Protein 1JQG (pdb70)

CATH classification: 3.30.70.340 (+1 more: 3.40.630.10)

Solvent-accessible surface area: 16393 Å² total; per-residue (Å²): 192,41,113,21,64,10,30,0,0,2,48,1,38,10,79,52,146,114,24,11,119,62,2,45,65,30,7,58,117,32,89,11,17,39,23,33,37,11,33,55,84,65,57,0,15,0,5,0,32,104,180,54,52,147,99,0,57,85,45,0,149,131,33,59,5,124,70,127,70,46,17,112,37,0,25,122,18,8,78,38,1,84,122,51,22,64,66,17,52,90,179,18,139,29,67,157,42,93,17,37,31,56,22,18,5,19,25,95,64,2,27,12,6,3,69,36,0,23,149,89,49,87,130,40,3,42,43,37,81,26,18,107,5,88,91,41,70,19,3,33,10,0,63,2,3,55,51,88,26,138,61,65,96,15,31,0,0,0,0,0,0,0,1,12,0,7,10,14,14,0,2,6,1,0,7,18,0,0,45,40,4,9,42,59,62,94,47,69,54,3,25,73,93,5,0,0,0,0,0,0,10,0,0,0,2,0,0,41,47,4,84,65,57,18,14,7,39,26,5,0,38,2,47,57,32,69,95,85,51,155,25,36,0,0,0,0,29,45,0,0,29,27,65,68,32,100,28,30,18,92,47,14,40,11,38,25,11,19,3,151,54,37,28,35,3,38,0,0,21,11,0,75,74,6,1,38,116,14,139,133,40,5,15,0,0,0,1,1,4,4,28,10,3,8,0,1,14,2,33,2,70,17,98,88,17,129,21,15,158,82,0,68,109,15,0,47,70,0,4,116,23,0,36,214,43,58,99,118,82,14,111,81,19,57,28,7,4,20,86,118,22,53,46,34,25,6,0,14,0,6,8,33,0,26,96,31,23,0,45,2,2,0,12,0,24,1,7,16,49,107,44,116,74,8,75,33,14,9,16,6,15,25,113,3,2,103,13,2,0,77,3,2,7,30,0,0,29,44,0,0,89,26,1,21,53,29,84,176,126

Nearest PDB structures (foldseek):
  1jqg-assembly1_A  TM=1.002E+00  e=1.078E-95  Helicoverpa armigera
  1aye-assembly1_A  TM=9.032E-01  e=1.213E-40  Homo sapiens
  7neu-assembly1_A  TM=8.431E-01  e=1.942E-34  Homo sapiens
  1dtd-assembly1_A  TM=9.193E-01  e=1.489E-31  Homo sapiens
  4uia-assembly1_A  TM=9.312E-01  e=1.611E-30  Sus scrofa

Foldseek 3Di:
DAPQFQKFKKWWEDADPVVQVVLVVVCVVVQWAWQAGYDHPDITMTIGHNVCVCVNVVSCVVVVIDMDTDGRGCVVVVVVLCVQQVVQVVPDPADLCGGDLLHFDAPVSVVSNLVSLCVVCVQFWDKDFLAAFPVGHTFIKIKGANCSCPPLLAFEAEEEECLFQLQRLQLLQLVLVCCCRRVNPPDPCPHHRYIYIYGRHLANQQNNCCVPGVSNGGFHAAAPPDDVCPAAGENQQQQADFVHPPPFDCDSNHSGHRDPHRPPTPSNVSLVVVLQVRQSRHLEYEYEGADDQEKEDAALAPHGDPCNVVQQVLRVQLQVQLVVLDDPPWDGYYYYYNCVPGHRGHSGPQNNSCVRHHVHGIYHYFYQDDDDPDDGDSRDRSVCRNVSNVSNVSSVVSSSVSSSVPPVD

InterPro domains:
  IPR000834 Peptidase M14, carboxypeptidase A [PF00246] (128-411)
  IPR000834 Peptidase M14, carboxypeptidase A [PR00765] (147-159)
  IPR000834 Peptidase M14, carboxypeptidase A [PR00765] (172-186)
  IPR000834 Peptidase M14, carboxypeptidase A [PR00765] (250-258)
  IPR000834 Peptidase M14, carboxypeptidase A [PR00765] (303-316)
  IPR000834 Peptidase M14, carboxypeptidase A [PS52035] (120-420)
  IPR000834 Peptidase M14, carboxypeptidase A [SM00631] (122-408)
  IPR003146 Carboxypeptidase, activation peptide [PF02244] (27-97)
  IPR036990 Metallocarboxypeptidase-like, propeptide [G3DSA:3.30.70.340] (18-108)

Sequence (409 aa):
HEIYDGHAVYQVDVASMDQVKLVHDFENDLMLDVWSDAVPGRPGKVLVPKFKREIFENFLKQSGVQYKLEVENVKEQLELEDQLLAAAAAKSNSTRSRLSFDKIHSYEEVDAYLQELAKEFPNVVTVVEGGKSFEGRSIKYLRISTTNFQDASKPVVMMQSLLHCREWVTLPATLYAIHKLVIDVTESDLINNIDWIILPVANPDGYVHTFGGDRYWRKNRATGYMAGNLCMGVDLNRNFGMNWGTASSSSVCSDTFHGRSAFSEPESSVIRDIIAEHRNRMALYLDIHSFGSMILYGYGNGVLPSNALQLHLIGVQMAQAIDRVKWSSNKDYIVGNIFHVLYAASGGASDYAMQAAAPFSYTYELPAYRNSVWFDGFLVDPDFIEQAGFETWEGIKVGARAAAAAAKE

B-factor: mean 30.0, std 11.67, range [9.58, 84.67]

Secondary structure (P-SEA, 3-state):
ccccccbbbbbbbbccaaaaaaaaaaaaaacccccccccccbbbbbbbccccaaaaaaaaaaacbbbbbccccaaaaaaaaaaaaaaaaaacccccccccccccccaaaaaaaaaaaaaaccccbbbbcccccccbbbbbbbbbcccccccccbbbbbbcccccccccaaaaaaaaaaaaaccccccccccccbbbbbbccccaaaaaaaaccccccccccccccccccccccccccccccccccccccccccccccccccccccaaaaaaaaaaaaccccccbbbbcccccccccccccccccccaaaaaaaaaaaaaaaaaacccccbbbbbbcccccccccccccaaaaaaaccccbbbbbbccccccccccccccccccaaaaaaaaaaaaaaaaaaaaaacccc

Radius of gyration: 20.45 Å; Cα contacts (8 Å, |Δi|>4): 881; chains: 1; bounding box: 49×54×55 Å

Organism: Helicoverpa armigera (NCBI:txid29058)

Structure (mmCIF, N/CA/C/O backbone):
data_1JQG
#
_entry.id   1JQG
#
_cell.length_a   48.03
_cell.length_b   86.39
_cell.length_c   50.55
_cell.angle_alpha   90
_cell.angle_beta   100.70
_cell.angle_gamma   90
#
_symmetry.space_group_name_H-M   'P 1 21 1'
#
loop_
_entity.id
_entity.type
_entity.pdbx_description
1 polymer 'carboxypeptidase A'
2 non-polymer 'ZINC ION'
3 water water
#
loop_
_atom_site.group_PDB
_atom_site.id
_atom_site.type_symbol
_atom_site.label_atom_id
_atom_site.label_alt_id
_atom_site.label_comp_id
_atom_site.label_asym_id
_atom_site.label_entity_id
_atom_site.label_seq_id
_atom_site.pdbx_PDB_ins_code
_atom_site.Cartn_x
_atom_site.Cartn_y
_atom_site.Cartn_z
_atom_site.occupancy
_atom_site.B_iso_or_equiv
_atom_site.auth_seq_id
_atom_site.auth_comp_id
_atom_site.auth_asym_id
_atom_site.auth_atom_id
_atom_site.pdbx_PDB_model_num
ATOM 1 N N . HIS A 1 18 P 17.209 -6.869 30.993 1.00 62.42 4 HIS A N 1
ATOM 2 C CA . HIS A 1 18 P 16.503 -7.770 30.029 1.00 60.54 4 HIS A CA 1
ATOM 3 C C . HIS A 1 18 P 16.606 -7.126 28.650 1.00 58.78 4 HIS A C 1
ATOM 4 O O . HIS A 1 18 P 16.944 -7.812 27.670 1.00 59.59 4 HIS A O 1
ATOM 11 N N . GLU A 1 19 P 16.212 -5.839 28.595 1.00 54.05 5 GLU A N 1
ATOM 12 C CA . GLU A 1 19 P 16.180 -5.169 27.287 1.00 47.73 5 GLU A CA 1
ATOM 13 C C . GLU A 1 19 P 17.157 -4.001 27.252 1.00 42.79 5 GLU A C 1
ATOM 14 O O . GLU A 1 19 P 17.450 -3.264 28.187 1.00 34.87 5 GLU A O 1
ATOM 20 N N . ILE A 1 20 P 17.609 -3.706 26.028 1.00 39.30 6 ILE A N 1
ATOM 21 C CA . ILE A 1 20 P 18.449 -2.569 25.726 1.00 35.52 6 ILE A CA 1
ATOM 22 C C . ILE A 1 20 P 17.642 -1.273 25.629 1.00 32.70 6 ILE A C 1
ATOM 23 O O . ILE A 1 20 P 18.149 -0.190 25.358 1.00 32.93 6 ILE A O 1
ATOM 28 N N . TYR A 1 21 P 16.329 -1.356 25.816 1.00 27.83 7 TYR A N 1
ATOM 29 C CA . TYR A 1 21 P 15.440 -0.217 25.778 1.00 27.58 7 TYR A CA 1
ATOM 30 C C . TYR A 1 21 P 14.852 0.164 27.132 1.00 24.88 7 TYR A C 1
ATOM 31 O O . TYR A 1 21 P 13.918 0.939 27.246 1.00 20.46 7 TYR A O 1
ATOM 40 N N . ASP A 1 22 P 15.350 -0.460 28.198 1.00 25.91 8 ASP A N 1
ATOM 41 C CA . ASP A 1 22 P 14.908 -0.141 29.544 1.00 29.21 8 ASP A CA 1
ATOM 42 C C . ASP A 1 22 P 15.401 1.260 29.925 1.00 29.04 8 ASP A C 1
ATOM 43 O O . ASP A 1 22 P 16.596 1.462 30.104 1.00 29.67 8 ASP A O 1
ATOM 48 N N . GLY A 1 23 P 14.483 2.221 29.915 1.00 30.27 9 GLY A N 1
ATOM 49 C CA . GLY A 1 23 P 14.875 3.597 30.228 1.00 34.35 9 GLY A CA 1
ATOM 50 C C . GLY A 1 23 P 14.802 4.529 29.027 1.00 35.98 9 GLY A C 1
ATOM 51 O O . GLY A 1 23 P 14.854 5.754 29.206 1.00 40.54 9 GLY A O 1
ATOM 52 N N . HIS A 1 24 P 14.634 3.964 27.821 1.00 32.48 10 HIS A N 1
ATOM 53 C CA . HIS A 1 24 P 14.560 4.784 26.617 1.00 29.23 10 HIS A CA 1
ATOM 54 C C . HIS A 1 24 P 13.221 5.533 26.562 1.00 28.35 10 HIS A C 1
ATOM 55 O O . HIS A 1 24 P 12.167 4.940 26.782 1.00 24.39 10 HIS A O 1
ATOM 62 N N . ALA A 1 25 P 13.276 6.831 26.255 1.00 27.18 11 ALA A N 1
ATOM 63 C CA . ALA A 1 25 P 12.072 7.645 26.160 1.00 24.25 11 ALA A CA 1
ATOM 64 C C . ALA A 1 25 P 11.850 8.226 24.754 1.00 25.78 11 ALA A C 1
ATOM 65 O O . ALA A 1 25 P 12.733 8.604 23.984 1.00 22.71 11 ALA A O 1
ATOM 67 N N . VAL A 1 26 P 10.571 8.343 24.398 1.00 24.77 12 VAL A N 1
ATOM 68 C CA . VAL A 1 26 P 10.149 8.907 23.132 1.00 23.64 12 VAL A CA 1
ATOM 69 C C . VAL A 1 26 P 9.755 10.358 23.346 1.00 23.25 12 VAL A C 1
ATOM 70 O O . VAL A 1 26 P 8.918 10.643 24.214 1.00 21.17 12 VAL A O 1
ATOM 74 N N . TYR A 1 27 P 10.373 11.234 22.569 1.00 21.95 13 TYR A N 1
ATOM 75 C CA . TYR A 1 27 P 10.095 12.659 22.672 1.00 27.37 13 TYR A CA 1
ATOM 76 C C . TYR A 1 27 P 9.388 13.152 21.412 1.00 31.10 13 TYR A C 1
ATOM 77 O O . TYR A 1 27 P 9.497 12.572 20.317 1.00 31.59 13 TYR A O 1
ATOM 86 N N . GLN A 1 28 P 8.645 14.233 21.551 1.00 33.08 14 GLN A N 1
ATOM 87 C CA . GLN A 1 28 P 7.996 14.903 20.430 1.00 32.94 14 GLN A CA 1
ATOM 88 C C . GLN A 1 28 P 8.582 16.309 20.299 1.00 32.74 14 GLN A C 1
ATOM 89 O O . GLN A 1 28 P 8.391 17.112 21.213 1.00 36.26 14 GLN A O 1
ATOM 95 N N . VAL A 1 29 P 9.356 16.545 19.240 1.00 30.44 15 VAL A N 1
ATOM 96 C CA . VAL A 1 29 P 9.970 17.850 19.034 1.00 30.08 15 VAL A CA 1
ATOM 97 C C . VAL A 1 29 P 9.118 18.709 18.108 1.00 28.45 15 VAL A C 1
ATOM 98 O O . VAL A 1 29 P 8.748 18.237 17.053 1.00 26.84 15 VAL A O 1
ATOM 102 N N . ASP A 1 30 P 8.775 19.911 18.536 1.00 31.72 16 ASP A N 1
ATOM 103 C CA . ASP A 1 30 P 7.954 20.855 17.816 1.00 28.55 16 ASP A CA 1
ATOM 104 C C . ASP A 1 30 P 8.805 22.034 17.396 1.00 28.76 16 ASP A C 1
ATOM 105 O O . ASP A 1 30 P 9.190 22.793 18.277 1.00 30.87 16 ASP A O 1
ATOM 110 N N . VAL A 1 31 P 9.079 22.142 16.104 1.00 30.60 17 VAL A N 1
ATOM 111 C CA . VAL A 1 31 P 9.876 23.229 15.556 1.00 31.71 17 VAL A CA 1
ATOM 112 C C . VAL A 1 31 P 8.971 24.304 14.969 1.00 32.97 17 VAL A C 1
ATOM 113 O O . VAL A 1 31 P 7.962 24.007 14.352 1.00 33.89 17 VAL A O 1
ATOM 117 N N . ALA A 1 32 P 9.348 25.562 15.151 1.00 35.82 18 ALA A N 1
ATOM 118 C CA . ALA A 1 32 P 8.561 26.695 14.668 1.00 34.91 18 ALA A CA 1
ATOM 119 C C . ALA A 1 32 P 9.014 27.172 13.294 1.00 35.62 18 ALA A C 1
ATOM 120 O O . ALA A 1 32 P 8.178 27.540 12.485 1.00 39.67 18 ALA A O 1
ATOM 122 N N . SER A 1 33 P 10.311 27.248 13.038 1.00 37.34 19 SER A N 1
ATOM 123 C CA . SER A 1 33 P 10.820 27.736 11.762 1.00 38.85 19 SER A CA 1
ATOM 124 C C . SER A 1 33 P 11.782 26.768 11.081 1.00 38.27 19 SER A C 1
ATOM 125 O O . SER A 1 33 P 12.108 25.689 11.574 1.00 35.25 19 SER A O 1
ATOM 128 N N . MET A 1 34 P 12.246 27.154 9.892 1.00 40.37 20 MET A N 1
ATOM 129 C CA . MET A 1 34 P 13.207 26.383 9.118 1.00 43.28 20 MET A CA 1
ATOM 130 C C . MET A 1 34 P 14.571 26.336 9.810 1.00 42.80 20 MET A C 1
ATOM 131 O O . MET A 1 34 P 15.225 25.309 9.794 1.00 43.22 20 MET A O 1
ATOM 136 N N . ASP A 1 35 P 14.964 27.405 10.465 1.00 43.07 21 ASP A N 1
ATOM 137 C CA . ASP A 1 35 P 16.191 27.556 11.201 1.00 44.31 21 ASP A CA 1
ATOM 138 C C . ASP A 1 35 P 16.340 26.457 12.260 1.00 42.03 21 ASP A C 1
ATOM 139 O O . ASP A 1 35 P 17.416 25.890 12.450 1.00 38.80 21 ASP A O 1
ATOM 144 N N . GLN A 1 36 P 15.246 26.101 12.904 1.00 40.01 22 GLN A N 1
ATOM 145 C CA . GLN A 1 36 P 15.198 25.049 13.888 1.00 39.21 22 GLN A CA 1
ATOM 146 C C . GLN A 1 36 P 15.175 23.640 13.289 1.00 42.36 22 GLN A C 1
ATOM 147 O O . GLN A 1 36 P 15.626 22.640 13.889 1.00 37.06 22 GLN A O 1
ATOM 153 N N . VAL A 1 37 P 14.579 23.502 12.085 1.00 42.12 23 VAL A N 1
ATOM 154 C CA . VAL A 1 37 P 14.565 22.231 11.379 1.00 40.21 23 VAL A CA 1
ATOM 155 C C . VAL A 1 37 P 15.984 21.702 11.169 1.00 41.97 23 VAL A C 1
ATOM 156 O O . VAL A 1 37 P 16.233 20.514 11.325 1.00 42.10 23 VAL A O 1
ATOM 160 N N . LYS A 1 38 P 16.897 22.579 10.786 1.00 43.32 24 LYS A N 1
ATOM 161 C CA . LYS A 1 38 P 18.298 22.294 10.576 1.00 42.69 24 LYS A CA 1
ATOM 162 C C . LYS A 1 38 P 18.989 22.064 11.928 1.00 40.09 24 LYS A C 1
ATOM 163 O O . LYS A 1 38 P 19.713 21.107 12.182 1.00 37.93 24 LYS A O 1
ATOM 169 N N . LEU A 1 39 P 18.704 22.938 12.877 1.00 38.92 25 LEU A N 1
ATOM 170 C CA . LEU A 1 39 P 19.240 22.901 14.217 1.00 38.33 25 LEU A CA 1
ATOM 171 C C . LEU A 1 39 P 19.047 21.522 14.835 1.00 38.58 25 LEU A C 1
ATOM 172 O O . LEU A 1 39 P 19.984 20.864 15.282 1.00 38.97 25 LEU A O 1
ATOM 177 N N . VAL A 1 40 P 17.789 21.091 14.907 1.00 38.41 26 VAL A N 1
ATOM 178 C CA . VAL A 1 40 P 17.395 19.859 15.579 1.00 35.06 26 VAL A CA 1
ATOM 179 C C . VAL A 1 40 P 17.913 18.643 14.833 1.00 33.49 26 VAL A C 1
ATOM 180 O O . VAL A 1 40 P 18.411 17.695 15.447 1.00 32.47 26 VAL A O 1
ATOM 184 N N . HIS A 1 41 P 17.912 18.715 13.516 1.00 34.59 27 HIS A N 1
ATOM 185 C CA . HIS A 1 41 P 18.317 17.631 12.638 1.00 35.09 27 HIS A CA 1
ATOM 186 C C . HIS A 1 41 P 19.774 17.252 12.824 1.00 36.34 27 HIS A C 1
ATOM 187 O O . HIS A 1 41 P 20.045 16.080 13.057 1.00 39.38 27 HIS A O 1
ATOM 194 N N . ASP A 1 42 P 20.678 18.208 12.786 1.00 37.98 28 ASP A N 1
ATOM 195 C CA . ASP A 1 42 P 22.104 18.001 12.968 1.00 34.48 28 ASP A CA 1
ATOM 196 C C . ASP A 1 42 P 22.400 17.484 14.376 1.00 34.53 28 ASP A C 1
ATOM 197 O O . ASP A 1 42 P 23.243 16.606 14.564 1.00 33.11 28 ASP A O 1
ATOM 202 N N . PHE A 1 43 P 21.690 18.033 15.371 1.00 33.40 29 PHE A N 1
ATOM 203 C CA . PHE A 1 43 P 21.912 17.644 16.758 1.00 35.99 29 PHE A CA 1
ATOM 204 C C . PHE A 1 43 P 21.594 16.160 16.972 1.00 36.17 29 PHE A C 1
ATOM 205 O O . PHE A 1 43 P 22.372 15.406 17.528 1.00 37.22 29 PHE A O 1
ATOM 213 N N . GLU A 1 44 P 20.450 15.735 16.462 1.00 35.24 30 GLU A N 1
ATOM 214 C CA . GLU A 1 44 P 20.020 14.352 16.517 1.00 37.50 30 GLU A CA 1
ATOM 215 C C . GLU A 1 44 P 21.073 13.446 15.876 1.00 35.01 30 GLU A C 1
ATOM 216 O O . GLU A 1 44 P 21.283 12.336 16.362 1.00 30.82 30 GLU A O 1
ATOM 222 N N . ASN A 1 45 P 21.683 13.909 14.782 1.00 36.34 31 ASN A N 1
ATOM 223 C CA . ASN A 1 45 P 22.657 13.134 14.046 1.00 39.66 31 ASN A CA 1
ATOM 224 C C . ASN A 1 45 P 23.980 12.970 14.777 1.00 39.89 31 ASN A C 1
ATOM 225 O O . ASN A 1 45 P 24.485 11.849 14.908 1.00 40.22 31 ASN A O 1
ATOM 230 N N . ASP A 1 46 P 24.472 14.052 15.359 1.00 38.53 32 ASP A N 1
ATOM 231 C CA . ASP A 1 46 P 25.739 14.040 16.093 1.00 38.90 32 ASP A CA 1
ATOM 232 C C . ASP A 1 46 P 25.613 13.264 17.399 1.00 39.04 32 ASP A C 1
ATOM 233 O O . ASP A 1 46 P 26.565 12.715 17.957 1.00 41.90 32 ASP A O 1
ATOM 238 N N . LEU A 1 47 P 24.391 13.184 17.937 1.00 34.79 33 LEU A N 1
ATOM 239 C CA . LEU A 1 47 P 24.120 12.426 19.145 1.00 32.05 33 LEU A CA 1
ATOM 240 C C . LEU A 1 47 P 23.732 11.002 18.780 1.00 28.75 33 LEU A C 1
ATOM 241 O O . LEU A 1 47 P 23.568 10.154 19.624 1.00 27.54 33 LEU A O 1
ATOM 246 N N . MET A 1 48 P 23.630 10.727 17.504 1.00 31.54 34 MET A N 1
ATOM 247 C CA . MET A 1 48 P 23.216 9.445 16.938 1.00 34.96 34 MET A CA 1
ATOM 248 C C . MET A 1 48 P 21.925 8.883 17.520 1.00 32.10 34 MET A C 1
ATOM 249 O O . MET A 1 48 P 21.871 7.765 18.039 1.00 33.51 34 MET A O 1
ATOM 254 N N . LEU A 1 49 P 20.877 9.690 17.511 1.00 29.48 35 LEU A N 1
ATOM 255 C CA . LEU A 1 49 P 19.572 9.298 18.027 1.00 31.15 35 LEU A CA 1
ATOM 256 C C . LEU A 1 49 P 18.727 8.592 16.965 1.00 28.29 35 LEU A C 1
ATOM 257 O O . LEU A 1 49 P 18.940 8.761 15.775 1.00 27.42 35 LEU A O 1
ATOM 262 N N . ASP A 1 50 P 17.750 7.832 17.420 1.00 28.36 36 ASP A N 1
ATOM 263 C CA . ASP A 1 50 P 16.810 7.152 16.536 1.00 28.23 36 ASP A CA 1
ATOM 264 C C . ASP A 1 50 P 15.644 8.095 16.207 1.00 27.80 36 ASP A C 1
ATOM 265 O O . ASP A 1 50 P 14.700 8.241 16.996 1.00 29.89 36 ASP A O 1
ATOM 270 N N . VAL A 1 51 P 15.718 8.730 15.054 1.00 25.09 37 VAL A N 1
ATOM 271 C CA . VAL A 1 51 P 14.676 9.611 14.553 1.00 23.67 37 VAL A CA 1
ATOM 272 C C . VAL A 1 51 P 13.569 8.862 13.834 1.00 21.47 37 VAL A C 1
ATOM 273 O O . VAL A 1 51 P 13.750 8.369 12.702 1.00 26.92 37 VAL A O 1
ATOM 277 N N . TRP A 1 52 P 12.458 8.668 14.502 1.00 21.64 38 TRP A N 1
ATOM 278 C CA . TRP A 1 52 P 11.288 7.994 13.911 1.00 25.41 38 TRP A CA 1
ATOM 279 C C . TRP A 1 52 P 10.624 8.860 12.842 1.00 28.37 38 TRP A C 1
ATOM 280 O O . TRP A 1 52 P 10.258 8.346 11.805 1.00 31.85 38 TRP A O 1
ATOM 291 N N . SER A 1 53 P 10.531 10.175 13.097 1.00 29.19 39 SER A N 1
ATOM 292 C CA . SER A 1 53 P 9.934 11.095 12.132 1.00 34.34 39 SER A CA 1
ATOM 293 C C . SER A 1 53 P 10.554 12.479 12.260 1.00 31.75 39 SER A C 1
ATOM 294 O O . SER A 1 53 P 10.765 12.969 13.362 1.00 32.90 39 SER A O 1
ATOM 297 N N . ASP A 1 54 P 10.884 13.100 11.137 1.00 31.20 40 ASP A N 1
ATOM 298 C CA . ASP A 1 54 P 11.494 14.419 11.148 1.00 32.72 40 ASP A CA 1
ATOM 299 C C . ASP A 1 54 P 10.547 15.525 11.583 1.00 33.54 40 ASP A C 1
ATOM 300 O O . ASP A 1 54 P 9.365 15.626 11.260 1.00 35.08 40 ASP A O 1
ATOM 305 N N . ALA A 1 55 P 11.066 16.478 12.339 1.00 36.03 41 ALA A N 1
ATOM 306 C CA . ALA A 1 55 P 10.353 17.671 12.751 1.00 34.89 41 ALA A CA 1
ATOM 307 C C . ALA A 1 55 P 10.261 18.698 11.613 1.00 34.54 41 ALA A C 1
ATOM 308 O O . ALA A 1 55 P 11.242 18.965 10.954 1.00 37.38 41 ALA A O 1
ATOM 310 N N . VAL A 1 56 P 9.068 19.258 11.421 1.00 33.88 42 VAL A N 1
ATOM 311 C CA . VAL A 1 56 P 8.838 20.325 10.460 1.00 32.06 42 VAL A CA 1
ATOM 312 C C . VAL A 1 56 P 7.709 21.186 10.969 1.00 31.69 42 VAL A C 1
ATOM 313 O O . VAL A 1 56 P 6.787 20.638 11.579 1.00 33.43 42 VAL A O 1
ATOM 317 N N . PRO A 1 57 P 7.743 22.494 10.740 1.00 29.68 48 PRO A N 1
ATOM 318 C CA . PRO A 1 57 P 6.653 23.381 11.154 1.00 28.98 48 PRO A CA 1
ATOM 319 C C . PRO A 1 57 P 5.278 22.897 10.707 1.00 26.91 48 PRO A C 1
ATOM 320 O O . PRO A 1 57 P 5.045 22.654 9.532 1.00 25.11 48 PRO A O 1
ATOM 324 N N . GLY A 1 58 P 4.402 22.630 11.676 1.00 28.49 49 GLY A N 1
ATOM 325 C CA . GLY A 1 58 P 3.064 22.140 11.419 1.00 31.40 49 GLY A CA 1
ATOM 326 C C . GLY A 1 58 P 2.869 20.642 11.635 1.00 31.78 49 GLY A C 1
ATOM 327 O O . GLY A 1 58 P 1.759 20.108 11.662 1.00 33.78 49 GLY A O 1
ATOM 328 N N . ARG A 1 59 P 3.965 19.900 11.770 1.00 29.87 50 ARG A N 1
ATOM 329 C CA . ARG A 1 59 P 3.862 18.461 12.011 1.00 32.13 50 ARG A CA 1
ATOM 330 C C . ARG A 1 59 P 5.090 17.973 12.774 1.00 29.01 50 ARG A C 1
ATOM 331 O O . ARG A 1 59 P 6.107 17.611 12.197 1.00 26.58 50 ARG A O 1
ATOM 339 N N . PRO A 1 60 P 5.040 18.024 14.096 1.00 31.42 51 PRO A N 1
ATOM 340 C CA . PRO A 1 60 P 6.120 17.639 14.992 1.00 32.67 51 PRO A CA 1
ATOM 341 C C . PRO A 1 60 P 6.637 16.219 14.803 1.00 30.49 51 PRO A C 1
ATOM 342 O O . PRO A 1 60 P 5.903 15.319 14.392 1.00 34.80 51 PRO A O 1
ATOM 346 N N . GLY A 1 61 P 7.921 16.009 15.017 1.00 25.48 52 GLY A N 1
ATOM 347 C CA . GLY A 1 61 P 8.503 14.697 14.800 1.00 25.14 52 GLY A CA 1
ATOM 348 C C . GLY A 1 61 P 8.716 13.944 16.091 1.00 24.65 52 GLY A C 1
ATOM 349 O O . GLY A 1 61 P 8.459 14.461 17.173 1.00 22.94 52 GLY A O 1
ATOM 350 N N . LYS A 1 62 P 9.048 12.663 15.961 1.00 26.01 53 LYS A N 1
ATOM 351 C CA . LYS A 1 62 P 9.291 11.800 17.102 1.00 27.52 53 LYS A CA 1
ATOM 352 C C . LYS A 1 62 P 10.704 11.210 17.079 1.00 28.15 53 LYS A C 1
ATOM 353 O O . LYS A 1 62 P 11.213 10.830 16.028 1.00 27.67 53 LYS A O 1
ATOM 359 N N . VAL A 1 63 P 11.331 11.181 18.270 1.00 26.48 54 VAL A N 1
ATOM 360 C CA . VAL A 1 63 P 12.691 10.631 18.358 1.00 27.11 54 VAL A CA 1
ATOM 361 C C . VAL A 1 63 P 12.865 9.772 19.603 1.00 26.59 54 VAL A C 1
ATOM 362 O O . VAL A 1 63 P 12.347 10.121 20.671 1.00 22.65 54 VAL A O 1
ATOM 366 N N . LEU A 1 64 P 13.534 8.613 19.427 1.00 24.02 55 LEU A N 1
ATOM 367 C CA . LEU A 1 64 P 13.812 7.738 20.560 1.00 23.15 55 LEU A CA 1
ATOM 368 C C . LEU A 1 64 P 15.144 8.073 21.224 1.00 21.08 55 LEU A C 1
ATOM 369 O O . LEU A 1 64 P 16.170 8.052 20.574 1.00 28.92 55 LEU A O 1
ATOM 374 N N . VAL A 1 65 P 15.131 8.513 22.460 1.00 23.87 56 VAL A N 1
ATOM 375 C CA . VAL A 1 65 P 16.315 8.972 23.175 1.00 26.31 56 VAL A CA 1
ATOM 376 C C . VAL A 1 65 P 16.692 8.059 24.342 1.00 28.61 56 VAL A C 1
ATOM 377 O O . VAL A 1 65 P 15.900 7.736 25.235 1.00 27.97 56 VAL A O 1
ATOM 381 N N . PRO A 1 66 P 17.909 7.546 24.331 1.00 29.83 57 PRO A N 1
ATOM 382 C CA . PRO A 1 66 P 18.448 6.692 25.388 1.00 33.53 57 PRO A CA 1
ATOM 383 C C . PRO A 1 66 P 18.417 7.330 26.762 1.00 36.51 57 PRO A C 1
ATOM 384 O O . PRO A 1 66 P 18.523 8.544 26.931 1.00 37.59 57 PRO A O 1
ATOM 388 N N . LYS A 1 67 P 18.392 6.514 27.815 1.00 42.14 58 LYS A N 1
ATOM 389 C CA . LYS A 1 67 P 18.344 6.997 29.190 1.00 46.09 58 LYS A CA 1
ATOM 390 C C . LYS A 1 67 P 19.541 7.858 29.574 1.00 47.77 58 LYS A C 1
ATOM 391 O O . LYS A 1 67 P 19.419 8.886 30.254 1.00 47.91 58 LYS A O 1
ATOM 397 N N . PHE A 1 68 P 20.727 7.497 29.094 1.00 46.78 59 PHE A N 1
ATOM 398 C CA . PHE A 1 68 P 21.951 8.206 29.391 1.00 44.75 59 PHE A CA 1
ATOM 399 C C . PHE A 1 68 P 22.164 9.427 28.522 1.00 42.65 59 PHE A C 1
ATOM 400 O O . PHE A 1 68 P 23.242 10.026 28.549 1.00 44.09 59 PHE A O 1
ATOM 408 N N . LYS A 1 69 P 21.164 9.830 27.756 1.00 40.83 60 LYS A N 1
ATOM 409 C CA . LYS A 1 69 P 21.252 10.997 26.892 1.00 38.18 60 LYS A CA 1
ATOM 410 C C . LYS A 1 69 P 20.044 11.907 27.030 1.00 36.42 60 LYS A C 1
ATOM 411 O O . LYS A 1 69 P 19.999 12.968 26.429 1.00 37.02 60 LYS A O 1
ATOM 417 N N . ARG A 1 70 P 19.098 11.536 27.874 1.00 37.65 61 ARG A N 1
ATOM 418 C CA . ARG A 1 70 P 17.873 12.282 28.097 1.00 38.91 61 ARG A CA 1
ATOM 419 C C . ARG A 1 70 P 18.112 13.682 28.631 1.00 42.85 61 ARG A C 1
ATOM 420 O O . ARG A 1 70 P 17.457 14.633 28.198 1.00 40.02 61 ARG A O 1
ATOM 428 N N . GLU A 1 71 P 19.049 13.806 29.571 1.00 48.34 62 GLU A N 1
ATOM 429 C CA . GLU A 1 71 P 19.376 15.091 30.181 1.00 49.24 62 GLU A CA 1
ATOM 430 C C . GLU A 1 71 P 20.094 16.023 29.211 1.00 48.14 62 GLU A C 1
ATOM 431 O O . GLU A 1 71 P 19.800 17.223 29.151 1.00 46.59 62 GLU A O 1
ATOM 437 N N . ILE A 1 72 P 21.049 15.493 28.452 1.00 45.86 63 ILE A N 1
ATOM 438 C CA . ILE A 1 72 P 21.790 16.274 27.469 1.00 43.81 63 ILE A CA 1
ATOM 439 C C . ILE A 1 72 P 20.884 16.729 26.323 1.00 42.93 63 ILE A C 1
ATOM 440 O O . ILE A 1 72 P 21.022 17.832 25.796 1.00 41.46 63 ILE A O 1
ATOM 445 N N . PHE A 1 73 P 19.970 15.843 25.919 1.00 41.47 64 PHE A N 1
ATOM 446 C CA . PHE A 1 73 P 19.084 16.061 24.796 1.00 41.05 64 PHE A CA 1
ATOM 447 C C . PHE A 1 73 P 18.147 17.241 25.053 1.00 40.38 64 PHE A C 1
ATOM 448 O O . PHE A 1 73 P 18.074 18.159 24.220 1.00 38.65 64 PHE A O 1
ATOM 456 N N . GLU A 1 74 P 17.458 17.228 26.198 1.00 38.47 65 GLU A N 1
ATOM 457 C CA . GLU A 1 74 P 16.466 18.232 26.506 1.00 41.19 65 GLU A CA 1
ATOM 458 C C . GLU A 1 74 P 17.120 19.513 27.011 1.00 45.36 65 GLU A C 1
ATOM 459 O O . GLU A 1 74 P 16.480 20.568 27.021 1.00 49.97 65 GLU A O 1
ATOM 465 N N . ASN A 1 75 P 18.390 19.425 27.358 1.00 43.88 66 ASN A N 1
ATOM 466 C CA . ASN A 1 75 P 19.192 20.557 27.749 1.00 44.60 66 ASN A CA 1
ATOM 467 C C . ASN A 1 75 P 19.424 21.473 26.559 1.00 44.56 66 ASN A C 1
ATOM 468 O O . ASN A 1 75 P 19.303 22.674 26.733 1.00 45.04 66 ASN A O 1
ATOM 473 N N . PHE A 1 76 P 19.772 20.869 25.428 1.00 45.90 67 PHE A N 1
ATOM 474 C CA . PHE A 1 76 P 20.020 21.573 24.181 1.00 43.88 67 PHE A CA 1
ATOM 475 C C . PHE A 1 76 P 18.761 22.218 23.622 1.00 44.23 67 PHE A C 1
ATOM 476 O O . PHE A 1 76 P 18.790 23.366 23.196 1.00 45.10 67 PHE A O 1
ATOM 484 N N . LEU A 1 77 P 17.639 21.497 23.692 1.00 45.95 68 LEU A N 1
ATOM 485 C CA . LEU A 1 77 P 16.367 22.008 23.184 1.00 45.70 68 LEU A CA 1
ATOM 486 C C . LEU A 1 77 P 15.943 23.223 24.002 1.00 45.93 68 LEU A C 1
ATOM 487 O O . LEU A 1 77 P 15.366 24.153 23.432 1.00 48.12 68 LEU A O 1
ATOM 492 N N . LYS A 1 78 P 16.132 23.154 25.304 1.00 46.75 69 LYS A N 1
ATOM 493 C CA . LYS A 1 78 P 15.815 24.252 26.217 1.00 50.86 69 LYS A CA 1
ATOM 494 C C . LYS A 1 78 P 16.592 25.539 25.936 1.00 50.87 69 LYS A C 1
ATOM 495 O O . LYS A 1 78 P 15.999 26.607 25.782 1.00 51.62 69 LYS A O 1
ATOM 501 N N . GLN A 1 79 P 17.895 25.436 25.697 1.00 50.47 70 GLN A N 1
ATOM 502 C CA . GLN A 1 79 P 18.721 26.583 25.399 1.00 52.88 70 GLN A CA 1
ATOM 503 C C . GLN A 1 79 P 18.586 27.040 23.957 1.00 53.68 70 GLN A C 1
ATOM 504 O O . GLN A 1 79 P 19.028 28.134 23.591 1.00 55.74 70 GLN A O 1
ATOM 510 N N . SER A 1 80 P 17.993 26.202 23.112 1.00 52.97 71 SER A N 1
ATOM 511 C CA . SER A 1 80 P 17.743 26.555 21.720 1.00 49.97 71 SER A CA 1
ATOM 512 C C . SER A 1 80 P 16.351 27.137 21.478 1.00 49.61 71 SER A C 1
ATOM 513 O O . SER A 1 80 P 16.020 27.561 20.365 1.00 48.69 71 SER A O 1
ATOM 516 N N . GLY A 1 81 P 15.473 27.079 22.480 1.00 48.90 72 GLY A N 1
ATOM 517 C CA . GLY A 1 81 P 14.106 27.553 22.338 1.00 46.76 72 GLY A CA 1
ATOM 518 C C . GLY A 1 81 P 13.184 26.612 21.577 1.00 48.15 72 GLY A C 1
ATOM 519 O O . GLY A 1 81 P 12.097 27.034 21.169 1.00 53.29 72 GLY A O 1
ATOM 520 N N . VAL A 1 82 P 13.542 25.340 21.430 1.00 45.53 73 VAL A N 1
ATOM 521 C CA . VAL A 1 82 P 12.749 24.371 20.691 1.00 42.20 73 VAL A CA 1
ATOM 522 C C . VAL A 1 82 P 11.842 23.610 21.650 1.00 41.08 73 VAL A C 1
ATOM 523 O O . VAL A 1 82 P 12.313 23.058 22.635 1.00 43.50 73 VAL A O 1
ATOM 527 N N . GLN A 1 83 P 10.544 23.645 21.423 1.00 39.22 74 GLN A N 1
ATOM 528 C CA . GLN A 1 83 P 9.568 22.915 22.192 1.00 39.94 74 GLN A CA 1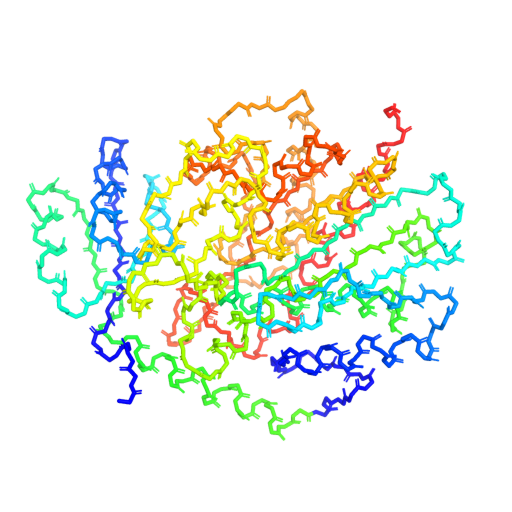
ATOM 529 C C . GLN A 1 83 P 9.719 21.394 22.068 1.00 42.07 74 GLN A C 1
ATOM 530 O O . GLN A 1 83 P 9.970 20.861 20.983 1.00 41.02 74 GLN A O 1
ATOM 536 N N . TYR A 1 84 P 9.475 20.752 23.203 1.00 40.71 75 TYR A N 1
ATOM 537 C CA . TYR A 1 84 P 9.497 19.314 23.196 1.00 41.12 75 TYR A CA 1
ATOM 538 C C . TYR A 1 84 P 8.626 18.828 24.347 1.00 40.86 75 TYR A C 1
ATOM 539 O O . TYR A 1 84 P 8.324 19.544 25.280 1.00 43.01 75 TYR A O 1
ATOM 548 N N . LYS A 1 85 P 8.403 17.525 24.210 1.00 40.96 76 LYS A N 1
ATOM 549 C CA . LYS A 1 85 P 7.747 16.982 25.399 1.00 38.04 76 LYS A CA 1
ATOM 550 C C . LYS A 1 85 P 7.612 15.477 25.345 1.00 36.93 76 LYS A C 1
ATOM 551 O O . LYS A 1 85 P 7.506 14.847 24.305 1.00 34.91 76 LYS A O 1
ATOM 557 N N . LEU A 1 86 P 7.697 14.877 26.537 1.00 34.40 77 LEU A N 1
ATOM 558 C CA . LEU A 1 86 P 7.772 13.492 26.906 1.00 31.50 77 LEU A CA 1
ATOM 559 C C . LEU A 1 86 P 6.468 12.729 26.619 1.00 34.12 77 LEU A C 1
ATOM 560 O O . LEU A 1 86 P 5.469 12.870 27.312 1.00 32.95 77 LEU A O 1
ATOM 565 N N . GLU A 1 87 P 6.551 11.835 25.622 1.00 33.85 78 GLU A N 1
ATOM 566 C CA . GLU A 1 87 P 5.433 11.017 25.235 1.00 32.69 78 GLU A CA 1
ATOM 567 C C . GLU A 1 87 P 5.434 9.682 25.961 1.00 27.63 78 GLU A C 1
ATOM 568 O O . GLU A 1 87 P 4.410 9.151 26.373 1.00 25.11 78 GLU A O 1
ATOM 574 N N . VAL A 1 88 P 6.588 9.043 25.973 1.00 29.56 79 VAL A N 1
ATOM 575 C CA . VAL A 1 88 P 6.788 7.729 26.564 1.00 30.95 79 VAL A CA 1
ATOM 576 C C . VAL A 1 88 P 8.056 7.760 27.411 1.00 32.61 79 VAL A C 1
ATOM 577 O O . VAL A 1 88 P 9.125 7.981 26.871 1.00 33.99 79 VAL A O 1
ATOM 581 N N . GLU A 1 89 P 7.939 7.529 28.705 1.00 36.76 80 GLU A N 1
ATOM 582 C CA . GLU A 1 89 P 9.089 7.588 29.602 1.00 42.36 80 GLU A CA 1
ATOM 583 C C . GLU A 1 89 P 9.938 6.328 29.520 1.00 42.27 80 GLU A C 1
ATOM 584 O O . GLU A 1 89 P 11.154 6.402 29.694 1.00 43.85 80 GLU A O 1
ATOM 590 N N . ASN A 1 90 P 9.281 5.180 29.311 1.00 39.42 81 ASN A N 1
ATOM 591 C CA . ASN A 1 90 P 10.019 3.923 29.145 1.00 35.18 81 ASN A CA 1
ATOM 592 C C . ASN A 1 90 P 9.356 3.082 28.064 1.00 32.26 81 ASN A C 1
ATOM 593 O O . ASN A 1 90 P 8.320 2.484 28.335 1.00 33.95 81 ASN A O 1
ATOM 598 N N . VAL A 1 91 P 9.935 3.051 26.871 1.00 28.76 82 VAL A N 1
ATOM 599 C CA . VAL A 1 91 P 9.424 2.278 25.755 1.00 30.62 82 VAL A CA 1
ATOM 600 C C . VAL A 1 91 P 9.398 0.761 25.958 1.00 28.26 82 VAL A C 1
ATOM 601 O O . VAL A 1 91 P 8.759 0.030 25.203 1.00 32.75 82 VAL A O 1
ATOM 605 N N . LYS A 1 92 P 10.042 0.262 26.985 1.00 28.70 83 LYS A N 1
ATOM 606 C CA . LYS A 1 92 P 10.099 -1.150 27.291 1.00 29.43 83 LYS A CA 1
ATOM 607 C C . LYS A 1 92 P 8.708 -1.710 27.536 1.00 30.75 83 LYS A C 1
ATOM 608 O O . LYS A 1 92 P 8.366 -2.763 26.994 1.00 30.29 83 LYS A O 1
ATOM 614 N N . GLU A 1 93 P 7.883 -0.947 28.245 1.00 31.74 84 GLU A N 1
ATOM 615 C CA . GLU A 1 93 P 6.516 -1.327 28.539 1.00 30.69 84 GLU A CA 1
ATOM 616 C C . GLU A 1 93 P 5.661 -1.476 27.297 1.00 30.13 84 GLU A C 1
ATOM 617 O O . GLU A 1 93 P 4.800 -2.348 27.219 1.00 32.35 84 GLU A O 1
ATOM 623 N N . GLN A 1 94 P 5.912 -0.665 26.287 1.00 28.33 85 GLN A N 1
ATOM 624 C CA . GLN A 1 94 P 5.188 -0.724 25.032 1.00 29.77 85 GLN A CA 1
ATOM 625 C C . GLN A 1 94 P 5.626 -1.938 24.219 1.00 31.35 85 GLN A C 1
ATOM 626 O O . GLN A 1 94 P 4.826 -2.583 23.544 1.00 33.63 85 GLN A O 1
ATOM 632 N N . LEU A 1 95 P 6.898 -2.293 24.336 1.00 28.37 86 LEU A N 1
ATOM 633 C CA . LEU A 1 95 P 7.437 -3.428 23.608 1.00 27.40 86 LEU A CA 1
ATOM 634 C C . LEU A 1 95 P 6.873 -4.726 24.173 1.00 27.18 86 LEU A C 1
ATOM 635 O O . LEU A 1 95 P 6.509 -5.664 23.456 1.00 28.81 86 LEU A O 1
ATOM 640 N N . GLU A 1 96 P 6.804 -4.810 25.481 1.00 27.07 87 GLU A N 1
ATOM 641 C CA . GLU A 1 96 P 6.316 -5.956 26.212 1.00 25.66 87 GLU A CA 1
ATOM 642 C C . GLU A 1 96 P 4.830 -6.201 25.966 1.00 27.65 87 GLU A C 1
ATOM 643 O O . GLU A 1 96 P 4.392 -7.339 25.779 1.00 28.91 87 GLU A O 1
ATOM 649 N N . LEU A 1 97 P 4.079 -5.123 25.769 1.00 27.77 88 LEU A N 1
ATOM 650 C CA . LEU A 1 97 P 2.661 -5.239 25.431 1.00 27.78 88 LEU A CA 1
ATOM 651 C C . LEU A 1 97 P 2.473 -5.797 24.021 1.00 27.24 88 LEU A C 1
ATOM 652 O O . LEU A 1 97 P 1.558 -6.604 23.799 1.00 28.18 88 LEU A O 1
ATOM 657 N N . GLU A 1 98 P 3.273 -5.356 23.054 1.00 25.80 89 GLU A N 1
ATOM 658 C CA . GLU A 1 98 P 3.181 -5.820 21.682 1.00 25.65 89 GLU A CA 1
ATOM 659 C C . GLU A 1 98 P 3.425 -7.322 21.641 1.00 26.43 89 GLU A C 1
ATOM 660 O O . GLU A 1 98 P 2.608 -8.019 21.042 1.00 27.60 89 GLU A O 1
ATOM 666 N N . ASP A 1 99 P 4.453 -7.775 22.349 1.00 27.04 90 ASP A N 1
ATOM 667 C CA . ASP A 1 99 P 4.751 -9.199 22.493 1.00 28.50 90 ASP A CA 1
ATOM 668 C C . ASP A 1 99 P 3.544 -9.967 23.039 1.00 27.11 90 ASP A C 1
ATOM 669 O O . ASP A 1 99 P 3.139 -11.018 22.556 1.00 28.26 90 ASP A O 1
ATOM 674 N N . GLN A 1 100 P 2.928 -9.402 24.065 1.00 25.39 91 GLN A N 1
ATOM 675 C CA . GLN A 1 100 P 1.743 -9.980 24.692 1.00 24.42 91 GLN A CA 1
ATOM 676 C C . GLN A 1 100 P 0.587 -10.051 23.726 1.00 20.59 91 GLN A C 1
ATOM 677 O O . GLN A 1 100 P -0.032 -11.086 23.572 1.00 25.12 91 GLN A O 1
ATOM 683 N N . LEU A 1 101 P 0.344 -8.992 22.976 1.00 25.12 92 LEU A N 1
ATOM 684 C CA . LEU A 1 101 P -0.708 -8.886 21.979 1.00 23.60 92 LEU A CA 1
ATOM 685 C C . LEU A 1 101 P -0.508 -9.725 20.729 1.00 26.24 92 LEU A C 1
ATOM 686 O O . LEU A 1 101 P -1.460 -10.309 20.211 1.00 25.97 92 LEU A O 1
ATOM 691 N N . LEU A 1 102 P 0.752 -9.859 20.290 1.00 26.41 93 LEU A N 1
ATOM 692 C CA . LEU A 1 102 P 1.082 -10.690 19.149 1.00 27.30 93 LEU A CA 1
ATOM 693 C C . LEU A 1 102 P 1.129 -12.176 19.501 1.00 27.80 93 LEU A C 1
ATOM 694 O O . LEU A 1 102 P 0.703 -13.023 18.728 1.00 30.83 93 LEU A O 1
ATOM 699 N N . ALA A 1 103 P 1.531 -12.499 20.720 1.00 26.49 94 ALA A N 1
ATOM 700 C CA . ALA A 1 103 P 1.623 -13.851 21.216 1.00 24.73 94 ALA A CA 1
ATOM 701 C C . ALA A 1 103 P 0.245 -14.473 21.340 1.00 26.25 94 ALA A C 1
ATOM 702 O O . ALA A 1 103 P 0.031 -15.628 20.971 1.00 33.30 94 ALA A O 1
ATOM 704 N N . ALA A 1 104 P -0.726 -13.698 21.786 1.00 25.47 95 ALA A N 1
ATOM 705 C CA . ALA A 1 104 P -2.088 -14.182 21.934 1.00 25.89 95 ALA A CA 1
ATOM 706 C C . ALA A 1 104 P -2.754 -14.356 20.573 1.00 30.69 95 ALA A C 1
ATOM 707 O O . ALA A 1 104 P -3.577 -15.238 20.335 1.00 31.80 95 ALA A O 1
ATOM 709 N N . ALA A 1 105 P -2.376 -13.499 19.610 1.00 33.62 96 ALA A N 1
ATOM 710 C CA . ALA A 1 105 P -2.944 -13.580 18.262 1.00 33.49 96 ALA A CA 1
ATOM 711 C C . ALA A 1 105 P -2.406 -14.815 17.547 1.00 30.97 96 ALA A C 1
ATOM 712 O O . ALA A 1 105 P -3.036 -15.430 16.696 1.00 32.38 96 ALA A O 1
ATOM 714 N N . ALA A 1 106 P -1.167 -15.168 17.838 1.00 31.46 97 ALA A N 1
ATOM 715 C CA . ALA A 1 106 P -0.510 -16.312 17.210 1.00 31.45 97 ALA A CA 1
ATOM 716 C C . ALA A 1 106 P -1.049 -17.624 17.772 1.00 34.39 97 ALA A C 1
ATOM 717 O O . ALA A 1 106 P -1.010 -18.642 17.109 1.00 34.17 97 ALA A O 1
ATOM 719 N N . ALA A 1 107 P -1.572 -17.596 18.993 1.00 35.32 98 ALA A N 1
ATOM 720 C CA . ALA A 1 107 P -2.100 -18.753 19.670 1.00 33.90 98 ALA A CA 1
ATOM 721 C C . ALA A 1 107 P -3.489 -19.110 19.158 1.00 34.40 98 ALA A C 1
ATOM 722 O O . ALA A 1 107 P -3.871 -20.289 19.116 1.00 38.27 98 ALA A O 1
ATOM 724 N N . LYS A 1 108 P -4.248 -18.085 18.781 1.00 31.55 99 LYS A N 1
ATOM 725 C CA . LYS A 1 108 P -5.623 -18.280 18.315 1.00 32.46 99 LYS A CA 1
ATOM 726 C C . LYS A 1 108 P -5.684 -18.473 16.801 1.00 35.15 99 LYS A C 1
ATOM 727 O O . LYS A 1 108 P -6.675 -18.932 16.212 1.00 35.33 99 LYS A O 1
ATOM 733 N N . SER A 1 109 P -4.616 -18.091 16.105 1.00 35.80 100 SER A N 1
ATOM 734 C CA . SER A 1 109 P -4.545 -18.090 14.670 1.00 38.73 100 SER A CA 1
ATOM 735 C C . SER A 1 109 P -4.639 -19.487 14.055 1.00 40.52 100 SER A C 1
ATOM 736 O O . SER A 1 109 P -3.936 -20.429 14.401 1.00 41.54 100 SER A O 1
ATOM 739 N N . ASN A 1 110 ? -5.408 -19.579 12.970 1.00 36.56 1 ASN A N 1
ATOM 740 C CA . ASN A 1 110 ? -5.529 -20.802 12.192 1.00 34.17 1 ASN A CA 1
ATOM 741 C C . ASN A 1 110 ? -4.597 -20.784 11.000 1.00 31.70 1 ASN A C 1
ATOM 742 O O . ASN A 1 110 ? -4.792 -21.411 9.980 1.00 32.50 1 ASN A O 1
ATOM 747 N N . SER A 1 111 ? -3.572 -19.950 11.052 1.00 33.16 2 SER A N 1
ATOM 748 C CA . SER A 1 111 ? -2.589 -19.741 10.017 1.00 25.61 2 SER A CA 1
ATOM 749 C C . SER A 1 111 ? -1.859 -21.034 9.743 1.00 24.06 2 SER A C 1
ATOM 750 O O . SER A 1 111 ? -1.600 -21.799 10.644 1.00 31.30 2 SER A O 1
ATOM 753 N N . THR A 1 112 ? -1.546 -21.295 8.488 1.00 28.40 3 THR A N 1
ATOM 754 C CA . THR A 1 112 ? -0.882 -22.541 8.102 1.00 28.77 3 THR A CA 1
ATOM 755 C C . THR A 1 112 ? 0.260 -22.232 7.149 1.00 30.21 3 THR A C 1
ATOM 756 O O . THR A 1 112 ? 0.468 -21.147 6.605 1.00 33.13 3 THR A O 1
ATOM 760 N N . ARG A 1 113 ? 1.083 -23.236 6.861 1.00 30.78 4 ARG A N 1
ATOM 761 C CA . ARG A 1 113 ? 2.220 -23.095 5.957 1.00 27.02 4 ARG A CA 1
ATOM 762 C C . ARG A 1 113 ? 1.812 -22.689 4.545 1.00 27.93 4 ARG A C 1
ATOM 763 O O . ARG A 1 113 ? 2.470 -21.871 3.894 1.00 26.98 4 ARG A O 1
ATOM 771 N N . SER A 1 114 ? 0.740 -23.253 3.989 1.00 28.02 5 SER A N 1
ATOM 772 C CA . SER A 1 114 ? 0.286 -22.960 2.635 1.00 24.88 5 SER A CA 1
ATOM 773 C C . SER A 1 114 ? -0.627 -21.734 2.566 1.00 22.79 5 SER A C 1
ATOM 774 O O . SER A 1 114 ? -0.922 -21.226 1.468 1.00 16.16 5 SER A O 1
ATOM 777 N N . ARG A 1 115 ? -1.192 -21.306 3.691 1.00 20.54 6 ARG A N 1
ATOM 778 C CA . ARG A 1 115 ? -2.100 -20.187 3.781 1.00 21.81 6 ARG A CA 1
ATOM 779 C C . ARG A 1 115 ? -1.835 -19.310 4.997 1.00 24.27 6 ARG A C 1
ATOM 780 O O . ARG A 1 115 ? -2.281 -19.582 6.110 1.00 27.58 6 ARG A O 1
ATOM 788 N N . LEU A 1 116 ? -1.093 -18.227 4.820 1.00 28.60 7 LEU A N 1
ATOM 789 C CA . LEU A 1 116 ? -0.835 -17.247 5.865 1.00 26.69 7 LEU A CA 1
ATOM 790 C C . LEU A 1 116 ? -2.043 -16.349 6.079 1.00 30.38 7 LEU A C 1
ATOM 791 O O . LEU A 1 116 ? -2.463 -15.701 5.138 1.00 32.22 7 LEU A O 1
ATOM 796 N N . SER A 1 117 ? -2.593 -16.334 7.289 1.00 33.92 8 SER A N 1
ATOM 797 C CA . SER A 1 117 ? -3.747 -15.527 7.641 1.00 32.03 8 SER A CA 1
ATOM 798 C C . SER A 1 117 ? -3.364 -14.070 7.872 1.00 30.41 8 SER A C 1
ATOM 799 O O . SER A 1 117 ? -2.175 -13.741 7.912 1.00 29.06 8 SER A O 1
ATOM 802 N N . PHE A 1 118 ? -4.389 -13.211 8.062 1.00 23.86 9 PHE A N 1
ATOM 803 C CA . PHE A 1 118 ? -4.124 -11.812 8.365 1.00 23.61 9 PHE A CA 1
ATOM 804 C C . PHE A 1 118 ? -4.509 -11.466 9.807 1.00 26.48 9 PHE A C 1
ATOM 805 O O . PHE A 1 118 ? -4.924 -10.353 10.121 1.00 28.68 9 PHE A O 1
ATOM 813 N N . ASP A 1 119 ? -4.245 -12.408 10.730 1.00 23.36 10 ASP A N 1
ATOM 814 C CA . ASP A 1 119 ? -4.519 -12.157 12.145 1.00 23.29 10 ASP A CA 1
ATOM 815 C C . ASP A 1 119 ? -3.268 -12.281 13.023 1.00 23.34 10 ASP A C 1
ATOM 816 O O . ASP A 1 119 ? -3.318 -12.325 14.269 1.00 20.63 10 ASP A O 1
ATOM 821 N N . LYS A 1 120 ? -2.091 -12.335 12.379 1.00 17.97 11 LYS A N 1
ATOM 822 C CA . LYS A 1 120 ? -0.846 -12.335 13.127 1.00 19.54 11 LYS A CA 1
ATOM 823 C C . LYS A 1 120 ? 0.345 -11.949 12.268 1.00 19.94 11 LYS A C 1
ATOM 824 O O . LYS A 1 120 ? 0.204 -11.891 11.057 1.00 24.81 11 LYS A O 1
ATOM 830 N N . ILE A 1 121 ? 1.497 -11.709 12.872 1.00 20.08 12 ILE A N 1
ATOM 831 C CA . ILE A 1 121 ? 2.707 -11.318 12.170 1.00 19.50 12 ILE A CA 1
ATOM 832 C C . ILE A 1 121 ? 3.460 -12.628 11.890 1.00 23.94 12 ILE A C 1
ATOM 833 O O . ILE A 1 121 ? 3.633 -13.477 12.769 1.00 22.39 12 ILE A O 1
ATOM 838 N N . HIS A 1 122 ? 3.940 -12.765 10.660 1.00 22.21 13 HIS A N 1
ATOM 839 C CA . HIS A 1 122 ? 4.660 -13.962 10.250 1.00 22.03 13 HIS A CA 1
ATOM 840 C C . HIS A 1 122 ? 6.164 -13.717 10.165 1.00 20.83 13 HIS A C 1
ATOM 841 O O . HIS A 1 122 ? 6.637 -12.697 9.660 1.00 23.99 13 HIS A O 1
ATOM 848 N N . SER A 1 123 ? 6.949 -14.684 10.593 1.00 14.99 14 SER A N 1
ATOM 849 C CA . SER A 1 123 ? 8.398 -14.585 10.593 1.00 19.59 14 SER A CA 1
ATOM 850 C C . SER A 1 123 ? 8.972 -14.817 9.208 1.00 24.50 14 SER A C 1
ATOM 851 O O . SER A 1 123 ? 8.268 -15.182 8.248 1.00 21.97 14 SER A O 1
ATOM 854 N N . TYR A 1 124 ? 10.299 -14.617 9.089 1.00 24.02 15 TYR A N 1
ATOM 855 C CA . TYR A 1 124 ? 10.971 -14.760 7.808 1.00 18.69 15 TYR A CA 1
ATOM 856 C C . TYR A 1 124 ? 10.804 -16.197 7.321 1.00 19.53 15 TYR A C 1
ATOM 857 O O . TYR A 1 124 ? 10.539 -16.444 6.136 1.00 19.83 15 TYR A O 1
ATOM 866 N N . GLU A 1 125 ? 10.994 -17.151 8.219 1.00 19.03 16 GLU A N 1
ATOM 867 C CA . GLU A 1 125 ? 10.915 -18.577 7.896 1.00 21.73 16 GLU A CA 1
ATOM 868 C C . GLU A 1 125 ? 9.536 -18.952 7.363 1.00 20.67 16 GLU A C 1
ATOM 869 O O . GLU A 1 125 ? 9.479 -19.728 6.428 1.00 19.59 16 GLU A O 1
ATOM 875 N N . GLU A 1 126 ? 8.467 -18.422 7.982 1.00 18.48 17 GLU A N 1
ATOM 876 C CA . GLU A 1 126 ? 7.112 -18.722 7.587 1.00 19.13 17 GLU A CA 1
ATOM 877 C C . GLU A 1 126 ? 6.788 -18.146 6.215 1.00 19.03 17 GLU A C 1
ATOM 878 O O . GLU A 1 126 ? 6.170 -18.792 5.390 1.00 22.37 17 GLU A O 1
ATOM 884 N N . VAL A 1 127 ? 7.315 -16.969 5.908 1.00 21.43 18 VAL A N 1
ATOM 885 C CA . VAL A 1 127 ? 7.121 -16.311 4.608 1.00 18.95 18 VAL A CA 1
ATOM 886 C C . VAL A 1 127 ? 7.899 -17.053 3.533 1.00 15.83 18 VAL A C 1
ATOM 887 O O . VAL A 1 127 ? 7.444 -17.314 2.447 1.00 14.95 18 VAL A O 1
ATOM 891 N N . ASP A 1 128 ? 9.115 -17.462 3.877 1.00 18.19 19 ASP A N 1
ATOM 892 C CA . ASP A 1 128 ? 9.982 -18.204 2.971 1.00 17.23 19 ASP A CA 1
ATOM 893 C C . ASP A 1 128 ? 9.345 -19.530 2.581 1.00 21.42 19 ASP A C 1
ATOM 894 O O . ASP A 1 128 ? 9.411 -19.998 1.437 1.00 25.41 19 ASP A O 1
ATOM 899 N N . ALA A 1 129 ? 8.777 -20.234 3.561 1.00 21.01 20 ALA A N 1
ATOM 900 C CA . ALA A 1 129 ? 8.130 -21.526 3.298 1.00 20.68 20 ALA A CA 1
ATOM 901 C C . ALA A 1 129 ? 6.858 -21.339 2.482 1.00 20.53 20 ALA A C 1
ATOM 902 O O . ALA A 1 129 ? 6.543 -22.109 1.585 1.00 20.54 20 ALA A O 1
ATOM 904 N N . TYR A 1 130 ? 6.083 -20.309 2.818 1.00 24.13 21 TYR A N 1
ATOM 905 C CA . TYR A 1 130 ? 4.832 -19.980 2.171 1.00 20.84 21 TYR A CA 1
ATOM 906 C C . TYR A 1 130 ? 5.022 -19.748 0.670 1.00 19.60 21 TYR A C 1
ATOM 907 O O . TYR A 1 130 ? 4.252 -20.290 -0.116 1.00 18.78 21 TYR A O 1
ATOM 916 N N . LEU A 1 131 ? 6.004 -18.920 0.319 1.00 16.05 22 LEU A N 1
ATOM 917 C CA . LEU A 1 131 ? 6.312 -18.664 -1.083 1.00 19.94 22 LEU A CA 1
ATOM 918 C C . LEU A 1 131 ? 6.519 -19.921 -1.898 1.00 18.83 22 LEU A C 1
ATOM 919 O O . LEU A 1 131 ? 6.086 -19.970 -3.053 1.00 24.01 22 LEU A O 1
ATOM 924 N N . GLN A 1 132 ? 7.244 -20.882 -1.319 1.00 19.97 23 GLN A N 1
ATOM 925 C CA . GLN A 1 132 ? 7.520 -22.162 -1.978 1.00 18.75 23 GLN A CA 1
ATOM 926 C C . GLN A 1 132 ? 6.312 -23.052 -2.123 1.00 17.68 23 GLN A C 1
ATOM 927 O O . GLN A 1 132 ? 6.187 -23.830 -3.072 1.00 27.20 23 GLN A O 1
ATOM 933 N N . GLU A 1 133 ? 5.351 -22.944 -1.236 1.00 18.12 24 GLU A N 1
ATOM 934 C CA . GLU A 1 133 ? 4.144 -23.738 -1.220 1.00 17.23 24 GLU A CA 1
ATOM 935 C C . GLU A 1 133 ? 3.180 -23.238 -2.276 1.00 20.97 24 GLU A C 1
ATOM 936 O O . GLU A 1 133 ? 2.457 -23.974 -2.990 1.00 21.61 24 GLU A O 1
ATOM 942 N N . LEU A 1 134 ? 3.229 -21.943 -2.496 1.00 19.70 25 LEU A N 1
ATOM 943 C CA . LEU A 1 134 ? 2.406 -21.282 -3.501 1.00 20.16 25 LEU A CA 1
ATOM 944 C C . LEU A 1 134 ? 2.809 -21.727 -4.891 1.00 22.46 25 LEU A C 1
ATOM 945 O O . LEU A 1 134 ? 1.953 -22.032 -5.746 1.00 25.39 25 LEU A O 1
ATOM 950 N N . ALA A 1 135 ? 4.136 -21.866 -5.111 1.00 17.64 26 ALA A N 1
ATOM 951 C CA . ALA A 1 135 ? 4.604 -22.322 -6.421 1.00 21.49 26 ALA A CA 1
ATOM 952 C C . ALA A 1 135 ? 4.280 -23.778 -6.746 1.00 20.09 26 ALA A C 1
ATOM 953 O O . ALA A 1 135 ? 4.293 -24.143 -7.929 1.00 22.61 26 ALA A O 1
ATOM 955 N N . LYS A 1 136 ? 4.012 -24.583 -5.727 1.00 21.52 27 LYS A N 1
ATOM 956 C CA . LYS A 1 136 ? 3.518 -25.949 -5.905 1.00 21.24 27 LYS A CA 1
ATOM 957 C C . LYS A 1 136 ? 2.035 -26.067 -6.253 1.00 19.54 27 LYS A C 1
ATOM 958 O O . LYS A 1 136 ? 1.647 -26.905 -7.036 1.00 25.00 27 LYS A O 1
ATOM 964 N N . GLU A 1 137 ? 1.200 -25.215 -5.659 1.00 20.08 28 GLU A N 1
ATOM 965 C CA . GLU A 1 137 ? -0.246 -25.267 -5.870 1.00 22.29 28 GLU A CA 1
ATOM 966 C C . GLU A 1 137 ? -0.704 -24.473 -7.078 1.00 23.30 28 GLU A C 1
ATOM 967 O O . GLU A 1 137 ? -1.722 -24.787 -7.707 1.00 24.86 28 GLU A O 1
ATOM 973 N N . PHE A 1 138 ? 0.026 -23.400 -7.427 1.00 21.76 29 PHE A N 1
ATOM 974 C CA . PHE A 1 138 ? -0.312 -22.550 -8.561 1.00 22.31 29 PHE A CA 1
ATOM 975 C C . PHE A 1 138 ? 0.849 -22.344 -9.532 1.00 26.28 29 PHE A C 1
ATOM 976 O O . PHE A 1 138 ? 1.362 -21.210 -9.733 1.00 28.74 29 PHE A O 1
ATOM 984 N N . PRO A 1 139 ? 1.329 -23.408 -10.170 1.00 24.94 30 PRO A N 1
ATOM 985 C CA . PRO A 1 139 ? 2.498 -23.374 -11.031 1.00 24.22 30 PRO A CA 1
ATOM 986 C C . PRO A 1 139 ? 2.320 -22.623 -12.331 1.00 21.31 30 PRO A C 1
ATOM 987 O O . PRO A 1 139 ? 3.294 -22.177 -12.917 1.00 22.79 30 PRO A O 1
ATOM 991 N N . ASN A 1 140 ? 1.082 -22.495 -12.807 1.00 18.35 31 ASN A N 1
ATOM 992 C CA . ASN A 1 140 ? 0.837 -21.745 -14.041 1.00 20.35 31 ASN A CA 1
ATOM 993 C C . ASN A 1 140 ? 0.901 -20.235 -13.915 1.00 20.35 31 ASN A C 1
ATOM 994 O O . ASN A 1 140 ? 0.967 -19.534 -14.938 1.00 27.01 31 ASN A O 1
ATOM 999 N N . VAL A 1 141 ? 0.677 -19.686 -12.725 1.00 19.16 32 VAL A N 1
ATOM 1000 C CA . VAL A 1 141 ? 0.803 -18.248 -12.515 1.00 20.88 32 VAL A CA 1
ATOM 1001 C C . VAL A 1 141 ? 1.903 -17.808 -11.566 1.00 18.06 32 VAL A C 1
ATOM 1002 O O . VAL A 1 141 ? 2.409 -16.708 -11.725 1.00 17.67 32 VAL A O 1
ATOM 1006 N N . VAL A 1 142 ? 2.293 -18.667 -10.628 1.00 19.12 33 VAL A N 1
ATOM 1007 C CA . VAL A 1 142 ? 3.262 -18.346 -9.602 1.00 19.07 33 VAL A CA 1
ATOM 1008 C C . VAL A 1 142 ? 4.593 -19.039 -9.918 1.00 18.81 33 VAL A C 1
ATOM 1009 O O . VAL A 1 142 ? 4.655 -20.242 -10.177 1.00 23.93 33 VAL A O 1
ATOM 1013 N N . THR A 1 143 ? 5.683 -18.369 -9.731 1.00 14.61 34 THR A N 1
ATOM 1014 C CA . THR A 1 143 ? 7.030 -18.791 -9.932 1.00 16.00 34 THR A CA 1
ATOM 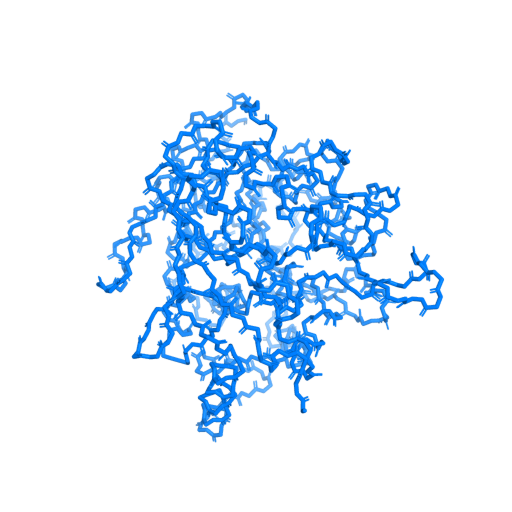1015 C C . THR A 1 143 ? 7.898 -18.168 -8.820 1.00 20.60 34 THR A C 1
ATOM 1016 O O . THR A 1 143 ? 8.047 -16.944 -8.697 1.00 17.24 34 THR A O 1
ATOM 1020 N N . VAL A 1 144 ? 8.363 -19.012 -7.909 1.00 23.48 35 VAL A N 1
ATOM 1021 C CA . VAL A 1 144 ? 9.199 -18.565 -6.803 1.00 22.32 35 VAL A CA 1
ATOM 1022 C C . VAL A 1 144 ? 10.643 -18.545 -7.302 1.00 25.49 35 VAL A C 1
ATOM 1023 O O . VAL A 1 144 ? 11.111 -19.428 -8.017 1.00 23.89 35 VAL A O 1
ATOM 1027 N N . VAL A 1 145 ? 11.343 -17.437 -7.023 1.00 25.78 36 VAL A N 1
ATOM 1028 C CA . VAL A 1 145 ? 12.749 -17.314 -7.405 1.00 25.43 36 VAL A CA 1
ATOM 1029 C C . VAL A 1 145 ? 13.582 -16.705 -6.289 1.00 25.22 36 VAL A C 1
ATOM 1030 O O . VAL A 1 145 ? 13.177 -15.751 -5.655 1.00 27.58 36 VAL A O 1
ATOM 1034 N N . GLU A 1 146 ? 14.752 -17.230 -6.022 1.00 25.50 37 GLU A N 1
ATOM 1035 C CA . GLU A 1 146 ? 15.752 -16.694 -5.153 1.00 25.29 37 GLU A CA 1
ATOM 1036 C C . GLU A 1 146 ? 16.590 -15.625 -5.841 1.00 26.73 37 GLU A C 1
ATOM 1037 O O . GLU A 1 146 ? 17.410 -15.936 -6.699 1.00 28.11 37 GLU A O 1
ATOM 1043 N N . GLY A 1 147 ? 16.462 -14.371 -5.408 1.00 27.94 38 GLY A N 1
ATOM 1044 C CA . GLY A 1 147 ? 17.224 -13.285 -6.016 1.00 21.84 38 GLY A CA 1
ATOM 1045 C C . GLY A 1 147 ? 18.667 -13.304 -5.504 1.00 23.08 38 GLY A C 1
ATOM 1046 O O . GLY A 1 147 ? 19.508 -12.635 -6.087 1.00 21.69 38 GLY A O 1
ATOM 1047 N N . GLY A 1 148 ? 18.935 -13.885 -4.338 1.00 25.76 39 GLY A N 1
ATOM 1048 C CA . GLY A 1 148 ? 20.285 -14.002 -3.829 1.00 24.88 39 GLY A CA 1
ATOM 1049 C C . GLY A 1 148 ? 20.319 -14.386 -2.358 1.00 29.81 39 GLY A C 1
ATOM 1050 O O . GLY A 1 148 ? 19.372 -14.935 -1.780 1.00 32.52 39 GLY A O 1
ATOM 1051 N N . LYS A 1 149 ? 21.437 -14.109 -1.691 1.00 28.62 40 LYS A N 1
ATOM 1052 C CA . LYS A 1 149 ? 21.637 -14.425 -0.293 1.00 26.34 40 LYS A CA 1
ATOM 1053 C C . LYS A 1 149 ? 21.940 -13.137 0.475 1.00 25.60 40 LYS A C 1
ATOM 1054 O O . LYS A 1 149 ? 22.663 -12.239 0.012 1.00 18.11 40 LYS A O 1
ATOM 1060 N N . SER A 1 150 ? 21.390 -13.065 1.698 1.00 24.02 41 SER A N 1
ATOM 1061 C CA . SER A 1 150 ? 21.652 -11.893 2.552 1.00 25.83 41 SER A CA 1
ATOM 1062 C C . SER A 1 150 ? 23.077 -11.949 3.102 1.00 28.21 41 SER A C 1
ATOM 1063 O O . SER A 1 150 ? 23.778 -12.952 2.880 1.00 29.36 41 SER A O 1
ATOM 1066 N N . PHE A 1 151 ? 23.493 -10.882 3.783 1.00 28.26 42 PHE A N 1
ATOM 1067 C CA . PHE A 1 151 ? 24.857 -10.867 4.354 1.00 27.42 42 PHE A CA 1
ATOM 1068 C C . PHE A 1 151 ? 25.130 -12.101 5.203 1.00 28.34 42 PHE A C 1
ATOM 1069 O O . PHE A 1 151 ? 26.188 -12.706 5.026 1.00 34.39 42 PHE A O 1
ATOM 1077 N N . GLU A 1 152 ? 24.199 -12.471 6.088 1.00 26.05 43 GLU A N 1
ATOM 1078 C CA . GLU A 1 152 ? 24.355 -13.626 6.949 1.00 25.70 43 GLU A CA 1
ATOM 1079 C C . GLU A 1 152 ? 23.985 -14.923 6.250 1.00 26.84 43 GLU A C 1
ATOM 1080 O O . GLU A 1 152 ? 24.022 -15.985 6.879 1.00 30.25 43 GLU A O 1
ATOM 1086 N N . GLY A 1 153 ? 23.777 -14.883 4.945 1.00 27.54 44 GLY A N 1
ATOM 1087 C CA . GLY A 1 153 ? 23.645 -16.080 4.127 1.00 23.26 44 GLY A CA 1
ATOM 1088 C C . GLY A 1 153 ? 22.217 -16.514 3.908 1.00 24.72 44 GLY A C 1
ATOM 1089 O O . GLY A 1 153 ? 21.985 -17.493 3.212 1.00 28.79 44 GLY A O 1
ATOM 1090 N N . ARG A 1 154 ? 21.239 -15.823 4.469 1.00 24.19 45 ARG A N 1
ATOM 1091 C CA . ARG A 1 154 ? 19.847 -16.205 4.341 1.00 19.09 45 ARG A CA 1
ATOM 1092 C C . ARG A 1 154 ? 19.328 -15.995 2.922 1.00 20.42 45 ARG A C 1
ATOM 1093 O O . ARG A 1 154 ? 19.520 -14.983 2.290 1.00 23.25 45 ARG A O 1
ATOM 1101 N N . SER A 1 155 ? 18.577 -16.934 2.400 1.00 22.71 46 SER A N 1
ATOM 1102 C CA . SER A 1 155 ? 17.963 -16.958 1.117 1.00 22.53 46 SER A CA 1
ATOM 1103 C C . SER A 1 155 ? 16.843 -15.920 0.992 1.00 23.56 46 SER A C 1
ATOM 1104 O O . SER A 1 155 ? 15.903 -15.811 1.760 1.00 23.18 46 SER A O 1
ATOM 1107 N N . ILE A 1 156 ? 16.964 -15.069 -0.021 1.00 22.27 47 ILE A N 1
ATOM 1108 C CA . ILE A 1 156 ? 16.004 -14.009 -0.225 1.00 23.72 47 ILE A CA 1
ATOM 1109 C C . ILE A 1 156 ? 15.290 -14.269 -1.533 1.00 21.24 47 ILE A C 1
ATOM 1110 O O . ILE A 1 156 ? 15.886 -14.100 -2.586 1.00 25.61 47 ILE A O 1
ATOM 1115 N N . LYS A 1 157 ? 14.041 -14.729 -1.461 1.00 18.24 48 LYS A N 1
ATOM 1116 C CA . LYS A 1 157 ? 13.273 -15.086 -2.611 1.00 18.32 48 LYS A CA 1
ATOM 1117 C C . LYS A 1 157 ? 12.064 -14.190 -2.781 1.00 24.50 48 LYS A C 1
ATOM 1118 O O . LYS A 1 157 ? 11.650 -13.404 -1.930 1.00 23.92 48 LYS A O 1
ATOM 1124 N N . TYR A 1 158 ? 11.576 -14.123 -4.031 1.00 23.88 49 TYR A N 1
ATOM 1125 C CA . TYR A 1 158 ? 10.497 -13.224 -4.387 1.00 19.33 49 TYR A CA 1
ATOM 1126 C C . TYR A 1 158 ? 9.610 -14.005 -5.354 1.00 19.42 49 TYR A C 1
ATOM 1127 O O . TYR A 1 158 ? 10.040 -15.004 -5.938 1.00 17.79 49 TYR A O 1
ATOM 1136 N N . LEU A 1 159 ? 8.424 -13.455 -5.628 1.00 18.11 50 LEU A N 1
ATOM 1137 C CA . LEU A 1 159 ? 7.498 -14.088 -6.543 1.00 17.37 50 LEU A CA 1
ATOM 1138 C C . LEU A 1 159 ? 7.453 -13.377 -7.892 1.00 17.22 50 LEU A C 1
ATOM 1139 O O . LEU A 1 159 ? 7.458 -12.170 -7.983 1.00 18.67 50 LEU A O 1
ATOM 1144 N N . ARG A 1 160 ? 7.155 -14.125 -8.943 1.00 22.21 51 ARG A N 1
ATOM 1145 C CA . ARG A 1 160 ? 6.868 -13.590 -10.270 1.00 22.74 51 ARG A CA 1
ATOM 1146 C C . ARG A 1 160 ? 5.486 -14.081 -10.675 1.00 24.61 51 ARG A C 1
ATOM 1147 O O . ARG A 1 160 ? 5.358 -15.251 -11.034 1.00 34.41 51 ARG A O 1
ATOM 1155 N N . ILE A 1 161 ? 4.471 -13.277 -10.474 1.00 22.22 52 ILE A N 1
ATOM 1156 C CA . ILE A 1 161 ? 3.091 -13.636 -10.786 1.00 21.85 52 ILE A CA 1
ATOM 1157 C C . ILE A 1 161 ? 2.738 -13.221 -12.222 1.00 24.31 52 ILE A C 1
ATOM 1158 O O . ILE A 1 161 ? 2.880 -12.066 -12.635 1.00 23.55 52 ILE A O 1
ATOM 1163 N N . SER A 1 162 ? 2.339 -14.185 -13.025 1.00 22.95 53 SER A N 1
ATOM 1164 C CA . SER A 1 162 ? 2.013 -13.991 -14.425 1.00 23.78 53 SER A CA 1
ATOM 1165 C C . SER A 1 162 ? 1.241 -15.154 -15.040 1.00 20.84 53 SER A C 1
ATOM 1166 O O . SER A 1 162 ? 1.558 -16.343 -14.929 1.00 24.80 53 SER A O 1
ATOM 1169 N N . THR A 1 163 ? 0.298 -14.857 -15.890 1.00 23.51 54 THR A N 1
ATOM 1170 C CA . THR A 1 163 ? -0.485 -15.845 -16.628 1.00 26.12 54 THR A CA 1
ATOM 1171 C C . THR A 1 163 ? 0.227 -16.208 -17.931 1.00 27.87 54 THR A C 1
ATOM 1172 O O . THR A 1 163 ? -0.010 -17.221 -18.609 1.00 33.65 54 THR A O 1
ATOM 1176 N N . THR A 1 164 ? 1.164 -15.372 -18.342 1.00 27.79 55 THR A N 1
ATOM 1177 C CA . THR A 1 164 ? 1.959 -15.626 -19.545 1.00 25.26 55 THR A CA 1
ATOM 1178 C C . THR A 1 164 ? 3.412 -15.943 -19.228 1.00 23.33 55 THR A C 1
ATOM 1179 O O . THR A 1 164 ? 4.323 -15.881 -20.056 1.00 20.35 55 THR A O 1
ATOM 1183 N N . ASN A 1 165 A 3.695 -16.278 -17.981 1.00 25.59 55 ASN A N 1
ATOM 1184 C CA . ASN A 1 165 A 5.030 -16.592 -17.516 1.00 29.01 55 ASN A CA 1
ATOM 1185 C C . ASN A 1 165 A 6.102 -15.600 -17.933 1.00 31.24 55 ASN A C 1
ATOM 1186 O O . ASN A 1 165 A 7.213 -15.948 -18.382 1.00 32.24 55 ASN A O 1
ATOM 1191 N N . PHE A 1 166 B 5.818 -14.297 -17.821 1.00 27.99 55 PHE A N 1
ATOM 1192 C CA . PHE A 1 166 B 6.734 -13.245 -18.223 1.00 28.54 55 PHE A CA 1
ATOM 1193 C C . PHE A 1 166 B 7.247 -13.341 -19.654 1.00 30.87 55 PHE A C 1
ATOM 1194 O O . PHE A 1 166 B 8.323 -12.789 -19.948 1.00 29.52 55 PHE A O 1
ATOM 1202 N N . GLN A 1 167 C 6.494 -13.992 -20.539 1.00 34.32 55 GLN A N 1
ATOM 1203 C CA . GLN A 1 167 C 6.862 -14.256 -21.906 1.00 36.51 55 GLN A CA 1
ATOM 1204 C C . GLN A 1 167 C 6.373 -13.177 -22.857 1.00 35.87 55 GLN A C 1
ATOM 1205 O O . GLN A 1 167 C 7.054 -12.858 -23.815 1.00 39.32 55 GLN A O 1
ATOM 1211 N N . ASP A 1 168 ? 5.194 -12.639 -22.614 1.00 36.49 56 ASP A N 1
ATOM 1212 C CA . ASP A 1 168 ? 4.602 -11.612 -23.454 1.00 33.52 56 ASP A CA 1
ATOM 1213 C C . ASP A 1 168 ? 5.144 -10.263 -22.981 1.00 33.93 56 ASP A C 1
ATOM 1214 O O . ASP A 1 168 ? 4.633 -9.697 -22.005 1.00 33.19 56 ASP A O 1
ATOM 1219 N N . ALA A 1 169 ? 6.110 -9.717 -23.721 1.00 29.62 57 ALA A N 1
ATOM 1220 C CA . ALA A 1 169 ? 6.752 -8.473 -23.388 1.00 29.31 57 ALA A CA 1
ATOM 1221 C C . ALA A 1 169 ? 5.891 -7.241 -23.588 1.00 31.33 57 ALA A C 1
ATOM 1222 O O . ALA A 1 169 ? 6.190 -6.156 -23.101 1.00 32.52 57 ALA A O 1
ATOM 1224 N N . SER A 1 170 ? 4.713 -7.371 -24.169 1.00 35.70 58 SER A N 1
ATOM 1225 C CA . SER A 1 170 ? 3.778 -6.247 -24.312 1.00 34.44 58 SER A CA 1
ATOM 1226 C C . SER A 1 170 ? 3.152 -5.872 -22.967 1.00 34.40 58 SER A C 1
ATOM 1227 O O . SER A 1 170 ? 2.653 -4.763 -22.811 1.00 36.40 58 SER A O 1
ATOM 1230 N N . LYS A 1 171 ? 3.080 -6.794 -22.022 1.00 32.03 59 LYS A N 1
ATOM 1231 C CA . LYS A 1 171 ? 2.495 -6.558 -20.711 1.00 31.04 59 LYS A CA 1
ATOM 1232 C C . LYS A 1 171 ? 3.460 -5.788 -19.818 1.00 29.58 59 LYS A C 1
ATOM 1233 O O . LYS A 1 171 ? 4.644 -6.118 -19.682 1.00 31.84 59 LYS A O 1
ATOM 1239 N N . PRO A 1 172 ? 2.968 -4.770 -19.125 1.00 25.27 60 PRO A N 1
ATOM 1240 C CA . PRO A 1 172 ? 3.763 -4.001 -18.190 1.00 25.13 60 PRO A CA 1
ATOM 1241 C C . PRO A 1 172 ? 4.093 -4.766 -16.918 1.00 22.91 60 PRO A C 1
ATOM 1242 O O . PRO A 1 172 ? 3.312 -5.612 -16.500 1.00 23.20 60 PRO A O 1
ATOM 1246 N N . VAL A 1 173 ? 5.185 -4.447 -16.250 1.00 21.83 61 VAL A N 1
ATOM 1247 C CA . VAL A 1 173 ? 5.574 -5.012 -14.967 1.00 20.95 61 VAL A CA 1
ATOM 1248 C C . VAL A 1 173 ? 5.425 -4.034 -13.789 1.00 21.66 61 VAL A C 1
ATOM 1249 O O . VAL A 1 173 ? 5.764 -2.837 -13.854 1.00 24.64 61 VAL A O 1
ATOM 1253 N N . VAL A 1 174 ? 4.863 -4.507 -12.711 1.00 18.66 62 VAL A N 1
ATOM 1254 C CA . VAL A 1 174 ? 4.685 -3.770 -11.475 1.00 24.16 62 VAL A CA 1
ATOM 1255 C C . VAL A 1 174 ? 5.490 -4.430 -10.342 1.00 25.35 62 VAL A C 1
ATOM 1256 O O . VAL A 1 174 ? 5.242 -5.592 -10.003 1.00 27.60 62 VAL A O 1
ATOM 1260 N N . MET A 1 175 ? 6.523 -3.741 -9.866 1.00 23.17 63 MET A N 1
ATOM 1261 C CA . MET A 1 175 ? 7.347 -4.320 -8.805 1.00 23.90 63 MET A CA 1
ATOM 1262 C C . MET A 1 175 ? 6.854 -3.789 -7.467 1.00 21.65 63 MET A C 1
ATOM 1263 O O . MET A 1 175 ? 6.548 -2.613 -7.319 1.00 22.46 63 MET A O 1
ATOM 1268 N N . MET A 1 176 ? 6.885 -4.646 -6.463 1.00 21.41 64 MET A N 1
ATOM 1269 C CA . MET A 1 176 ? 6.497 -4.247 -5.093 1.00 21.35 64 MET A CA 1
ATOM 1270 C C . MET A 1 176 ? 7.392 -4.903 -4.058 1.00 17.78 64 MET A C 1
ATOM 1271 O O . MET A 1 176 ? 7.845 -6.041 -4.227 1.00 20.07 64 MET A O 1
ATOM 1276 N N . GLN A 1 177 ? 7.768 -4.156 -3.034 1.00 19.02 65 GLN A N 1
ATOM 1277 C CA . GLN A 1 177 ? 8.640 -4.704 -1.986 1.00 18.83 65 GLN A CA 1
ATOM 1278 C C . GLN A 1 177 ? 8.344 -4.138 -0.610 1.00 14.72 65 GLN A C 1
ATOM 1279 O O . GLN A 1 177 ? 7.855 -3.053 -0.472 1.00 15.61 65 GLN A O 1
ATOM 1285 N N . SER A 1 178 ? 8.733 -4.850 0.428 1.00 16.65 66 SER A N 1
ATOM 1286 C CA . SER A 1 178 ? 8.525 -4.448 1.792 1.00 19.67 66 SER A CA 1
ATOM 1287 C C . SER A 1 178 ? 9.632 -4.967 2.708 1.00 17.86 66 SER A C 1
ATOM 1288 O O . SER A 1 178 ? 10.455 -5.745 2.279 1.00 14.65 66 SER A O 1
ATOM 1291 N N . LEU A 1 179 ? 9.656 -4.435 3.934 1.00 17.33 67 LEU A N 1
ATOM 1292 C CA . LEU A 1 179 ? 10.614 -4.842 4.943 1.00 17.00 67 LEU A CA 1
ATOM 1293 C C . LEU A 1 179 ? 12.062 -4.503 4.632 1.00 16.09 67 LEU A C 1
ATOM 1294 O O . LEU A 1 179 ? 12.972 -5.083 5.170 1.00 14.77 67 LEU A O 1
ATOM 1299 N N . LEU A 1 180 ? 12.311 -3.460 3.868 1.00 19.42 68 LEU A N 1
ATOM 1300 C CA . LEU A 1 180 ? 13.636 -2.939 3.601 1.00 19.97 68 LEU A CA 1
ATOM 1301 C C . LEU A 1 180 ? 14.231 -2.440 4.934 1.00 19.64 68 LEU A C 1
ATOM 1302 O O . LEU A 1 180 ? 15.404 -2.684 5.233 1.00 16.17 68 LEU A O 1
ATOM 1307 N N . HIS A 1 181 ? 13.418 -1.737 5.707 1.00 17.02 69 HIS A N 1
ATOM 1308 C CA . HIS A 1 181 ? 13.693 -1.353 7.071 1.00 18.65 69 HIS A CA 1
ATOM 1309 C C . HIS A 1 181 ? 12.959 -2.357 7.963 1.00 23.16 69 HIS A C 1
ATOM 1310 O O . HIS A 1 181 ? 11.737 -2.315 8.231 1.00 25.21 69 HIS A O 1
ATOM 1317 N N . CYS A 1 182 ? 13.691 -3.340 8.470 1.00 22.26 70 CYS A N 1
ATOM 1318 C CA . CYS A 1 182 ? 13.161 -4.456 9.207 1.00 15.36 70 CYS A CA 1
ATOM 1319 C C . CYS A 1 182 ? 12.241 -4.203 10.359 1.00 14.60 70 CYS A C 1
ATOM 1320 O O . CYS A 1 182 ? 11.428 -5.080 10.679 1.00 18.22 70 CYS A O 1
ATOM 1323 N N . ARG A 1 183 ? 12.239 -3.045 10.974 1.00 16.92 71 ARG A N 1
ATOM 1324 C CA . ARG A 1 183 ? 11.377 -2.742 12.116 1.00 15.95 71 ARG A CA 1
ATOM 1325 C C . ARG A 1 183 ? 9.976 -2.309 11.698 1.00 19.58 71 ARG A C 1
ATOM 1326 O O . ARG A 1 183 ? 9.057 -2.220 12.525 1.00 21.14 71 ARG A O 1
ATOM 1334 N N . GLU A 1 184 ? 9.807 -2.030 10.397 1.00 16.95 72 GLU A N 1
ATOM 1335 C CA . GLU A 1 184 ? 8.488 -1.655 9.900 1.00 17.74 72 GLU A CA 1
ATOM 1336 C C . GLU A 1 184 ? 7.614 -2.864 9.569 1.00 18.53 72 GLU A C 1
ATOM 1337 O O . GLU A 1 184 ? 7.390 -3.168 8.394 1.00 18.25 72 GLU A O 1
ATOM 1343 N N . TRP A 1 185 ? 7.157 -3.570 10.609 1.00 18.63 73 TRP A N 1
ATOM 1344 C CA . TRP A 1 185 ? 6.457 -4.825 10.501 1.00 16.93 73 TRP A CA 1
ATOM 1345 C C . TRP A 1 185 ? 5.143 -4.775 9.782 1.00 16.41 73 TRP A C 1
ATOM 1346 O O . TRP A 1 185 ? 4.776 -5.659 9.026 1.00 17.10 73 TRP A O 1
ATOM 1357 N N . VAL A 1 186 ? 4.429 -3.670 9.876 1.00 20.18 74 VAL A N 1
ATOM 1358 C CA . VAL A 1 186 ? 3.159 -3.478 9.203 1.00 22.83 74 VAL A CA 1
ATOM 1359 C C . VAL A 1 186 ? 3.267 -3.458 7.674 1.00 22.39 74 VAL A C 1
ATOM 1360 O O . VAL A 1 186 ? 2.240 -3.520 6.995 1.00 21.20 74 VAL A O 1
ATOM 1364 N N . THR A 1 187 ? 4.481 -3.426 7.099 1.00 18.74 75 THR A N 1
ATOM 1365 C CA . THR A 1 187 ? 4.659 -3.420 5.663 1.00 15.72 75 THR A CA 1
ATOM 1366 C C . THR A 1 187 ? 4.465 -4.795 5.034 1.00 18.32 75 THR A C 1
ATOM 1367 O O . THR A 1 187 ? 4.072 -4.868 3.825 1.00 17.32 75 THR A O 1
ATOM 1371 N N . LEU A 1 188 ? 4.751 -5.859 5.775 1.00 15.48 76 LEU A N 1
ATOM 1372 C CA . LEU A 1 188 ? 4.653 -7.227 5.296 1.00 14.17 76 LEU A CA 1
ATOM 1373 C C . LEU A 1 188 ? 3.238 -7.661 4.994 1.00 17.65 76 LEU A C 1
ATOM 1374 O O . LEU A 1 188 ? 2.873 -8.076 3.875 1.00 15.79 76 LEU A O 1
ATOM 1379 N N . PRO A 1 189 ? 2.276 -7.416 5.892 1.00 20.08 77 PRO A N 1
ATOM 1380 C CA . PRO A 1 189 ? 0.870 -7.684 5.614 1.00 16.91 77 PRO A CA 1
ATOM 1381 C C . PRO A 1 189 ? 0.397 -7.086 4.308 1.00 20.26 77 PRO A C 1
ATOM 1382 O O . PRO A 1 189 ? -0.522 -7.544 3.603 1.00 24.84 77 PRO A O 1
ATOM 1386 N N . ALA A 1 190 ? 0.833 -5.836 4.015 1.00 19.31 78 ALA A N 1
ATOM 1387 C CA . ALA A 1 190 ? 0.414 -5.145 2.802 1.00 17.71 78 ALA A CA 1
ATOM 1388 C C . ALA A 1 190 ? 0.836 -5.877 1.538 1.00 21.86 78 ALA A C 1
ATOM 1389 O O . ALA A 1 190 ? 0.074 -6.126 0.608 1.00 25.57 78 ALA A O 1
ATOM 1391 N N . THR A 1 191 ? 2.089 -6.318 1.483 1.00 20.60 79 THR A N 1
ATOM 1392 C CA . THR A 1 191 ? 2.636 -7.043 0.348 1.00 19.97 79 THR A CA 1
ATOM 1393 C C . THR A 1 191 ? 2.116 -8.462 0.292 1.00 22.03 79 THR A C 1
ATOM 1394 O O . THR A 1 191 ? 2.046 -9.155 -0.724 1.00 23.02 79 THR A O 1
ATOM 1398 N N . LEU A 1 192 ? 1.712 -9.014 1.429 1.00 22.41 80 LEU A N 1
ATOM 1399 C CA . LEU A 1 192 ? 1.176 -10.357 1.533 1.00 18.49 80 LEU A CA 1
ATOM 1400 C C . LEU A 1 192 ? -0.260 -10.391 1.049 1.00 19.00 80 LEU A C 1
ATOM 1401 O O . LEU A 1 192 ? -0.867 -11.378 0.595 1.00 21.87 80 LEU A O 1
ATOM 1406 N N . TYR A 1 193 ? -0.955 -9.261 1.209 1.00 19.32 81 TYR A N 1
ATOM 1407 C CA . TYR A 1 193 ? -2.355 -9.181 0.798 1.00 19.01 81 TYR A CA 1
ATOM 1408 C C . TYR A 1 193 ? -2.402 -9.153 -0.711 1.00 19.42 81 TYR A C 1
ATOM 1409 O O . TYR A 1 193 ? -3.283 -9.774 -1.312 1.00 25.59 81 TYR A O 1
ATOM 1418 N N . ALA A 1 194 ? -1.433 -8.445 -1.305 1.00 19.06 82 ALA A N 1
ATOM 1419 C CA . ALA A 1 194 ? -1.317 -8.373 -2.764 1.00 17.67 82 ALA A CA 1
ATOM 1420 C C . ALA A 1 194 ? -1.143 -9.741 -3.421 1.00 19.23 82 ALA A C 1
ATOM 1421 O O . ALA A 1 194 ? -1.615 -10.050 -4.527 1.00 18.83 82 ALA A O 1
ATOM 1423 N N . ILE A 1 195 ? -0.374 -10.628 -2.792 1.00 19.65 83 ILE A N 1
ATOM 1424 C CA . ILE A 1 195 ? -0.216 -12.013 -3.219 1.00 16.82 83 ILE A CA 1
ATOM 1425 C C . ILE A 1 195 ? -1.544 -12.754 -3.082 1.00 21.81 83 ILE A C 1
ATOM 1426 O O . ILE A 1 195 ? -1.888 -13.624 -3.900 1.00 15.18 83 ILE A O 1
ATOM 1431 N N . HIS A 1 196 ? -2.284 -12.437 -1.990 1.00 22.92 84 HIS A N 1
ATOM 1432 C CA . HIS A 1 196 ? -3.526 -13.125 -1.688 1.00 22.75 84 HIS A CA 1
ATOM 1433 C C . HIS A 1 196 ? -4.583 -12.813 -2.728 1.00 22.82 84 HIS A C 1
ATOM 1434 O O . HIS A 1 196 ? -5.340 -13.665 -3.174 1.00 24.45 84 HIS A O 1
ATOM 1441 N N . LYS A 1 197 ? -4.686 -11.564 -3.136 1.00 21.63 85 LYS A N 1
ATOM 1442 C CA . LYS A 1 197 ? -5.685 -11.176 -4.154 1.00 23.20 85 LYS A CA 1
ATOM 1443 C C . LYS A 1 197 ? -5.278 -11.503 -5.586 1.00 23.46 85 LYS A C 1
ATOM 1444 O O . LYS A 1 197 ? -6.130 -11.654 -6.436 1.00 24.69 85 LYS A O 1
ATOM 1450 N N . LEU A 1 198 ? -3.973 -11.642 -5.858 1.00 21.46 86 LEU A N 1
ATOM 1451 C CA . LEU A 1 198 ? -3.514 -12.011 -7.188 1.00 20.93 86 LEU A CA 1
ATOM 1452 C C . LEU A 1 198 ? -3.416 -13.517 -7.397 1.00 16.58 86 LEU A C 1
ATOM 1453 O O . LEU A 1 198 ? -3.318 -13.987 -8.526 1.00 16.00 86 LEU A O 1
ATOM 1458 N N . VAL A 1 199 ? -3.373 -14.288 -6.330 1.00 16.09 87 VAL A N 1
ATOM 1459 C CA . VAL A 1 199 ? -3.206 -15.739 -6.418 1.00 15.70 87 VAL A CA 1
ATOM 1460 C C . VAL A 1 199 ? -4.342 -16.500 -5.756 1.00 16.67 87 VAL A C 1
ATOM 1461 O O . VAL A 1 199 ? -4.863 -17.353 -6.450 1.00 20.06 87 VAL A O 1
ATOM 1465 N N . ILE A 1 200 ? -4.586 -16.322 -4.466 1.00 18.70 88 ILE A N 1
ATOM 1466 C CA . ILE A 1 200 ? -5.519 -17.077 -3.681 1.00 20.40 88 ILE A CA 1
ATOM 1467 C C . ILE A 1 200 ? -6.968 -16.735 -3.960 1.00 25.33 88 ILE A C 1
ATOM 1468 O O . ILE A 1 200 ? -7.781 -17.617 -4.253 1.00 30.33 88 ILE A O 1
ATOM 1473 N N . ASP A 1 201 ? -7.333 -15.475 -3.828 1.00 26.46 89 ASP A N 1
ATOM 1474 C CA . ASP A 1 201 ? -8.675 -14.988 -4.014 1.00 23.82 89 ASP A CA 1
ATOM 1475 C C . ASP A 1 201 ? -8.748 -13.966 -5.131 1.00 23.93 89 ASP A C 1
ATOM 1476 O O . ASP A 1 201 ? -8.680 -12.775 -4.836 1.00 25.96 89 ASP A O 1
ATOM 1481 N N . VAL A 1 202 ? -8.685 -14.415 -6.377 1.00 26.11 90 VAL A N 1
ATOM 1482 C CA . VAL A 1 202 ? -8.676 -13.533 -7.539 1.00 23.67 90 VAL A CA 1
ATOM 1483 C C . VAL A 1 202 ? -10.089 -13.044 -7.876 1.00 28.70 90 VAL A C 1
ATOM 1484 O O . VAL A 1 202 ? -10.866 -13.717 -8.577 1.00 31.47 90 VAL A O 1
ATOM 1488 N N . THR A 1 203 ? -10.429 -11.850 -7.391 1.00 25.07 91 THR A N 1
ATOM 1489 C CA . THR A 1 203 ? -11.734 -11.285 -7.687 1.00 31.01 91 THR A CA 1
ATOM 1490 C C . THR A 1 203 ? -11.713 -10.283 -8.837 1.00 34.62 91 THR A C 1
ATOM 1491 O O . THR A 1 203 ? -12.756 -9.843 -9.350 1.00 32.29 91 THR A O 1
ATOM 1495 N N . GLU A 1 204 ? -10.523 -9.914 -9.297 1.00 36.68 92 GLU A N 1
ATOM 1496 C CA . GLU A 1 204 ? -10.306 -8.977 -10.384 1.00 33.52 92 GLU A CA 1
ATOM 1497 C C . GLU A 1 204 ? -9.341 -9.538 -11.413 1.00 32.89 92 GLU A C 1
ATOM 1498 O O . GLU A 1 204 ? -8.147 -9.292 -11.281 1.00 36.02 92 GLU A O 1
ATOM 1504 N N . SER A 1 205 ? -9.873 -10.093 -12.485 1.00 31.79 93 SER A N 1
ATOM 1505 C CA . SER A 1 205 ? -9.109 -10.774 -13.512 1.00 35.37 93 SER A CA 1
ATOM 1506 C C . SER A 1 205 ? -8.232 -9.862 -14.355 1.00 34.42 93 SER A C 1
ATOM 1507 O O . SER A 1 205 ? -7.203 -10.269 -14.883 1.00 33.80 93 SER A O 1
ATOM 1510 N N . ASP A 1 206 ? -8.616 -8.575 -14.468 1.00 31.67 98 ASP A N 1
ATOM 1511 C CA . ASP A 1 206 ? -7.828 -7.644 -15.269 1.00 28.81 98 ASP A CA 1
ATOM 1512 C C . ASP A 1 206 ? -6.417 -7.433 -14.720 1.00 29.54 98 ASP A C 1
ATOM 1513 O O . ASP A 1 206 ? -5.454 -7.301 -15.499 1.00 27.41 98 ASP A O 1
ATOM 1518 N N . LEU A 1 207 ? -6.280 -7.479 -13.381 1.00 27.02 99 LEU A N 1
ATOM 1519 C CA . LEU A 1 207 ? -5.009 -7.218 -12.727 1.00 24.60 99 LEU A CA 1
ATOM 1520 C C . LEU A 1 207 ? -3.974 -8.318 -12.928 1.00 21.04 99 LEU A C 1
ATOM 1521 O O . LEU A 1 207 ? -2.786 -8.038 -12.888 1.00 21.28 99 LEU A O 1
ATOM 1526 N N . ILE A 1 208 ? -4.405 -9.549 -13.135 1.00 21.90 100 ILE A N 1
ATOM 1527 C CA . ILE A 1 208 ? -3.502 -10.653 -13.387 1.00 24.39 100 ILE A CA 1
ATOM 1528 C C . ILE A 1 208 ? -3.270 -10.953 -14.855 1.00 23.04 100 ILE A C 1
ATOM 1529 O O . ILE A 1 208 ? -2.154 -11.343 -15.202 1.00 27.47 100 ILE A O 1
ATOM 1534 N N . ASN A 1 209 ? -4.305 -10.772 -15.679 1.00 22.90 101 ASN A N 1
ATOM 1535 C CA . ASN A 1 209 ? -4.192 -11.010 -17.101 1.00 27.94 101 ASN A CA 1
ATOM 1536 C C . ASN A 1 209 ? -3.349 -9.985 -17.870 1.00 25.71 101 ASN A C 1
ATOM 1537 O O . ASN A 1 209 ? -2.604 -10.370 -18.779 1.00 24.89 101 ASN A O 1
ATOM 1542 N N . ASN A 1 210 ? -3.557 -8.703 -17.564 1.00 25.93 102 ASN A N 1
ATOM 1543 C CA . ASN A 1 210 ? -2.866 -7.645 -18.309 1.00 28.62 102 ASN A CA 1
ATOM 1544 C C . ASN A 1 210 ? -1.573 -7.136 -17.687 1.00 28.44 102 ASN A C 1
ATOM 1545 O O . ASN A 1 210 ? -0.962 -6.198 -18.167 1.00 28.69 102 ASN A O 1
ATOM 1550 N N . ILE A 1 211 ? -1.220 -7.559 -16.483 1.00 29.22 103 ILE A N 1
ATOM 1551 C CA . ILE A 1 211 ? -0.073 -7.099 -15.748 1.00 27.91 103 ILE A CA 1
ATOM 1552 C C . ILE A 1 211 ? 0.791 -8.236 -15.192 1.00 23.66 103 ILE A C 1
ATOM 1553 O O . ILE A 1 211 ? 0.265 -9.199 -14.624 1.00 25.01 103 ILE A O 1
ATOM 1558 N N . ASP A 1 212 ? 2.094 -8.102 -15.349 1.00 19.33 104 ASP A N 1
ATOM 1559 C CA . ASP A 1 212 ? 3.070 -8.997 -14.713 1.00 20.87 104 ASP A CA 1
ATOM 1560 C C . ASP A 1 212 ? 3.617 -8.439 -13.394 1.00 18.72 104 ASP A C 1
ATOM 1561 O O . ASP A 1 212 ? 3.848 -7.228 -13.314 1.00 20.48 104 ASP A O 1
ATOM 1566 N N . TRP A 1 213 ? 3.620 -9.231 -12.336 1.00 17.86 105 TRP A N 1
ATOM 1567 C CA . TRP A 1 213 ? 3.967 -8.718 -11.008 1.00 17.97 105 TRP A CA 1
ATOM 1568 C C . TRP A 1 213 ? 5.212 -9.388 -10.419 1.00 22.52 105 TRP A C 1
ATOM 1569 O O . TRP A 1 213 ? 5.551 -10.556 -10.623 1.00 23.95 105 TRP A O 1
ATOM 1580 N N . ILE A 1 214 ? 5.972 -8.570 -9.671 1.00 20.60 106 ILE A N 1
ATOM 1581 C CA . ILE A 1 214 ? 7.145 -8.993 -8.953 1.00 15.94 106 ILE A CA 1
ATOM 1582 C C . ILE A 1 214 ? 6.887 -8.544 -7.526 1.00 16.77 106 ILE A C 1
ATOM 1583 O O . ILE A 1 214 ? 6.736 -7.349 -7.249 1.00 17.92 106 ILE A O 1
ATOM 1588 N N . ILE A 1 215 ? 6.883 -9.487 -6.576 1.00 15.99 107 ILE A N 1
ATOM 1589 C CA . ILE A 1 215 ? 6.661 -9.158 -5.178 1.00 14.62 107 ILE A CA 1
ATOM 1590 C C . ILE A 1 215 ? 7.751 -9.728 -4.305 1.00 15.19 107 ILE A C 1
ATOM 1591 O O . ILE A 1 215 ? 7.934 -10.946 -4.275 1.00 13.68 107 ILE A O 1
ATOM 1596 N N . LEU A 1 216 ? 8.401 -8.851 -3.539 1.00 16.58 108 LEU A N 1
ATOM 1597 C CA . LEU A 1 216 ? 9.462 -9.236 -2.600 1.00 18.93 108 LEU A CA 1
ATOM 1598 C C . LEU A 1 216 ? 9.024 -8.906 -1.165 1.00 21.53 108 LEU A C 1
ATOM 1599 O O . LEU A 1 216 ? 9.085 -7.758 -0.704 1.00 21.27 108 LEU A O 1
ATOM 1604 N N . PRO A 1 217 ? 8.490 -9.892 -0.444 1.00 18.87 109 PRO A N 1
ATOM 1605 C CA . PRO A 1 217 ? 7.980 -9.720 0.913 1.00 16.06 109 PRO A CA 1
ATOM 1606 C C . PRO A 1 217 ? 9.019 -9.228 1.899 1.00 21.01 109 PRO A C 1
ATOM 1607 O O . PRO A 1 217 ? 8.794 -8.285 2.663 1.00 20.12 109 PRO A O 1
ATOM 1611 N N . VAL A 1 218 ? 10.131 -9.924 2.103 1.00 24.03 110 VAL A N 1
ATOM 1612 C CA . VAL A 1 218 ? 11.167 -9.649 3.053 1.00 19.51 110 VAL A CA 1
ATOM 1613 C C . VAL A 1 218 ? 12.482 -9.242 2.395 1.00 23.25 110 VAL A C 1
ATOM 1614 O O . VAL A 1 218 ? 13.353 -10.022 2.060 1.00 23.72 110 VAL A O 1
ATOM 1618 N N . ALA A 1 219 ? 12.660 -7.922 2.230 1.00 24.47 111 ALA A N 1
ATOM 1619 C CA . ALA A 1 219 ? 13.835 -7.374 1.583 1.00 23.90 111 ALA A CA 1
ATOM 1620 C C . ALA A 1 219 ? 15.065 -7.342 2.474 1.00 22.45 111 ALA A C 1
ATOM 1621 O O . ALA A 1 219 ? 16.183 -7.340 1.922 1.00 24.41 111 ALA A O 1
ATOM 1623 N N . ASN A 1 220 ? 14.846 -7.468 3.768 1.00 17.89 112 ASN A N 1
ATOM 1624 C CA . ASN A 1 220 ? 15.912 -7.444 4.764 1.00 17.14 112 ASN A CA 1
ATOM 1625 C C . ASN A 1 220 ? 15.752 -8.560 5.803 1.00 18.39 112 ASN A C 1
ATOM 1626 O O . ASN A 1 220 ? 15.397 -8.348 6.955 1.00 18.66 112 ASN A O 1
ATOM 1631 N N . PRO A 1 221 ? 15.977 -9.810 5.426 1.00 21.98 113 PRO A N 1
ATOM 1632 C CA . PRO A 1 221 ? 15.781 -10.991 6.252 1.00 20.32 113 PRO A CA 1
ATOM 1633 C C . PRO A 1 221 ? 16.609 -11.052 7.525 1.00 20.95 113 PRO A C 1
ATOM 1634 O O . PRO A 1 221 ? 16.094 -11.351 8.622 1.00 24.54 113 PRO A O 1
ATOM 1638 N N . ASP A 1 222 ? 17.891 -10.712 7.467 1.00 19.99 114 ASP A N 1
ATOM 1639 C CA . ASP A 1 222 ? 18.740 -10.654 8.658 1.00 19.30 114 ASP A CA 1
ATOM 1640 C C . ASP A 1 222 ? 18.229 -9.695 9.744 1.00 20.71 114 ASP A C 1
ATOM 1641 O O . ASP A 1 222 ? 18.259 -9.970 10.965 1.00 18.63 114 ASP A O 1
ATOM 1646 N N . GLY A 1 223 ? 17.835 -8.479 9.335 1.00 17.85 115 GLY A N 1
ATOM 1647 C CA . GLY A 1 223 ? 17.348 -7.486 10.286 1.00 19.20 115 GLY A CA 1
ATOM 1648 C C . GLY A 1 223 ? 15.998 -7.909 10.849 1.00 19.91 115 GLY A C 1
ATOM 1649 O O . GLY A 1 223 ? 15.666 -7.708 12.014 1.00 20.31 115 GLY A O 1
ATOM 1650 N N . TYR A 1 224 ? 15.117 -8.382 9.966 1.00 17.60 116 TYR A N 1
ATOM 1651 C CA . TYR A 1 224 ? 13.797 -8.825 10.352 1.00 18.56 116 TYR A CA 1
ATOM 1652 C C . TYR A 1 224 ? 13.885 -9.918 11.425 1.00 17.50 116 TYR A C 1
ATOM 1653 O O . TYR A 1 224 ? 13.052 -9.928 12.350 1.00 16.38 116 TYR A O 1
ATOM 1662 N N . VAL A 1 225 ? 14.837 -10.830 11.270 1.00 14.96 117 VAL A N 1
ATOM 1663 C CA . VAL A 1 225 ? 14.951 -11.962 12.207 1.00 19.98 117 VAL A CA 1
ATOM 1664 C C . VAL A 1 225 ? 15.469 -11.407 13.530 1.00 22.00 117 VAL A C 1
ATOM 1665 O O . VAL A 1 225 ? 15.071 -11.815 14.611 1.00 20.70 117 VAL A O 1
ATOM 1669 N N . HIS A 1 226 ? 16.341 -10.404 13.441 1.00 22.19 118 HIS A N 1
ATOM 1670 C CA . HIS A 1 226 ? 16.957 -9.781 14.581 1.00 19.37 118 HIS A CA 1
ATOM 1671 C C . HIS A 1 226 ? 15.921 -9.003 15.384 1.00 21.97 118 HIS A C 1
ATOM 1672 O O . HIS A 1 226 ? 15.979 -8.952 16.624 1.00 24.40 118 HIS A O 1
ATOM 1679 N N . THR A 1 227 ? 14.968 -8.377 14.705 1.00 22.27 119 THR A N 1
ATOM 1680 C CA . THR A 1 227 ? 13.906 -7.636 15.369 1.00 24.57 119 THR A CA 1
ATOM 1681 C C . THR A 1 227 ? 12.908 -8.555 16.080 1.00 28.53 119 THR A C 1
ATOM 1682 O O . THR A 1 227 ? 12.208 -8.090 16.981 1.00 31.32 119 THR A O 1
ATOM 1686 N N . PHE A 1 228 ? 12.798 -9.813 15.638 1.00 27.41 120 PHE A N 1
ATOM 1687 C CA . PHE A 1 228 ? 11.922 -10.798 16.226 1.00 29.23 120 PHE A CA 1
ATOM 1688 C C . PHE A 1 228 ? 12.397 -11.328 17.582 1.00 33.13 120 PHE A C 1
ATOM 1689 O O . PHE A 1 228 ? 11.585 -11.675 18.444 1.00 35.60 120 PHE A O 1
ATOM 1697 N N . GLY A 1 229 ? 13.693 -11.390 17.796 1.00 33.83 121 GLY A N 1
ATOM 1698 C CA . GLY A 1 229 ? 14.241 -11.810 19.055 1.00 39.40 121 GLY A CA 1
ATOM 1699 C C . GLY A 1 229 ? 15.468 -11.007 19.433 1.00 43.72 121 GLY A C 1
ATOM 1700 O O . GLY A 1 229 ? 16.607 -11.421 19.249 1.00 50.61 121 GLY A O 1
ATOM 1701 N N . GLY A 1 230 ? 15.238 -9.795 19.916 1.00 44.84 122 GLY A N 1
ATOM 1702 C CA . GLY A 1 230 ? 16.341 -8.890 20.227 1.00 43.43 122 GLY A CA 1
ATOM 1703 C C . GLY A 1 230 ? 15.949 -7.418 20.045 1.00 43.56 122 GLY A C 1
ATOM 1704 O O . GLY A 1 230 ? 14.970 -6.890 20.620 1.00 46.46 122 GLY A O 1
ATOM 1705 N N . ASP A 1 231 ? 16.740 -6.732 19.197 1.00 33.56 123 ASP A N 1
ATOM 1706 C CA . ASP A 1 231 ? 16.466 -5.331 18.930 1.00 28.03 123 ASP A CA 1
ATOM 1707 C C . ASP A 1 231 ? 15.246 -5.130 18.057 1.00 28.11 123 ASP A C 1
ATOM 1708 O O . ASP A 1 231 ? 15.290 -5.004 16.824 1.00 25.94 123 ASP A O 1
ATOM 1713 N N . ARG A 1 232 ? 14.069 -4.931 18.662 1.00 29.28 124 ARG A N 1
ATOM 1714 C CA . ARG A 1 232 ? 12.822 -4.615 18.006 1.00 21.80 124 ARG A CA 1
ATOM 1715 C C . ARG A 1 232 ? 12.926 -3.387 17.097 1.00 24.22 124 ARG A C 1
ATOM 1716 O O . ARG A 1 232 ? 12.235 -3.296 16.061 1.00 20.20 124 ARG A O 1
ATOM 1724 N N . TYR A 1 233 ? 13.674 -2.362 17.540 1.00 22.05 125 TYR A N 1
ATOM 1725 C CA . TYR A 1 233 ? 13.706 -1.117 16.790 1.00 23.56 125 TYR A CA 1
ATOM 1726 C C . TYR A 1 233 ? 14.872 -1.044 15.814 1.00 25.46 125 TYR A C 1
ATOM 1727 O O . TYR A 1 233 ? 15.216 0.057 15.355 1.00 28.48 125 TYR A O 1
ATOM 1736 N N . TRP A 1 234 ? 15.469 -2.194 15.494 1.00 23.51 126 TRP A N 1
ATOM 1737 C CA . TRP A 1 234 ? 16.520 -2.253 14.485 1.00 22.06 126 TRP A CA 1
ATOM 1738 C C . TRP A 1 234 ? 15.907 -2.007 13.095 1.00 20.71 126 TRP A C 1
ATOM 1739 O O . TRP A 1 234 ? 14.859 -2.575 12.762 1.00 14.83 126 TRP A O 1
ATOM 1750 N N . ARG A 1 235 ? 16.595 -1.274 12.246 1.00 23.70 127 ARG A N 1
ATOM 1751 C CA . ARG A 1 235 ? 16.136 -0.989 10.883 1.00 25.90 127 ARG A CA 1
ATOM 1752 C C . ARG A 1 235 ? 17.154 -1.343 9.799 1.00 24.00 127 ARG A C 1
ATOM 1753 O O . ARG A 1 235 ? 16.804 -1.495 8.633 1.00 28.63 127 ARG A O 1
ATOM 1761 N N . LYS A 1 236 ? 18.435 -1.346 10.112 1.00 23.22 128 LYS A N 1
ATOM 1762 C CA . LYS A 1 236 ? 19.481 -1.577 9.129 1.00 25.34 128 LYS A CA 1
ATOM 1763 C C . LYS A 1 236 ? 19.662 -3.077 8.888 1.00 28.41 128 LYS A C 1
ATOM 1764 O O . LYS A 1 236 ? 19.070 -3.984 9.492 1.00 29.05 128 LYS A O 1
ATOM 1770 N N . ASN A 1 237 ? 20.581 -3.442 7.983 1.00 24.78 129 ASN A N 1
ATOM 1771 C CA . ASN A 1 237 ? 20.895 -4.869 7.822 1.00 20.92 129 ASN A CA 1
ATOM 1772 C C . ASN A 1 237 ? 21.891 -5.288 8.919 1.00 21.36 129 ASN A C 1
ATOM 1773 O O . ASN A 1 237 ? 21.990 -4.597 9.953 1.00 19.29 129 ASN A O 1
ATOM 1778 N N . ARG A 1 238 ? 22.511 -6.463 8.762 1.00 19.19 130 ARG A N 1
ATOM 1779 C CA . ARG A 1 238 ? 23.413 -6.938 9.819 1.00 20.07 130 ARG A CA 1
ATOM 1780 C C . ARG A 1 238 ? 24.865 -7.073 9.365 1.00 19.12 130 ARG A C 1
ATOM 1781 O O . ARG A 1 238 ? 25.540 -8.080 9.627 1.00 25.03 130 ARG A O 1
ATOM 1789 N N . ALA A 1 239 ? 25.343 -6.107 8.600 1.00 16.67 131 ALA A N 1
ATOM 1790 C CA . ALA A 1 239 ? 26.689 -6.186 8.015 1.00 22.83 131 ALA A CA 1
ATOM 1791 C C . ALA A 1 239 ? 27.779 -5.834 9.017 1.00 22.17 131 ALA A C 1
ATOM 1792 O O . ALA A 1 239 ? 27.699 -4.810 9.716 1.00 20.79 131 ALA A O 1
ATOM 1794 N N . THR A 1 240 ? 28.797 -6.698 9.044 1.00 24.61 132 THR A N 1
ATOM 1795 C CA . THR A 1 240 ? 29.940 -6.488 9.969 1.00 21.66 132 THR A CA 1
ATOM 1796 C C . THR A 1 240 ? 31.137 -6.001 9.174 1.00 26.26 132 THR A C 1
ATOM 1797 O O . THR A 1 240 ? 31.051 -5.694 7.979 1.00 29.06 132 THR A O 1
ATOM 1801 N N . GLY A 1 241 ? 32.303 -5.879 9.834 1.00 29.17 133 GLY A N 1
ATOM 1802 C CA . GLY A 1 241 ? 33.521 -5.464 9.141 1.00 22.27 133 GLY A CA 1
ATOM 1803 C C . GLY A 1 241 ? 33.545 -3.979 8.873 1.00 27.15 133 GLY A C 1
ATOM 1804 O O . GLY A 1 241 ? 34.302 -3.513 8.012 1.00 29.70 133 GLY A O 1
ATOM 1805 N N . TYR A 1 242 A 32.741 -3.183 9.582 1.00 26.81 133 TYR A N 1
ATOM 1806 C CA . TYR A 1 242 A 32.708 -1.743 9.384 1.00 23.87 133 TYR A CA 1
ATOM 1807 C C . TYR A 1 242 A 33.266 -0.990 10.595 1.00 27.55 133 TYR A C 1
ATOM 1808 O O . TYR A 1 242 A 33.548 0.186 10.420 1.00 25.91 133 TYR A O 1
ATOM 1817 N N . MET A 1 243 B 33.690 -1.696 11.638 1.00 29.98 133 MET A N 1
ATOM 1818 C CA . MET A 1 243 B 34.282 -1.087 12.819 1.00 27.85 133 MET A CA 1
ATOM 1819 C C . MET A 1 243 B 35.023 -2.141 13.619 1.00 32.25 133 MET A C 1
ATOM 1820 O O . MET A 1 243 B 34.663 -3.322 13.711 1.00 36.37 133 MET A O 1
ATOM 1825 N N . ALA A 1 244 ? 36.058 -1.715 14.324 1.00 35.03 134 ALA A N 1
ATOM 1826 C CA . ALA A 1 244 ? 36.879 -2.565 15.179 1.00 34.49 134 ALA A CA 1
ATOM 1827 C C . ALA A 1 244 ? 36.105 -3.271 16.264 1.00 34.42 134 ALA A C 1
ATOM 1828 O O . ALA A 1 244 ? 35.392 -2.643 17.060 1.00 32.14 134 ALA A O 1
ATOM 1830 N N . GLY A 1 245 ? 36.115 -4.598 16.232 1.00 38.63 135 GLY A N 1
ATOM 1831 C CA . GLY A 1 245 ? 35.360 -5.380 17.216 1.00 39.80 135 GLY A CA 1
ATOM 1832 C C . GLY A 1 245 ? 33.863 -5.344 16.949 1.00 39.46 135 GLY A C 1
ATOM 1833 O O . GLY A 1 245 ? 33.045 -5.853 17.703 1.00 35.42 135 GLY A O 1
ATOM 1834 N N . ASN A 1 246 ? 33.448 -4.716 15.855 1.00 42.85 136 ASN A N 1
ATOM 1835 C CA . ASN A 1 246 ? 32.081 -4.551 15.437 1.00 41.78 136 ASN A CA 1
ATOM 1836 C C . ASN A 1 246 ? 31.227 -3.955 16.542 1.00 43.75 136 ASN A C 1
ATOM 1837 O O . ASN A 1 246 ? 30.093 -4.396 16.761 1.00 42.45 136 ASN A O 1
ATOM 1842 N N . LEU A 1 247 ? 31.748 -2.909 17.190 1.00 44.32 137 LEU A N 1
ATOM 1843 C CA . LEU A 1 247 ? 30.998 -2.170 18.204 1.00 42.60 137 LEU A CA 1
ATOM 1844 C C . LEU A 1 247 ? 29.679 -1.680 17.587 1.00 41.81 137 LEU A C 1
ATOM 1845 O O . LEU A 1 247 ? 28.612 -1.809 18.159 1.00 40.34 137 LEU A O 1
ATOM 1850 N N . CYS A 1 248 ? 29.771 -1.098 16.392 1.00 38.86 138 CYS A N 1
ATOM 1851 C CA . CYS A 1 248 ? 28.630 -0.649 15.623 1.00 34.48 138 CYS A CA 1
ATOM 1852 C C . CYS A 1 248 ? 28.601 -1.450 14.317 1.00 34.11 138 CYS A C 1
ATOM 1853 O O . CYS A 1 248 ? 29.671 -1.743 13.764 1.00 33.03 138 CYS A O 1
ATOM 1856 N N . MET A 1 249 ? 27.406 -1.789 13.846 1.00 29.93 139 MET A N 1
ATOM 1857 C CA . MET A 1 249 ? 27.266 -2.531 12.608 1.00 25.87 139 MET A CA 1
ATOM 1858 C C . MET A 1 249 ? 25.966 -2.175 11.886 1.00 27.58 139 MET A C 1
ATOM 1859 O O . MET A 1 249 ? 25.120 -1.452 12.381 1.00 26.81 139 MET A O 1
ATOM 1864 N N . GLY A 1 250 ? 25.833 -2.679 10.643 1.00 26.50 140 GLY A N 1
ATOM 1865 C CA . GLY A 1 250 ? 24.685 -2.494 9.802 1.00 18.78 140 GLY A CA 1
ATOM 1866 C C . GLY A 1 250 ? 24.696 -1.202 9.006 1.00 20.08 140 GLY A C 1
ATOM 1867 O O . GLY A 1 250 ? 25.042 -0.104 9.480 1.00 21.35 140 GLY A O 1
ATOM 1868 N N . VAL A 1 251 ? 24.114 -1.297 7.835 1.00 18.84 141 VAL A N 1
ATOM 1869 C CA . VAL A 1 251 ? 23.973 -0.250 6.854 1.00 19.00 141 VAL A CA 1
ATOM 1870 C C . VAL A 1 251 ? 22.479 -0.004 6.588 1.00 20.86 141 VAL A C 1
ATOM 1871 O O . VAL A 1 251 ? 21.680 -0.935 6.579 1.00 17.44 141 VAL A O 1
ATOM 1875 N N . ASP A 1 252 ? 22.110 1.277 6.478 1.00 22.77 142 ASP A N 1
ATOM 1876 C CA . ASP A 1 252 ? 20.742 1.635 6.109 1.00 21.26 142 ASP A CA 1
ATOM 1877 C C . ASP A 1 252 ? 20.574 1.359 4.606 1.00 21.08 142 ASP A C 1
ATOM 1878 O O . ASP A 1 252 ? 21.098 2.083 3.756 1.00 15.39 142 ASP A O 1
ATOM 1883 N N . LEU A 1 253 ? 19.812 0.295 4.319 1.00 19.32 143 LEU A N 1
ATOM 1884 C CA . LEU A 1 253 ? 19.644 -0.105 2.899 1.00 18.54 143 LEU A CA 1
ATOM 1885 C C . LEU A 1 253 ? 18.934 0.905 2.033 1.00 16.13 143 LEU A C 1
ATOM 1886 O O . LEU A 1 253 ? 19.085 0.963 0.820 1.00 16.67 143 LEU A O 1
ATOM 1891 N N . ASN A 1 254 ? 18.179 1.823 2.634 1.00 19.08 144 ASN A N 1
ATOM 1892 C CA . ASN A 1 254 ? 17.472 2.859 1.887 1.00 19.57 144 ASN A CA 1
ATOM 1893 C C . ASN A 1 254 ? 18.372 4.050 1.651 1.00 16.94 144 ASN A C 1
ATOM 1894 O O . ASN A 1 254 ? 17.933 5.148 1.297 1.00 19.49 144 ASN A O 1
ATOM 1899 N N . ARG A 1 255 ? 19.672 3.880 1.861 1.00 14.93 145 ARG A N 1
ATOM 1900 C CA . ARG A 1 255 ? 20.667 4.914 1.634 1.00 19.06 145 ARG A CA 1
ATOM 1901 C C . ARG A 1 255 ? 21.837 4.287 0.846 1.00 19.77 145 ARG A C 1
ATOM 1902 O O . ARG A 1 255 ? 22.845 4.902 0.561 1.00 19.91 145 ARG A O 1
ATOM 1910 N N . ASN A 1 256 ? 21.694 3.020 0.481 1.00 18.86 146 ASN A N 1
ATOM 1911 C CA . ASN A 1 256 ? 22.698 2.265 -0.238 1.00 17.79 146 ASN A CA 1
ATOM 1912 C C . ASN A 1 256 ? 22.439 2.119 -1.740 1.00 21.07 146 ASN A C 1
ATOM 1913 O O . ASN A 1 256 ? 23.130 1.372 -2.451 1.00 19.64 146 ASN A O 1
ATOM 1918 N N . PHE A 1 257 ? 21.478 2.878 -2.285 1.00 23.07 147 PHE A N 1
ATOM 1919 C CA . PHE A 1 257 ? 21.192 2.808 -3.736 1.00 23.91 147 PHE A CA 1
ATOM 1920 C C . PHE A 1 257 ? 21.920 3.868 -4.526 1.00 24.96 147 PHE A C 1
ATOM 1921 O O . PHE A 1 257 ? 22.317 4.871 -3.972 1.00 27.52 147 PHE A O 1
ATOM 1929 N N . GLY A 1 258 ? 22.144 3.636 -5.806 1.00 31.04 148 GLY A N 1
ATOM 1930 C CA . GLY A 1 258 ? 22.987 4.406 -6.683 1.00 30.26 148 GLY A CA 1
ATOM 1931 C C . GLY A 1 258 ? 22.516 5.763 -7.107 1.00 35.05 148 GLY A C 1
ATOM 1932 O O . GLY A 1 258 ? 23.325 6.521 -7.657 1.00 41.39 148 GLY A O 1
ATOM 1933 N N . MET A 1 259 ? 21.290 6.159 -6.816 1.00 37.86 149 MET A N 1
ATOM 1934 C CA . MET A 1 259 ? 20.801 7.497 -7.165 1.00 35.98 149 MET A CA 1
ATOM 1935 C C . MET A 1 259 ? 21.287 8.530 -6.168 1.00 35.93 149 MET A C 1
ATOM 1936 O O . MET A 1 259 ? 20.788 8.677 -5.051 1.00 35.66 149 MET A O 1
ATOM 1941 N N . ASN A 1 260 ? 22.350 9.228 -6.522 1.00 36.10 150 ASN A N 1
ATOM 1942 C CA . ASN A 1 260 ? 22.960 10.282 -5.707 1.00 36.32 150 ASN A CA 1
ATOM 1943 C C . ASN A 1 260 ? 23.478 9.791 -4.355 1.00 39.20 150 ASN A C 1
ATOM 1944 O O . ASN A 1 260 ? 23.379 10.417 -3.282 1.00 38.61 150 ASN A O 1
ATOM 1949 N N . TRP A 1 261 ? 24.103 8.607 -4.365 1.00 36.18 151 TRP A N 1
ATOM 1950 C CA . TRP A 1 261 ? 24.558 7.980 -3.133 1.00 38.61 151 TRP A CA 1
ATOM 1951 C C . TRP A 1 261 ? 25.512 8.864 -2.343 1.00 38.63 151 TRP A C 1
ATOM 1952 O O . TRP A 1 261 ? 26.374 9.494 -2.941 1.00 42.13 151 TRP A O 1
ATOM 1963 N N . GLY A 1 262 ? 25.420 8.827 -1.020 1.00 39.41 153 GLY A N 1
ATOM 1964 C CA . GLY A 1 262 ? 26.336 9.529 -0.149 1.00 38.94 153 GLY A CA 1
ATOM 1965 C C . GLY A 1 262 ? 26.162 11.025 0.006 1.00 38.35 153 GLY A C 1
ATOM 1966 O O . GLY A 1 262 ? 26.944 11.642 0.758 1.00 39.24 153 GLY A O 1
ATOM 1967 N N . THR A 1 263 ? 25.179 11.626 -0.662 1.00 41.09 154 THR A N 1
ATOM 1968 C CA . THR A 1 263 ? 25.032 13.081 -0.656 1.00 41.02 154 THR A CA 1
ATOM 1969 C C . THR A 1 263 ? 24.174 13.534 0.516 1.00 40.59 154 THR A C 1
ATOM 1970 O O . THR A 1 263 ? 24.326 14.643 1.011 1.00 40.15 154 THR A O 1
ATOM 1974 N N . ALA A 1 264 ? 23.271 12.653 0.963 1.00 41.30 155 ALA A N 1
ATOM 1975 C CA . ALA A 1 264 ? 22.389 13.031 2.078 1.00 41.57 155 ALA A CA 1
ATOM 1976 C C . ALA A 1 264 ? 22.197 11.880 3.057 1.00 40.07 155 ALA A C 1
ATOM 1977 O O . ALA A 1 264 ? 21.074 11.495 3.384 1.00 40.97 155 ALA A O 1
ATOM 1979 N N . SER A 1 265 ? 23.288 11.380 3.611 1.00 40.57 156 SER A N 1
ATOM 1980 C CA . SER A 1 265 ? 23.296 10.277 4.548 1.00 41.48 156 SER A CA 1
ATOM 1981 C C . SER A 1 265 ? 24.518 10.315 5.459 1.00 42.07 156 SER A C 1
ATOM 1982 O O . SER A 1 265 ? 25.379 11.168 5.285 1.00 45.81 156 SER A O 1
ATOM 1985 N N . SER A 1 266 ? 24.538 9.500 6.501 1.00 40.50 157 SER A N 1
ATOM 1986 C CA . SER A 1 266 ? 25.575 9.473 7.494 1.00 39.54 157 SER A CA 1
ATOM 1987 C C . SER A 1 266 ? 26.813 8.682 7.085 1.00 39.72 157 SER A C 1
ATOM 1988 O O . SER A 1 266 ? 26.782 7.653 6.404 1.00 37.52 157 SER A O 1
ATOM 1991 N N . SER A 1 267 ? 27.947 9.063 7.659 1.00 39.34 158 SER A N 1
ATOM 1992 C CA . SER A 1 267 ? 29.234 8.486 7.331 1.00 40.66 158 SER A CA 1
ATOM 1993 C C . SER A 1 267 ? 29.742 7.639 8.480 1.00 40.19 158 SER A C 1
ATOM 1994 O O . SER A 1 267 ? 30.782 7.004 8.372 1.00 42.01 158 SER A O 1
ATOM 1997 N N . SER A 1 268 ? 28.969 7.601 9.548 1.00 39.71 159 SER A N 1
ATOM 1998 C CA . SER A 1 268 ? 29.296 6.806 10.735 1.00 36.52 159 SER A CA 1
ATOM 1999 C C . SER A 1 268 ? 28.488 5.521 10.729 1.00 33.20 159 SER A C 1
ATOM 2000 O O . SER A 1 268 ? 27.288 5.515 10.468 1.00 33.47 159 SER A O 1
ATOM 2003 N N . VAL A 1 269 ? 29.052 4.416 11.106 1.00 34.58 160 VAL A N 1
ATOM 2004 C CA . VAL A 1 269 ? 28.450 3.099 11.100 1.00 31.81 160 VAL A CA 1
ATOM 2005 C C . VAL A 1 269 ? 27.550 2.970 12.313 1.00 31.98 160 VAL A C 1
ATOM 2006 O O . VAL A 1 269 ? 26.645 2.128 12.410 1.00 32.33 160 VAL A O 1
ATOM 2010 N N . CYS A 1 270 ? 27.758 3.854 13.280 1.00 30.88 161 CYS A N 1
ATOM 2011 C CA . CYS A 1 270 ? 26.949 3.857 14.499 1.00 28.17 161 CYS A CA 1
ATOM 2012 C C . CYS A 1 270 ? 25.626 4.549 14.281 1.00 26.83 161 CYS A C 1
ATOM 2013 O O . CYS A 1 270 ? 24.682 4.384 15.055 1.00 33.27 161 CYS A O 1
ATOM 2016 N N . SER A 1 271 ? 25.523 5.314 13.206 1.00 25.59 162 SER A N 1
ATOM 2017 C CA . SER A 1 271 ? 24.251 5.951 12.839 1.00 27.48 162 SER A CA 1
ATOM 2018 C C . SER A 1 271 ? 23.279 4.995 12.169 1.00 29.44 162 SER A C 1
ATOM 2019 O O . SER A 1 271 ? 23.723 4.092 11.437 1.00 29.44 162 SER A O 1
ATOM 2022 N N . ASP A 1 272 ? 21.982 5.242 12.321 1.00 30.24 163 ASP A N 1
ATOM 2023 C CA . ASP A 1 272 ? 20.940 4.443 11.695 1.00 30.97 163 ASP A CA 1
ATOM 2024 C C . ASP A 1 272 ? 20.787 4.751 10.207 1.00 31.45 163 ASP A C 1
ATOM 2025 O O . ASP A 1 272 ? 19.978 4.113 9.569 1.00 33.31 163 ASP A O 1
ATOM 2030 N N . THR A 1 273 ? 21.421 5.810 9.712 1.00 31.25 164 THR A N 1
ATOM 2031 C CA . THR A 1 273 ? 21.362 6.218 8.323 1.00 24.60 164 THR A CA 1
ATOM 2032 C C . THR A 1 273 ? 22.683 6.083 7.608 1.00 20.63 164 THR A C 1
ATOM 2033 O O . THR A 1 273 ? 22.922 6.779 6.637 1.00 23.86 164 THR A O 1
ATOM 2037 N N . PHE A 1 274 ? 23.541 5.186 8.071 1.00 23.13 165 PHE A N 1
ATOM 2038 C CA . PHE A 1 274 ? 24.817 4.898 7.436 1.00 19.83 165 PHE A CA 1
ATOM 2039 C C . PHE A 1 274 ? 24.638 4.359 6.024 1.00 22.28 165 PHE A C 1
ATOM 2040 O O . PHE A 1 274 ? 23.987 3.319 5.947 1.00 22.81 165 PHE A O 1
ATOM 2048 N N . HIS A 1 275 ? 25.314 4.980 5.052 1.00 25.11 166 HIS A N 1
ATOM 2049 C CA . HIS A 1 275 ? 25.168 4.655 3.650 1.00 25.32 166 HIS A CA 1
ATOM 2050 C C . HIS A 1 275 ? 25.996 3.451 3.225 1.00 27.52 166 HIS A C 1
ATOM 2051 O O . HIS A 1 275 ? 25.842 3.014 2.069 1.00 24.99 166 HIS A O 1
ATOM 2058 N N . GLY A 1 276 ? 26.955 3.005 4.045 1.00 27.88 167 GLY A N 1
ATOM 2059 C CA . GLY A 1 276 ? 27.902 1.979 3.579 1.00 28.02 167 GLY A CA 1
ATOM 2060 C C . GLY A 1 276 ? 29.189 2.441 2.890 1.00 28.33 167 GLY A C 1
ATOM 2061 O O . GLY A 1 276 ? 29.456 3.634 2.822 1.00 26.99 167 GLY A O 1
ATOM 2062 N N . ARG A 1 277 ? 29.985 1.476 2.440 1.00 32.34 168 ARG A N 1
ATOM 2063 C CA . ARG A 1 277 ? 31.242 1.692 1.757 1.00 35.82 168 ARG A CA 1
ATOM 2064 C C . ARG A 1 277 ? 31.022 2.449 0.441 1.00 34.89 168 ARG A C 1
ATOM 2065 O O . ARG A 1 277 ? 31.801 3.357 0.138 1.00 37.70 168 ARG A O 1
ATOM 2073 N N . SER A 1 278 ? 30.049 2.015 -0.327 1.00 31.98 169 SER A N 1
ATOM 2074 C CA . SER A 1 278 ? 29.715 2.550 -1.620 1.00 31.18 169 SER A CA 1
ATOM 2075 C C . SER A 1 278 ? 28.273 2.155 -1.991 1.00 30.92 169 SER A C 1
ATOM 2076 O O . SER A 1 278 ? 27.550 1.577 -1.187 1.00 26.54 169 SER A O 1
ATOM 2079 N N . ALA A 1 279 ? 27.834 2.603 -3.170 1.00 31.05 170 ALA A N 1
ATOM 2080 C CA . ALA A 1 279 ? 26.501 2.282 -3.657 1.00 27.14 170 ALA A CA 1
ATOM 2081 C C . ALA A 1 279 ? 26.408 0.781 -3.940 1.00 22.64 170 ALA A C 1
ATOM 2082 O O . ALA A 1 279 ? 27.302 0.239 -4.583 1.00 21.78 170 ALA A O 1
ATOM 2084 N N . PHE A 1 280 ? 25.369 0.142 -3.451 1.00 19.48 171 PHE A N 1
ATOM 2085 C CA . PHE A 1 280 ? 25.169 -1.282 -3.603 1.00 18.89 171 PHE A CA 1
ATOM 2086 C C . PHE A 1 280 ? 26.324 -2.100 -3.030 1.00 22.26 171 PHE A C 1
ATOM 2087 O O . PHE A 1 280 ? 26.700 -3.184 -3.494 1.00 22.99 171 PHE A O 1
ATOM 2095 N N . SER A 1 281 ? 26.852 -1.686 -1.878 1.00 20.45 172 SER A N 1
ATOM 2096 C CA . SER A 1 281 ? 27.849 -2.438 -1.148 1.00 19.62 172 SER A CA 1
ATOM 2097 C C . SER A 1 281 ? 27.266 -3.621 -0.388 1.00 18.54 172 SER A C 1
ATOM 2098 O O . SER A 1 281 ? 27.914 -4.610 -0.091 1.00 17.30 172 SER A O 1
ATOM 2101 N N . GLU A 1 282 ? 25.966 -3.531 -0.074 1.00 20.41 173 GLU A N 1
ATOM 2102 C CA . GLU A 1 282 ? 25.281 -4.612 0.630 1.00 20.49 173 GLU A CA 1
ATOM 2103 C C . GLU A 1 282 ? 24.619 -5.553 -0.358 1.00 19.31 173 GLU A C 1
ATOM 2104 O O . GLU A 1 282 ? 24.170 -5.088 -1.413 1.00 18.04 173 GLU A O 1
ATOM 2110 N N . PRO A 1 283 ? 24.588 -6.840 -0.044 1.00 19.69 174 PRO A N 1
ATOM 2111 C CA . PRO A 1 283 ? 23.957 -7.848 -0.859 1.00 20.48 174 PRO A CA 1
ATOM 2112 C C . PRO A 1 283 ? 22.452 -7.691 -1.008 1.00 21.02 174 PRO A C 1
ATOM 2113 O O . PRO A 1 283 ? 21.929 -7.944 -2.098 1.00 24.01 174 PRO A O 1
ATOM 2117 N N . GLU A 1 284 ? 21.784 -7.150 0.012 1.00 20.46 175 GLU A N 1
ATOM 2118 C CA . GLU A 1 284 ? 20.348 -6.956 -0.010 1.00 22.13 175 GLU A CA 1
ATOM 2119 C C . GLU A 1 284 ? 19.927 -5.931 -1.074 1.00 23.33 175 GLU A C 1
ATOM 2120 O O . GLU A 1 284 ? 18.930 -6.080 -1.783 1.00 23.72 175 GLU A O 1
ATOM 2126 N N . SER A 1 285 ? 20.657 -4.836 -1.163 1.00 23.76 176 SER A N 1
ATOM 2127 C CA . SER A 1 285 ? 20.402 -3.802 -2.149 1.00 23.62 176 SER A CA 1
ATOM 2128 C C . SER A 1 285 ? 20.855 -4.234 -3.546 1.00 24.59 176 SER A C 1
ATOM 2129 O O . SER A 1 285 ? 20.322 -3.842 -4.588 1.00 26.56 176 SER A O 1
ATOM 2132 N N . SER A 1 286 ? 21.866 -5.085 -3.626 1.00 19.11 177 SER A N 1
ATOM 2133 C CA . SER A 1 286 ? 22.403 -5.549 -4.876 1.00 19.96 177 SER A CA 1
ATOM 2134 C C . SER A 1 286 ? 21.383 -6.438 -5.567 1.00 19.94 177 SER A C 1
ATOM 2135 O O . SER A 1 286 ? 21.220 -6.349 -6.765 1.00 21.68 177 SER A O 1
ATOM 2138 N N . VAL A 1 287 ? 20.754 -7.347 -4.796 1.00 20.42 178 VAL A N 1
ATOM 2139 C CA . VAL A 1 287 ? 19.787 -8.261 -5.370 1.00 25.87 178 VAL A CA 1
ATOM 2140 C C . VAL A 1 287 ? 18.587 -7.507 -5.958 1.00 24.25 178 VAL A C 1
ATOM 2141 O O . VAL A 1 287 ? 18.041 -7.874 -7.012 1.00 26.72 178 VAL A O 1
ATOM 2145 N N . ILE A 1 288 ? 18.169 -6.440 -5.280 1.00 18.94 179 ILE A N 1
ATOM 2146 C CA . ILE A 1 288 ? 17.098 -5.592 -5.768 1.00 20.49 179 ILE A CA 1
ATOM 2147 C C . ILE A 1 288 ? 17.446 -4.882 -7.074 1.00 20.03 179 ILE A C 1
ATOM 2148 O O . ILE A 1 288 ? 16.652 -4.824 -8.029 1.00 18.64 179 ILE A O 1
ATOM 2153 N N . ARG A 1 289 ? 18.702 -4.469 -7.160 1.00 21.94 180 ARG A N 1
ATOM 2154 C CA . ARG A 1 289 ? 19.253 -3.838 -8.351 1.00 19.68 180 ARG A CA 1
ATOM 2155 C C . ARG A 1 289 ? 19.195 -4.785 -9.536 1.00 20.32 180 ARG A C 1
ATOM 2156 O O . ARG A 1 289 ? 18.713 -4.410 -10.601 1.00 23.21 180 ARG A O 1
ATOM 2164 N N . ASP A 1 290 ? 19.633 -6.019 -9.340 1.00 19.18 181 ASP A N 1
ATOM 2165 C CA . ASP A 1 290 ? 19.615 -7.036 -10.371 1.00 22.04 181 ASP A CA 1
ATOM 2166 C C . ASP A 1 290 ? 18.221 -7.386 -10.869 1.00 22.51 181 ASP A C 1
ATOM 2167 O O . ASP A 1 290 ? 17.970 -7.583 -12.071 1.00 25.71 181 ASP A O 1
ATOM 2172 N N . ILE A 1 291 ? 17.237 -7.416 -9.988 1.00 22.30 182 ILE A N 1
ATOM 2173 C CA . ILE A 1 291 ? 15.842 -7.607 -10.372 1.00 24.42 182 ILE A CA 1
ATOM 2174 C C . ILE A 1 291 ? 15.314 -6.444 -11.223 1.00 25.09 182 ILE A C 1
ATOM 2175 O O . ILE A 1 291 ? 14.691 -6.697 -12.249 1.00 28.88 182 ILE A O 1
ATOM 2180 N N . ILE A 1 292 ? 15.654 -5.211 -10.847 1.00 22.82 183 ILE A N 1
ATOM 2181 C CA . ILE A 1 292 ? 15.202 -4.033 -11.559 1.00 21.91 183 ILE A CA 1
ATOM 2182 C C . ILE A 1 292 ? 15.788 -4.040 -12.964 1.00 24.27 183 ILE A C 1
ATOM 2183 O O . ILE A 1 292 ? 15.084 -3.673 -13.900 1.00 25.74 183 ILE A O 1
ATOM 2188 N N . ALA A 1 293 ? 17.069 -4.403 -13.074 1.00 24.94 184 ALA A N 1
ATOM 2189 C CA . ALA A 1 293 ? 17.813 -4.360 -14.308 1.00 23.50 184 ALA A CA 1
ATOM 2190 C C . ALA A 1 293 ? 17.281 -5.339 -15.325 1.00 25.34 184 ALA A C 1
ATOM 2191 O O . ALA A 1 293 ? 16.983 -4.980 -16.468 1.00 26.96 184 ALA A O 1
ATOM 2193 N N . GLU A 1 294 ? 17.019 -6.551 -14.838 1.00 27.88 185 GLU A N 1
ATOM 2194 C CA . GLU A 1 294 ? 16.422 -7.596 -15.698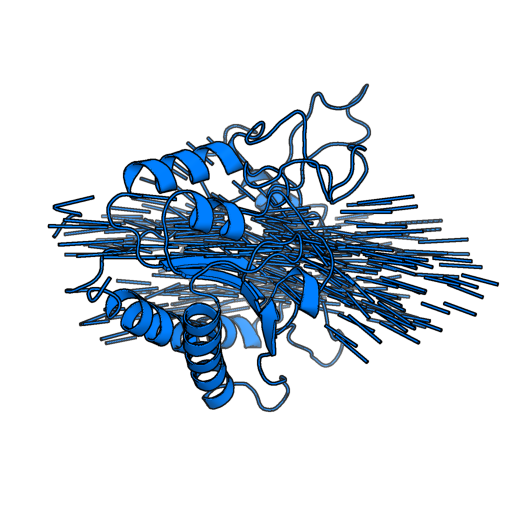 1.00 28.27 185 GLU A CA 1
ATOM 2195 C C . GLU A 1 294 ? 15.097 -7.169 -16.323 1.00 29.33 185 GLU A C 1
ATOM 2196 O O . GLU A 1 294 ? 14.704 -7.675 -17.381 1.00 31.32 185 GLU A O 1
ATOM 2202 N N . HIS A 1 295 ? 14.267 -6.411 -15.607 1.00 25.64 186 HIS A N 1
ATOM 2203 C CA . HIS A 1 295 ? 12.951 -6.043 -16.097 1.00 29.10 186 HIS A CA 1
ATOM 2204 C C . HIS A 1 295 ? 12.774 -4.564 -16.407 1.00 26.27 186 HIS A C 1
ATOM 2205 O O . HIS A 1 295 ? 11.645 -4.080 -16.488 1.00 29.96 186 HIS A O 1
ATOM 2212 N N . ARG A 1 296 A 13.857 -3.829 -16.602 1.00 25.83 186 ARG A N 1
ATOM 2213 C CA . ARG A 1 296 A 13.771 -2.375 -16.772 1.00 33.97 186 ARG A CA 1
ATOM 2214 C C . ARG A 1 296 A 13.153 -2.005 -18.116 1.00 34.33 186 ARG A C 1
ATOM 2215 O O . ARG A 1 296 A 12.618 -0.911 -18.243 1.00 33.43 186 ARG A O 1
ATOM 2223 N N . ASN A 1 297 ? 13.206 -2.933 -19.073 1.00 34.68 187 ASN A N 1
ATOM 2224 C CA . ASN A 1 297 ? 12.644 -2.765 -20.396 1.00 34.34 187 ASN A CA 1
ATOM 2225 C C . ASN A 1 297 ? 11.137 -2.555 -20.414 1.00 32.65 187 ASN A C 1
ATOM 2226 O O . ASN A 1 297 ? 10.609 -1.877 -21.284 1.00 34.88 187 ASN A O 1
A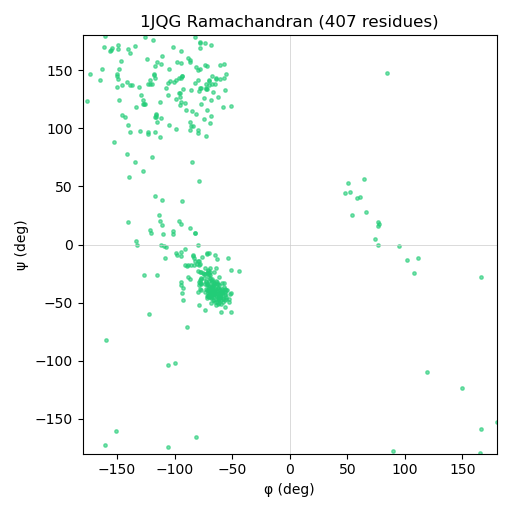TOM 2231 N N . ARG A 1 298 ? 10.410 -3.076 -19.431 1.00 27.23 188 ARG A N 1
ATOM 2232 C CA . ARG A 1 298 ? 8.975 -2.899 -19.367 1.00 27.45 188 ARG A CA 1
ATOM 2233 C C . ARG A 1 298 ? 8.359 -2.662 -17.991 1.00 23.09 188 ARG A C 1
ATOM 2234 O O . ARG A 1 298 ? 7.147 -2.806 -17.823 1.00 21.49 188 ARG A O 1
ATOM 2242 N N . MET A 1 299 ? 9.139 -2.245 -17.016 1.00 23.66 189 MET A N 1
ATOM 2243 C CA . MET A 1 299 ? 8.653 -1.912 -15.682 1.00 27.04 189 MET A CA 1
ATOM 2244 C C . MET A 1 299 ? 7.851 -0.607 -15.681 1.00 27.60 189 MET A C 1
ATOM 2245 O O . MET A 1 299 ? 8.435 0.441 -15.995 1.00 30.11 189 MET A O 1
ATOM 2250 N N . ALA A 1 300 ? 6.554 -0.717 -15.358 1.00 24.74 190 ALA A N 1
ATOM 2251 C CA . ALA A 1 300 ? 5.708 0.484 -15.375 1.00 23.24 190 ALA A CA 1
ATOM 2252 C C . ALA A 1 300 ? 5.600 1.149 -13.999 1.00 24.18 190 ALA A C 1
ATOM 2253 O O . ALA A 1 300 ? 5.466 2.377 -13.962 1.00 24.98 190 ALA A O 1
ATOM 2255 N N . LEU A 1 301 ? 5.645 0.370 -12.926 1.00 20.27 191 LEU A N 1
ATOM 2256 C CA . LEU A 1 301 ? 5.439 0.930 -11.593 1.00 21.71 191 LEU A CA 1
ATOM 2257 C C . LEU A 1 301 ? 6.310 0.185 -10.558 1.00 22.31 191 LEU A C 1
ATOM 2258 O O . LEU A 1 301 ? 6.445 -1.061 -10.662 1.00 17.87 191 LEU A O 1
ATOM 2263 N N . TYR A 1 302 ? 6.899 0.987 -9.682 1.00 14.25 192 TYR A N 1
ATOM 2264 C CA . TYR A 1 302 ? 7.732 0.457 -8.620 1.00 17.17 192 TYR A CA 1
ATOM 2265 C C . TYR A 1 302 ? 7.291 1.034 -7.270 1.00 15.65 192 TYR A C 1
ATOM 2266 O O . TYR A 1 302 ? 7.228 2.261 -7.135 1.00 14.26 192 TYR A O 1
ATOM 2275 N N . LEU A 1 303 ? 7.066 0.156 -6.298 1.00 13.72 193 LEU A N 1
ATOM 2276 C CA . LEU A 1 303 ? 6.592 0.572 -4.998 1.00 19.74 193 LEU A CA 1
ATOM 2277 C C . LEU A 1 303 ? 7.469 0.035 -3.867 1.00 18.30 193 LEU A C 1
ATOM 2278 O O . LEU A 1 303 ? 7.631 -1.160 -3.666 1.00 17.64 193 LEU A O 1
ATOM 2283 N N . ASP A 1 304 ? 8.033 0.934 -3.088 1.00 19.62 194 ASP A N 1
ATOM 2284 C CA . ASP A 1 304 ? 8.823 0.591 -1.902 1.00 18.90 194 ASP A CA 1
ATOM 2285 C C . ASP A 1 304 ? 7.960 0.906 -0.686 1.00 17.15 194 ASP A C 1
ATOM 2286 O O . ASP A 1 304 ? 7.802 2.084 -0.321 1.00 19.19 194 ASP A O 1
ATOM 2291 N N . ILE A 1 305 ? 7.399 -0.129 -0.090 1.00 16.93 195 ILE A N 1
ATOM 2292 C CA . ILE A 1 305 ? 6.472 0.023 1.019 1.00 20.99 195 ILE A CA 1
ATOM 2293 C C . ILE A 1 305 ? 7.157 0.153 2.364 1.00 20.66 195 ILE A C 1
ATOM 2294 O O . ILE A 1 305 ? 7.706 -0.801 2.911 1.00 22.91 195 ILE A O 1
ATOM 2299 N N . HIS A 1 306 ? 7.003 1.320 2.975 1.00 18.54 196 HIS A N 1
ATOM 2300 C CA . HIS A 1 306 ? 7.505 1.586 4.298 1.00 21.03 196 HIS A CA 1
ATOM 2301 C C . HIS A 1 306 ? 6.350 1.937 5.255 1.00 24.79 196 HIS A C 1
ATOM 2302 O O . HIS A 1 306 ? 5.186 1.993 4.955 1.00 24.27 196 HIS A O 1
ATOM 2309 N N . SER A 1 307 ? 6.769 2.103 6.499 1.00 29.06 197 SER A N 1
ATOM 2310 C CA . SER A 1 307 ? 6.024 2.511 7.609 1.00 27.22 197 SER A CA 1
ATOM 2311 C C . SER A 1 307 ? 6.864 3.389 8.598 1.00 29.86 197 SER A C 1
ATOM 2312 O O . SER A 1 307 ? 8.093 3.331 8.527 1.00 28.15 197 SER A O 1
ATOM 2315 N N . PHE A 1 308 ? 6.698 4.681 8.842 1.00 25.48 198 PHE A N 1
ATOM 2316 C CA . PHE A 1 308 ? 5.388 5.102 9.313 1.00 26.60 198 PHE A CA 1
ATOM 2317 C C . PHE A 1 308 ? 5.001 6.514 8.877 1.00 27.82 198 PHE A C 1
ATOM 2318 O O . PHE A 1 308 ? 5.954 7.347 8.760 1.00 23.70 198 PHE A O 1
ATOM 2326 N N . GLY A 1 309 ? 3.816 7.053 8.486 1.00 23.07 199 GLY A N 1
ATOM 2327 C CA . GLY A 1 309 ? 3.534 8.392 8.053 1.00 20.84 199 GLY A CA 1
ATOM 2328 C C . GLY A 1 309 ? 2.219 8.730 7.350 1.00 21.75 199 GLY A C 1
ATOM 2329 O O . GLY A 1 309 ? 1.767 9.885 7.248 1.00 20.65 199 GLY A O 1
ATOM 2330 N N . SER A 1 310 ? 1.632 7.752 6.662 1.00 19.98 200 SER A N 1
ATOM 2331 C CA . SER A 1 310 ? 0.405 7.931 5.905 1.00 21.17 200 SER A CA 1
ATOM 2332 C C . SER A 1 310 ? 0.649 8.919 4.761 1.00 20.90 200 SER A C 1
ATOM 2333 O O . SER A 1 310 ? -0.039 9.934 4.540 1.00 23.84 200 SER A O 1
ATOM 2336 N N . MET A 1 311 ? 1.628 8.606 3.937 1.00 14.78 201 MET A N 1
ATOM 2337 C CA . MET A 1 311 ? 2.005 9.425 2.814 1.00 19.47 201 MET A CA 1
ATOM 2338 C C . MET A 1 311 ? 2.534 8.623 1.648 1.00 20.22 201 MET A C 1
ATOM 2339 O O . MET A 1 311 ? 2.986 7.494 1.806 1.00 21.79 201 MET A O 1
ATOM 2344 N N . ILE A 1 312 ? 2.341 9.146 0.445 1.00 20.74 202 ILE A N 1
ATOM 2345 C CA . ILE A 1 312 ? 2.905 8.574 -0.775 1.00 19.47 202 ILE A CA 1
ATOM 2346 C C . ILE A 1 312 ? 3.882 9.571 -1.370 1.00 15.26 202 ILE A C 1
ATOM 2347 O O . ILE A 1 312 ? 3.385 10.645 -1.694 1.00 17.66 202 ILE A O 1
ATOM 2352 N N . LEU A 1 313 ? 5.191 9.260 -1.347 1.00 20.92 203 LEU A N 1
ATOM 2353 C CA . LEU A 1 313 ? 6.212 10.220 -1.806 1.00 25.86 203 LEU A CA 1
ATOM 2354 C C . LEU A 1 313 ? 6.867 9.751 -3.111 1.00 26.11 203 LEU A C 1
ATOM 2355 O O . LEU A 1 313 ? 6.791 8.575 -3.487 1.00 20.41 203 LEU A O 1
ATOM 2360 N N . TYR A 1 314 ? 7.499 10.697 -3.749 1.00 24.54 204 TYR A N 1
ATOM 2361 C CA . TYR A 1 314 ? 8.208 10.493 -5.014 1.00 26.67 204 TYR A CA 1
ATOM 2362 C C . TYR A 1 314 ? 9.186 11.627 -5.208 1.00 32.02 204 TYR A C 1
ATOM 2363 O O . TYR A 1 314 ? 9.396 12.455 -4.317 1.00 31.58 204 TYR A O 1
ATOM 2372 N N . GLY A 1 315 ? 9.770 11.649 -6.365 1.00 36.53 205 GLY A N 1
ATOM 2373 C CA . GLY A 1 315 ? 10.666 12.736 -6.746 1.00 33.35 205 GLY A CA 1
ATOM 2374 C C . GLY A 1 315 ? 12.012 12.246 -7.025 1.00 31.66 205 GLY A C 1
ATOM 2375 O O . GLY A 1 315 ? 12.207 11.589 -8.039 1.00 38.75 205 GLY A O 1
ATOM 2376 N N . TYR A 1 316 ? 12.767 12.641 -6.095 1.00 32.82 206 TYR A N 1
ATOM 2377 C CA . TYR A 1 316 ? 14.160 12.368 -5.914 1.00 29.65 206 TYR A CA 1
ATOM 2378 C C . TYR A 1 316 ? 14.442 13.057 -4.557 1.00 27.10 206 TYR A C 1
ATOM 2379 O O . TYR A 1 316 ? 14.196 14.226 -4.354 1.00 25.32 206 TYR A O 1
ATOM 2388 N N . GLY A 1 317 ? 14.941 12.330 -3.600 1.00 22.22 207 GLY A N 1
ATOM 2389 C CA . GLY A 1 317 ? 15.196 12.874 -2.213 1.00 24.34 207 GLY A CA 1
ATOM 2390 C C . GLY A 1 317 ? 15.866 14.273 -2.210 1.00 26.62 207 GLY A C 1
ATOM 2391 O O . GLY A 1 317 ? 15.954 14.943 -1.143 1.00 26.75 207 GLY A O 1
ATOM 2392 N N . ASN A 1 318 ? 16.571 14.776 -3.176 1.00 28.48 209 ASN A N 1
ATOM 2393 C CA . ASN A 1 318 ? 17.404 15.965 -3.191 1.00 29.50 209 ASN A CA 1
ATOM 2394 C C . ASN A 1 318 ? 16.608 17.235 -3.452 1.00 28.13 209 ASN A C 1
ATOM 2395 O O . ASN A 1 318 ? 17.093 18.357 -3.315 1.00 35.65 209 ASN A O 1
ATOM 2400 N N . GLY A 1 319 ? 15.371 17.121 -3.826 1.00 26.20 210 GLY A N 1
ATOM 2401 C CA . GLY A 1 319 ? 14.478 18.232 -4.080 1.00 27.73 210 GLY A CA 1
ATOM 2402 C C . GLY A 1 319 ? 14.169 18.443 -5.554 1.00 26.58 210 GLY A C 1
ATOM 2403 O O . GL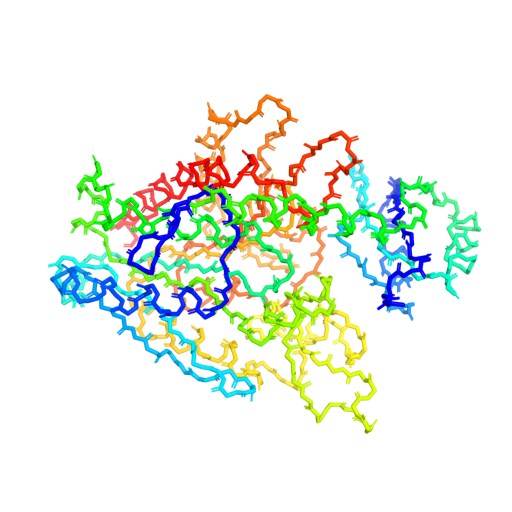Y A 1 319 ? 13.136 19.058 -5.780 1.00 29.95 210 GLY A O 1
ATOM 2404 N N . VAL A 1 320 ? 15.025 18.015 -6.463 1.00 22.90 211 VAL A N 1
ATOM 2405 C CA . VAL A 1 320 ? 14.843 18.199 -7.878 1.00 24.17 211 VAL A CA 1
ATOM 2406 C C . VAL A 1 320 ? 13.720 17.277 -8.355 1.00 29.68 211 VAL A C 1
ATOM 2407 O O . VAL A 1 320 ? 13.683 16.094 -7.991 1.00 30.78 211 VAL A O 1
ATOM 2411 N N . LEU A 1 321 ? 12.814 17.813 -9.145 1.00 31.08 212 LEU A N 1
ATOM 2412 C CA . LEU A 1 321 ? 11.656 17.105 -9.647 1.00 33.58 212 LEU A CA 1
ATOM 2413 C C . LEU A 1 321 ? 11.926 16.503 -11.013 1.00 36.65 212 LEU A C 1
ATOM 2414 O O . LEU A 1 321 ? 12.634 17.072 -11.839 1.00 38.28 212 LEU A O 1
ATOM 2419 N N . PRO A 1 322 ? 11.357 15.329 -11.296 1.00 37.45 213 PRO A N 1
ATOM 2420 C CA . PRO A 1 322 ? 11.525 14.674 -12.589 1.00 37.14 213 PRO A CA 1
ATOM 2421 C C . PRO A 1 322 ? 10.648 15.299 -13.653 1.00 36.56 213 PRO A C 1
ATOM 2422 O O . PRO A 1 322 ? 9.666 15.986 -13.312 1.00 38.19 213 PRO A O 1
ATOM 2426 N N . SER A 1 323 ? 10.872 14.934 -14.909 1.00 35.03 214 SER A N 1
ATOM 2427 C CA . SER A 1 323 ? 10.118 15.506 -16.037 1.00 32.67 214 SER A CA 1
ATOM 2428 C C . SER A 1 323 ? 8.635 15.268 -15.917 1.00 29.68 214 SER A C 1
ATOM 2429 O O . SER A 1 323 ? 7.834 16.118 -16.264 1.00 32.71 214 SER A O 1
ATOM 2432 N N . ASN A 1 324 ? 8.206 14.088 -15.503 1.00 30.31 215 ASN A N 1
ATOM 2433 C CA . ASN A 1 324 ? 6.794 13.725 -15.392 1.00 29.80 215 ASN A CA 1
ATOM 2434 C C . ASN A 1 324 ? 6.236 13.962 -13.985 1.00 32.73 215 ASN A C 1
ATOM 2435 O 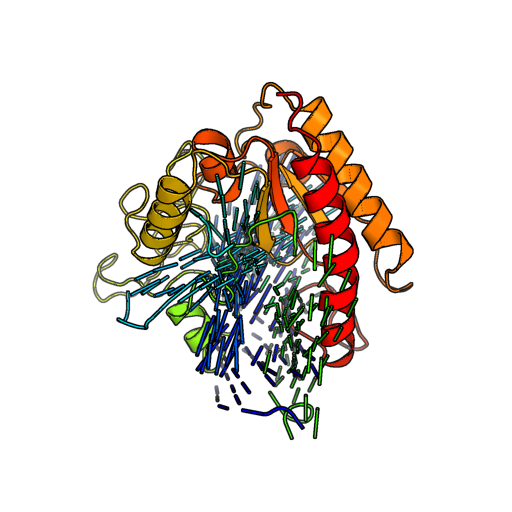O . ASN A 1 324 ? 5.396 13.202 -13.506 1.00 36.80 215 ASN A O 1
ATOM 2440 N N . ALA A 1 325 ? 6.660 15.033 -13.323 1.00 31.04 216 ALA A N 1
ATOM 2441 C CA . ALA A 1 325 ? 6.256 15.352 -11.978 1.00 31.82 216 ALA A CA 1
ATOM 2442 C C . ALA A 1 325 ? 4.747 15.444 -11.860 1.00 32.94 216 ALA A C 1
ATOM 2443 O O . ALA A 1 325 ? 4.093 14.935 -10.931 1.00 33.40 216 ALA A O 1
ATOM 2445 N N . LEU A 1 326 ? 4.134 16.167 -12.786 1.00 34.46 217 LEU A N 1
ATOM 2446 C CA . LEU A 1 326 ? 2.680 16.347 -12.766 1.00 34.68 217 LEU A CA 1
ATOM 2447 C C . LEU A 1 326 ? 1.935 15.019 -12.843 1.00 32.93 217 LEU A C 1
ATOM 2448 O O . LEU A 1 326 ? 0.918 14.833 -12.160 1.00 28.22 217 LEU A O 1
ATOM 2453 N N . GLN A 1 327 ? 2.436 14.105 -13.665 1.00 32.12 218 GLN A N 1
ATOM 2454 C CA . GLN A 1 327 ? 1.870 12.767 -13.800 1.00 31.45 218 GLN A CA 1
ATOM 2455 C C . GLN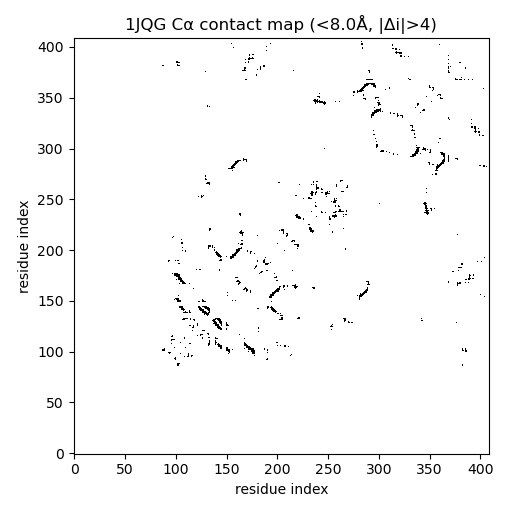 A 1 327 ? 2.058 11.916 -12.544 1.00 28.93 218 GLN A C 1
ATOM 2456 O O . GLN A 1 327 ? 1.113 11.283 -12.062 1.00 30.50 218 GLN A O 1
ATOM 2462 N N . LEU A 1 328 ? 3.243 12.016 -11.935 1.00 24.02 219 LEU A N 1
ATOM 2463 C CA . LEU A 1 328 ? 3.545 11.320 -10.699 1.00 20.36 219 LEU A CA 1
ATOM 2464 C C . LEU A 1 328 ? 2.598 11.727 -9.571 1.00 21.55 219 LEU A C 1
ATOM 2465 O O . LEU A 1 328 ? 2.084 10.906 -8.816 1.00 21.97 219 LEU A O 1
ATOM 2470 N N . HIS A 1 329 ? 2.393 13.051 -9.398 1.00 20.60 220 HIS A N 1
ATOM 2471 C CA . HIS A 1 329 ? 1.536 13.532 -8.331 1.00 21.54 220 HIS A CA 1
ATOM 2472 C C . HIS A 1 329 ? 0.074 13.134 -8.556 1.00 23.67 220 HIS A C 1
ATOM 2473 O O . HIS A 1 329 ? -0.636 12.798 -7.612 1.00 23.34 220 HIS A O 1
ATOM 2480 N N . LEU A 1 330 ? -0.385 13.217 -9.791 1.00 23.80 221 LEU A N 1
ATOM 2481 C CA . LEU A 1 330 ? -1.748 12.894 -10.180 1.00 24.54 221 LEU A CA 1
ATOM 2482 C C . LEU A 1 330 ? -2.110 11.465 -9.824 1.00 26.01 221 LEU A C 1
ATOM 2483 O O . LEU A 1 330 ? -3.136 11.133 -9.227 1.00 26.41 221 LEU A O 1
ATOM 2488 N N . ILE A 1 331 ? -1.210 10.505 -10.158 1.00 25.57 222 ILE A N 1
ATOM 2489 C CA . ILE A 1 331 ? -1.474 9.097 -9.863 1.00 23.62 222 ILE A CA 1
ATOM 2490 C C . ILE A 1 331 ? -1.381 8.848 -8.366 1.00 25.38 222 ILE A C 1
ATOM 2491 O O . ILE A 1 331 ? -2.157 8.049 -7.795 1.00 27.17 222 ILE A O 1
ATOM 2496 N N . GLY A 1 332 ? -0.478 9.577 -7.708 1.00 17.90 223 GLY A N 1
ATOM 2497 C CA . GLY A 1 332 ? -0.353 9.513 -6.279 1.00 17.01 223 GLY A CA 1
ATOM 2498 C C . GLY A 1 332 ? -1.614 9.919 -5.547 1.00 19.22 223 GLY A C 1
ATOM 2499 O O . GLY A 1 332 ? -1.983 9.305 -4.543 1.00 18.81 223 GLY A O 1
ATOM 2500 N N . VAL A 1 333 ? -2.251 10.997 -6.026 1.00 21.14 224 VAL A N 1
ATOM 2501 C CA . VAL A 1 333 ? -3.504 11.489 -5.483 1.00 23.99 224 VAL A CA 1
ATOM 2502 C C . VAL A 1 333 ? -4.651 10.497 -5.715 1.00 21.89 224 VAL A C 1
ATOM 2503 O O . VAL A 1 333 ? -5.491 10.314 -4.834 1.00 22.79 224 VAL A O 1
ATOM 2507 N N . GLN A 1 334 ? -4.608 9.819 -6.848 1.00 20.22 225 GLN A N 1
ATOM 2508 C CA . GLN A 1 334 ? -5.631 8.824 -7.163 1.00 25.17 225 GLN A CA 1
ATOM 2509 C C . GLN A 1 334 ? -5.511 7.643 -6.208 1.00 23.75 225 GLN A C 1
ATOM 2510 O O . GLN A 1 334 ? -6.528 7.079 -5.777 1.00 25.62 225 GLN A O 1
ATOM 2516 N N . MET A 1 335 ? -4.275 7.249 -5.898 1.00 18.98 226 MET A N 1
ATOM 2517 C CA . MET A 1 335 ? -4.064 6.115 -4.999 1.00 20.38 226 MET A CA 1
ATOM 2518 C C . MET A 1 335 ? -4.421 6.504 -3.580 1.00 19.26 226 MET A C 1
ATOM 2519 O O . MET A 1 335 ? -5.008 5.725 -2.854 1.00 25.21 226 MET A O 1
ATOM 2524 N N . ALA A 1 336 ? -4.080 7.718 -3.193 1.00 19.98 227 ALA A N 1
ATOM 2525 C CA . ALA A 1 336 ? -4.397 8.250 -1.878 1.00 23.69 227 ALA A CA 1
ATOM 2526 C C . ALA A 1 336 ? -5.903 8.332 -1.619 1.00 23.76 227 ALA A C 1
ATOM 2527 O O . ALA A 1 336 ? -6.392 7.880 -0.581 1.00 28.75 227 ALA A O 1
ATOM 2529 N N . GLN A 1 337 ? -6.639 8.912 -2.525 1.00 23.57 228 GLN A N 1
ATOM 2530 C CA . GLN A 1 337 ? -8.093 9.000 -2.435 1.00 28.53 228 GLN A CA 1
ATOM 2531 C C . GLN A 1 337 ? -8.785 7.641 -2.361 1.00 23.78 228 GLN A C 1
ATOM 2532 O O . GLN A 1 337 ? -9.820 7.550 -1.716 1.00 24.85 228 GLN A O 1
ATOM 2538 N N . ALA A 1 338 ? -8.216 6.638 -3.026 1.00 22.02 229 ALA A N 1
ATOM 2539 C CA . ALA A 1 338 ? -8.758 5.275 -2.987 1.00 20.53 229 ALA A CA 1
ATOM 2540 C C . ALA A 1 338 ? -8.558 4.634 -1.613 1.00 21.88 229 ALA A C 1
ATOM 2541 O O . ALA A 1 338 ? -9.456 3.926 -1.169 1.00 24.75 229 ALA A O 1
ATOM 2543 N N . ILE A 1 339 ? -7.468 5.002 -0.926 1.00 20.21 230 ILE A N 1
ATOM 2544 C CA . ILE A 1 339 ? -7.174 4.466 0.401 1.00 20.78 230 ILE A CA 1
ATOM 2545 C C . ILE A 1 339 ? -8.000 5.188 1.460 1.00 21.65 230 ILE A C 1
ATOM 2546 O O . ILE A 1 339 ? -8.574 4.566 2.364 1.00 25.75 230 ILE A O 1
ATOM 2551 N N . ASP A 1 340 ? -8.130 6.491 1.328 1.00 20.15 231 ASP A N 1
ATOM 2552 C CA . ASP A 1 340 ? -8.895 7.324 2.255 1.00 23.46 231 ASP A CA 1
ATOM 2553 C C . ASP A 1 340 ? -10.390 7.016 2.233 1.00 23.72 231 ASP A C 1
ATOM 2554 O O . ASP A 1 340 ? -11.061 7.134 3.264 1.00 26.20 231 ASP A O 1
ATOM 2559 N N . ARG A 1 341 ? -10.846 6.457 1.113 1.00 20.42 232 ARG A N 1
ATOM 2560 C CA . ARG A 1 341 ? -12.246 6.082 1.000 1.00 28.39 232 ARG A CA 1
ATOM 2561 C C . ARG A 1 341 ? -12.583 4.846 1.825 1.00 28.67 232 ARG A C 1
ATOM 2562 O O . ARG A 1 341 ? -13.777 4.639 2.070 1.00 35.63 232 ARG A O 1
ATOM 2570 N N . VAL A 1 342 ? -11.581 4.047 2.179 1.00 24.85 233 VAL A N 1
ATOM 2571 C CA . VAL A 1 342 ? -11.827 2.828 2.937 1.00 27.93 233 VAL A CA 1
ATOM 2572 C C . VAL A 1 342 ? -11.102 2.798 4.286 1.00 28.39 233 VAL A C 1
ATOM 2573 O O . VAL A 1 342 ? -10.927 1.698 4.863 1.00 26.56 233 VAL A O 1
ATOM 2577 N N . LYS A 1 343 ? -10.523 3.935 4.671 1.00 28.42 234 LYS A N 1
ATOM 2578 C CA . LYS A 1 343 ? -9.704 4.025 5.860 1.00 32.41 234 LYS A CA 1
ATOM 2579 C C . LYS A 1 343 ? -10.507 3.849 7.157 1.00 37.69 234 LYS A C 1
ATOM 2580 O O . LYS A 1 343 ? -11.738 3.794 7.167 1.00 35.58 234 LYS A O 1
ATOM 2586 N N . TRP A 1 344 A -9.791 3.752 8.271 1.00 42.08 234 TRP A N 1
ATOM 2587 C CA . TRP A 1 344 A -10.368 3.707 9.609 1.00 42.42 234 TRP A CA 1
ATOM 2588 C C . TRP A 1 344 A -10.652 5.156 10.013 1.00 46.01 234 TRP A C 1
ATOM 2589 O O . TRP A 1 344 A -9.803 6.026 9.748 1.00 45.98 234 TRP A O 1
ATOM 2600 N N . SER A 1 345 B -11.788 5.394 10.654 1.00 45.83 234 SER A N 1
ATOM 2601 C CA . SER A 1 345 B -12.182 6.713 11.108 1.00 46.86 234 SER A CA 1
ATOM 2602 C C . SER A 1 345 B -11.134 7.306 12.038 1.00 47.08 234 SER A C 1
ATOM 2603 O O . SER A 1 345 B -10.878 8.501 12.019 1.00 51.74 234 SER A O 1
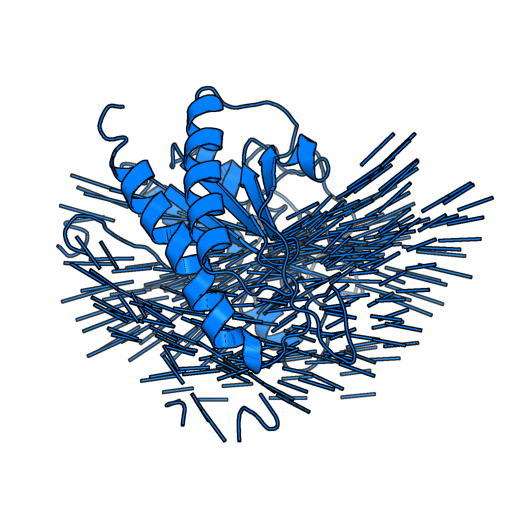ATOM 2606 N N . SER A 1 346 C -10.468 6.476 12.823 1.00 45.82 234 SER A N 1
ATOM 2607 C CA . SER A 1 346 C -9.420 6.891 13.735 1.00 48.87 234 SER A CA 1
ATOM 2608 C C . SER A 1 346 C -8.184 7.422 13.023 1.00 50.78 234 SER A C 1
ATOM 2609 O O . SER A 1 346 C -7.421 8.231 13.538 1.00 52.17 234 SER A O 1
ATOM 2612 N N . ASN A 1 347 ? -7.883 6.904 11.833 1.00 52.23 235 ASN A N 1
ATOM 2613 C CA . ASN A 1 347 ? -6.717 7.262 11.058 1.00 46.35 235 ASN A CA 1
ATOM 2614 C C . ASN A 1 347 ? -6.918 8.478 10.162 1.00 41.89 235 ASN A C 1
ATOM 2615 O O . ASN A 1 347 ? -8.027 8.858 9.809 1.00 42.44 235 ASN A O 1
ATOM 2620 N N . LYS A 1 348 ? -5.804 9.119 9.804 1.00 36.89 236 LYS A N 1
ATOM 2621 C CA . LYS A 1 348 ? -5.823 10.332 8.998 1.00 37.87 236 LYS A CA 1
ATOM 2622 C C . LYS A 1 348 ? -5.647 10.131 7.499 1.00 33.80 236 LYS A C 1
ATOM 2623 O O . LYS A 1 348 ? -5.439 9.004 7.061 1.00 29.20 236 LYS A O 1
ATOM 2629 N N . ASP A 1 349 ? -5.948 11.189 6.732 1.00 32.94 237 ASP A N 1
ATOM 2630 C CA . ASP A 1 349 ? -5.893 11.079 5.259 1.00 33.57 237 ASP A CA 1
ATOM 2631 C C . ASP A 1 349 ? -4.466 11.043 4.731 1.00 31.41 237 ASP A C 1
ATOM 2632 O O . ASP A 1 349 ? -3.541 11.564 5.348 1.00 35.38 237 ASP A O 1
ATOM 2637 N N . TYR A 1 350 ? -4.290 10.438 3.570 1.00 28.05 238 TYR A N 1
ATOM 2638 C CA . TYR A 1 350 ? -2.960 10.321 2.971 1.00 26.19 238 TYR A CA 1
ATOM 2639 C C . TYR A 1 350 ? -2.432 11.629 2.413 1.00 24.73 238 TYR A C 1
ATOM 2640 O O . TYR A 1 350 ? -3.159 12.350 1.752 1.00 26.50 238 TYR A O 1
ATOM 2649 N N . ILE A 1 351 ? -1.167 11.908 2.638 1.00 26.83 239 ILE A N 1
ATOM 2650 C CA . ILE A 1 351 ? -0.444 13.027 2.048 1.00 24.91 239 ILE A CA 1
ATOM 2651 C C . ILE A 1 351 ? 0.292 12.578 0.776 1.00 24.24 239 ILE A C 1
ATOM 2652 O O . ILE A 1 351 ? 0.861 11.476 0.726 1.00 22.69 239 ILE A O 1
ATOM 2657 N N . VAL A 1 352 ? 0.344 13.448 -0.224 1.00 17.84 240 VAL A N 1
ATOM 2658 C CA . VAL A 1 352 ? 1.036 13.198 -1.456 1.00 18.51 240 VAL A CA 1
ATOM 2659 C C . VAL A 1 352 ? 2.073 14.292 -1.717 1.00 18.40 240 VAL A C 1
ATOM 2660 O O . VAL A 1 352 ? 1.810 15.469 -1.571 1.00 21.53 240 VAL A O 1
ATOM 2664 N N . GLY A 1 353 ? 3.250 13.949 -2.183 1.00 16.45 241 GLY A N 1
ATOM 2665 C CA . GLY A 1 353 ? 4.235 14.918 -2.542 1.00 19.87 241 GLY A CA 1
ATOM 2666 C C . GLY A 1 353 ? 5.665 14.412 -2.728 1.00 22.97 241 GLY A C 1
ATOM 2667 O O . GLY A 1 353 ? 5.959 13.235 -2.596 1.00 19.95 241 GLY A O 1
ATOM 2668 N N . ASN A 1 354 ? 6.560 15.346 -3.042 1.00 25.50 242 ASN A N 1
ATOM 2669 C CA . ASN A 1 354 ? 7.984 15.106 -3.159 1.00 23.68 242 ASN A CA 1
ATOM 2670 C C . ASN A 1 354 ? 8.602 14.763 -1.791 1.00 25.27 242 ASN A C 1
ATOM 2671 O O . ASN A 1 354 ? 8.206 15.373 -0.804 1.00 27.19 242 ASN A O 1
ATOM 2676 N N . ILE A 1 355 ? 9.593 13.891 -1.779 1.00 25.58 243 ILE A N 1
ATOM 2677 C CA . ILE A 1 355 ? 10.297 13.397 -0.639 1.00 26.46 243 ILE A CA 1
ATOM 2678 C C . ILE A 1 355 ? 10.984 14.505 0.145 1.00 28.91 243 ILE A C 1
ATOM 2679 O O . ILE A 1 355 ? 10.747 14.601 1.341 1.00 29.24 243 ILE A O 1
ATOM 2684 N N . PHE A 1 356 ? 11.763 15.337 -0.553 1.00 29.67 244 PHE A N 1
ATOM 2685 C CA . PHE A 1 356 ? 12.465 16.454 0.038 1.00 26.24 244 PHE A CA 1
ATOM 2686 C C . PHE A 1 356 ? 11.498 17.468 0.637 1.00 29.63 244 PHE A C 1
ATOM 2687 O O . PHE A 1 356 ? 11.813 18.014 1.683 1.00 29.06 244 PHE A O 1
ATOM 2695 N N . HIS A 1 357 ? 10.402 17.751 -0.048 1.00 31.08 245 HIS A N 1
ATOM 2696 C CA . HIS A 1 357 ? 9.436 18.743 0.326 1.00 29.12 245 HIS A CA 1
ATOM 2697 C C . HIS A 1 357 ? 8.638 18.342 1.543 1.00 30.09 245 HIS A C 1
ATOM 2698 O O . HIS A 1 357 ? 8.425 19.191 2.408 1.00 34.43 245 HIS A O 1
ATOM 2705 N N . VAL A 1 358 ? 8.180 17.096 1.585 1.00 31.92 246 VAL A N 1
ATOM 2706 C CA . VAL A 1 358 ? 7.366 16.609 2.708 1.00 28.69 246 VAL A CA 1
ATOM 2707 C C . VAL A 1 358 ? 8.198 16.257 3.923 1.00 32.66 246 VAL A C 1
ATOM 2708 O O . VAL A 1 358 ? 7.916 16.655 5.050 1.00 34.56 246 VAL A O 1
ATOM 2712 N N . LEU A 1 359 ? 9.233 15.434 3.762 1.00 34.64 247 LEU A N 1
ATOM 2713 C CA . LEU A 1 359 ? 10.064 15.015 4.889 1.00 33.61 247 LEU A CA 1
ATOM 2714 C C . LEU A 1 359 ? 11.344 15.824 4.959 1.00 36.83 247 LEU A C 1
ATOM 2715 O O . LEU A 1 359 ? 11.340 16.947 5.486 1.00 39.75 247 LEU A O 1
ATOM 2720 N N . TYR A 1 360 ? 12.461 15.260 4.516 1.00 36.31 248 TYR A N 1
ATOM 2721 C CA . TYR A 1 360 ? 13.762 15.924 4.592 1.00 36.75 248 TYR A CA 1
ATOM 2722 C C . TYR A 1 360 ? 14.698 15.352 3.521 1.00 39.23 248 TYR A C 1
ATOM 2723 O O . TYR A 1 360 ? 14.446 14.301 2.906 1.00 38.04 248 TYR A O 1
ATOM 2732 N N . ALA A 1 361 ? 15.817 16.048 3.290 1.00 36.30 249 ALA A N 1
ATOM 2733 C CA . ALA A 1 361 ? 16.760 15.598 2.261 1.00 36.75 249 ALA A CA 1
ATOM 2734 C C . ALA A 1 361 ? 17.213 14.168 2.521 1.00 33.42 249 ALA A C 1
ATOM 2735 O O . ALA A 1 361 ? 17.596 13.811 3.613 1.00 37.14 249 ALA A O 1
ATOM 2737 N N . ALA A 1 362 ? 17.191 13.353 1.487 1.00 32.10 250 ALA A N 1
ATOM 2738 C CA . ALA A 1 362 ? 17.580 11.947 1.561 1.00 32.76 250 ALA A CA 1
ATOM 2739 C C . ALA A 1 362 ? 18.141 11.493 0.217 1.00 33.12 250 ALA A C 1
ATOM 2740 O O . ALA A 1 362 ? 17.699 11.921 -0.834 1.00 37.78 250 ALA A O 1
ATOM 2742 N N . SER A 1 363 ? 19.092 10.589 0.241 1.00 35.64 251 SER A N 1
ATOM 2743 C CA . SER A 1 363 ? 19.692 10.033 -0.954 1.00 36.77 251 SER A CA 1
ATOM 2744 C C . SER A 1 363 ? 19.912 8.533 -0.824 1.00 34.55 251 SER A C 1
ATOM 2745 O O . SER A 1 363 ? 19.815 8.007 0.283 1.00 29.96 251 SER A O 1
ATOM 2748 N N . GLY A 1 364 ? 20.157 7.890 -1.982 1.00 32.19 252 GLY A N 1
ATOM 2749 C CA . GLY A 1 364 ? 20.378 6.437 -1.925 1.00 30.05 252 GLY A CA 1
ATOM 2750 C C . GLY A 1 364 ? 19.087 5.649 -1.752 1.00 26.36 252 GLY A C 1
ATOM 2751 O O . GLY A 1 364 ? 19.183 4.477 -1.390 1.00 26.60 252 GLY A O 1
ATOM 2752 N N . GLY A 1 365 ? 17.932 6.239 -1.991 1.00 23.54 253 GLY A N 1
ATOM 2753 C CA . GLY A 1 365 ? 16.674 5.567 -1.787 1.00 22.04 253 GLY A CA 1
ATOM 2754 C C . GLY A 1 365 ? 16.354 4.637 -2.942 1.00 22.86 253 GLY A C 1
ATOM 2755 O O . GLY A 1 365 ? 16.735 4.813 -4.096 1.00 24.02 253 GLY A O 1
ATOM 2756 N N . ALA A 1 366 ? 15.628 3.578 -2.630 1.00 25.49 254 ALA A N 1
ATOM 2757 C CA . ALA A 1 366 ? 15.259 2.541 -3.590 1.00 22.06 254 ALA A CA 1
ATOM 2758 C C . ALA A 1 366 ? 14.346 3.074 -4.677 1.00 21.04 254 ALA A C 1
ATOM 2759 O O . ALA A 1 366 ? 14.601 2.911 -5.870 1.00 27.10 254 ALA A O 1
ATOM 2761 N N . SER A 1 367 ? 13.277 3.773 -4.322 1.00 19.52 255 SER A N 1
ATOM 2762 C CA . SER A 1 367 ? 12.338 4.326 -5.299 1.00 21.43 255 SER A CA 1
ATOM 2763 C C . SER A 1 367 ? 12.988 5.331 -6.253 1.00 20.31 255 SER A C 1
ATOM 2764 O O . SER A 1 367 ? 12.611 5.379 -7.424 1.00 18.24 255 SER A O 1
ATOM 2767 N N . ASP A 1 368 ? 13.954 6.114 -5.756 1.00 18.49 256 ASP A N 1
ATOM 2768 C CA . ASP A 1 368 ? 14.665 7.056 -6.602 1.00 20.25 256 ASP A CA 1
ATOM 2769 C C . ASP A 1 368 ? 15.516 6.372 -7.678 1.00 22.30 256 ASP A C 1
ATOM 2770 O O . ASP A 1 368 ? 15.583 6.836 -8.819 1.00 26.78 256 ASP A O 1
ATOM 2775 N N . TYR A 1 369 ? 16.177 5.272 -7.303 1.00 17.84 257 TYR A N 1
ATOM 2776 C CA . TYR A 1 369 ? 17.022 4.538 -8.201 1.00 21.82 257 TYR A CA 1
ATOM 2777 C C . TYR A 1 369 ? 16.193 3.843 -9.296 1.00 22.82 257 TYR A C 1
ATOM 2778 O O . TYR A 1 369 ? 16.558 3.965 -10.470 1.00 30.04 257 TYR A O 1
ATOM 2787 N N . ALA A 1 370 ? 15.116 3.217 -8.897 1.00 21.04 258 ALA A N 1
ATOM 2788 C CA . ALA A 1 370 ? 14.192 2.548 -9.784 1.00 24.95 258 ALA A CA 1
ATOM 2789 C C . ALA A 1 370 ? 13.605 3.480 -10.837 1.00 23.99 258 ALA A C 1
ATOM 2790 O O . ALA A 1 370 ? 13.506 3.084 -11.988 1.00 22.51 258 ALA A O 1
ATOM 2792 N N . MET A 1 371 ? 13.297 4.697 -10.406 1.00 29.31 259 MET A N 1
ATOM 2793 C CA . MET A 1 371 ? 12.876 5.789 -11.282 1.00 29.90 259 MET A CA 1
ATOM 2794 C C . MET A 1 371 ? 13.952 6.172 -12.297 1.00 27.15 259 MET A C 1
ATOM 2795 O O . MET A 1 371 ? 13.647 6.437 -13.447 1.00 30.53 259 MET A O 1
ATOM 2800 N N . GLN A 1 372 ? 15.199 6.171 -11.873 1.00 28.40 260 GLN A N 1
ATOM 2801 C CA . GLN A 1 372 ? 16.329 6.550 -12.716 1.00 31.29 260 GLN A CA 1
ATOM 2802 C C . GLN A 1 372 ? 16.721 5.461 -13.698 1.00 29.73 260 GLN A C 1
ATOM 2803 O O . GLN A 1 372 ? 17.200 5.679 -14.821 1.00 29.17 260 GLN A O 1
ATOM 2809 N N . ALA A 1 373 ? 16.577 4.199 -13.292 1.00 28.69 261 ALA A N 1
ATOM 2810 C CA . ALA A 1 373 ? 16.957 3.106 -14.206 1.00 27.27 261 ALA A CA 1
ATOM 2811 C C . ALA A 1 373 ? 15.818 2.313 -14.828 1.00 25.10 261 ALA A C 1
ATOM 2812 O O . ALA A 1 373 ? 16.200 1.477 -15.646 1.00 27.11 261 ALA A O 1
ATOM 2814 N N . ALA A 1 374 ? 14.543 2.575 -14.525 1.00 24.32 262 ALA A N 1
ATOM 2815 C CA . ALA A 1 374 ? 13.483 1.706 -15.027 1.00 24.68 262 ALA A CA 1
ATOM 2816 C C . ALA A 1 374 ? 12.112 2.338 -15.048 1.00 22.94 262 ALA A C 1
ATOM 2817 O O . ALA A 1 374 ? 11.632 2.660 -16.113 1.00 26.68 262 ALA A O 1
ATOM 2819 N N . ALA A 1 375 ? 11.407 2.359 -13.928 1.00 28.93 263 ALA A N 1
ATOM 2820 C CA . ALA A 1 375 ? 9.984 2.728 -13.892 1.00 30.20 263 ALA A CA 1
ATOM 2821 C C . ALA A 1 375 ? 9.833 4.223 -14.101 1.00 33.28 263 ALA A C 1
ATOM 2822 O O . ALA A 1 375 ? 10.407 5.067 -13.385 1.00 33.77 263 ALA A O 1
ATOM 2824 N N . PRO A 1 376 ? 8.888 4.611 -14.958 1.00 30.54 264 PRO A N 1
ATOM 2825 C CA . PRO A 1 376 ? 8.504 5.990 -15.174 1.00 28.84 264 PRO A CA 1
ATOM 2826 C C . PRO A 1 376 ? 7.745 6.528 -13.978 1.00 26.21 264 PRO A C 1
ATOM 2827 O O . PRO A 1 376 ? 7.554 7.719 -13.791 1.00 28.49 264 PRO A O 1
ATOM 2831 N N . PHE A 1 377 ? 7.158 5.616 -13.205 1.00 24.60 265 PHE A N 1
ATOM 2832 C CA . PHE A 1 377 ? 6.381 5.925 -12.010 1.00 21.19 265 PHE A CA 1
ATOM 2833 C C . PHE A 1 377 ? 6.927 5.114 -10.851 1.00 21.98 265 PHE A C 1
ATOM 2834 O O . PHE A 1 377 ? 6.980 3.870 -10.920 1.00 26.43 265 PHE A O 1
ATOM 2842 N N . SER A 1 378 ? 7.372 5.773 -9.792 1.00 20.64 266 SER A N 1
ATOM 2843 C CA . SER A 1 378 ? 7.977 5.086 -8.651 1.00 18.33 266 SER A CA 1
ATOM 2844 C C . SER A 1 378 ? 7.682 5.857 -7.373 1.00 19.81 266 SER A C 1
ATOM 2845 O O . SER A 1 378 ? 7.877 7.034 -7.141 1.00 16.43 266 SER A O 1
ATOM 2848 N N . TYR A 1 379 ? 7.090 5.179 -6.405 1.00 24.18 267 TYR A N 1
ATOM 2849 C CA . TYR A 1 379 ? 6.736 5.765 -5.122 1.00 23.41 267 TYR A CA 1
ATOM 2850 C C . TYR A 1 379 ? 7.352 4.993 -3.950 1.00 21.20 267 TYR A C 1
ATOM 2851 O O . TYR A 1 379 ? 7.620 3.770 -4.001 1.00 18.83 267 TYR A O 1
ATOM 2860 N N . THR A 1 380 ? 7.432 5.665 -2.828 1.00 17.60 268 THR A N 1
ATOM 2861 C CA . THR A 1 380 ? 7.775 5.096 -1.538 1.00 18.07 268 THR A CA 1
ATOM 2862 C C . THR A 1 380 ? 6.569 5.281 -0.608 1.00 21.66 268 THR A C 1
ATOM 2863 O O . THR A 1 380 ? 6.210 6.416 -0.324 1.00 25.00 268 THR A O 1
ATOM 2867 N N . TYR A 1 381 ? 5.885 4.189 -0.279 1.00 22.29 269 TYR A N 1
ATOM 2868 C CA . TYR A 1 381 ? 4.712 4.225 0.561 1.00 19.69 269 TYR A CA 1
ATOM 2869 C C . TYR A 1 381 ? 5.096 4.319 2.020 1.00 19.84 269 TYR A C 1
ATOM 2870 O O . TYR A 1 381 ? 6.058 3.744 2.490 1.00 24.17 269 TYR A O 1
ATOM 2879 N N . GLU A 1 382 ? 4.332 5.103 2.757 1.00 22.20 270 GLU A N 1
ATOM 2880 C CA . GLU A 1 382 ? 4.485 5.238 4.197 1.00 21.97 270 GLU A CA 1
ATOM 2881 C C . GLU A 1 382 ? 3.132 4.874 4.787 1.00 19.44 270 GLU A C 1
ATOM 2882 O O . GLU A 1 382 ? 2.302 5.759 4.805 1.00 25.32 270 GLU A O 1
ATOM 2888 N N . LEU A 1 383 ? 2.937 3.644 5.186 1.00 19.23 271 LEU A N 1
ATOM 2889 C CA . LEU A 1 383 ? 1.734 3.164 5.824 1.00 21.03 271 LEU A CA 1
ATOM 2890 C C . LEU A 1 383 ? 1.384 3.836 7.151 1.00 17.89 271 LEU A C 1
ATOM 2891 O O . LEU A 1 383 ? 2.221 4.464 7.752 1.00 17.28 271 LEU A O 1
ATOM 2896 N N . PRO A 1 384 A 0.117 3.849 7.511 1.00 20.14 271 PRO A N 1
ATOM 2897 C CA . PRO A 1 384 A -0.406 4.536 8.669 1.00 18.73 271 PRO A CA 1
ATOM 2898 C C . PRO A 1 384 A 0.152 3.940 9.941 1.00 23.96 271 PRO A C 1
ATOM 2899 O O . PRO A 1 384 A 0.313 2.727 10.122 1.00 27.78 271 PRO A O 1
ATOM 2903 N N . ALA A 1 385 B 0.405 4.791 10.926 1.00 24.99 271 ALA A N 1
ATOM 2904 C CA . ALA A 1 385 B 0.742 4.375 12.268 1.00 28.43 271 ALA A CA 1
ATOM 2905 C C . ALA A 1 385 B -0.583 4.173 13.006 1.00 34.39 271 ALA A C 1
ATOM 2906 O O . ALA A 1 385 B -1.219 5.161 13.349 1.00 37.16 271 ALA A O 1
ATOM 2908 N N . TYR A 1 386 C -1.016 2.952 13.245 1.00 37.67 271 TYR A N 1
ATOM 2909 C CA . TYR A 1 386 C -2.222 2.674 13.982 1.00 44.42 271 TYR A CA 1
ATOM 2910 C C . TYR A 1 386 C -2.095 2.884 15.495 1.00 46.35 271 TYR A C 1
ATOM 2911 O O . TYR A 1 386 C -1.255 2.319 16.176 1.00 48.80 271 TYR A O 1
ATOM 2920 N N . ARG A 1 387 ? -3.005 3.683 16.021 1.00 49.47 272 ARG A N 1
ATOM 2921 C CA . ARG A 1 387 ? -3.040 4.056 17.423 1.00 56.44 272 ARG A CA 1
ATOM 2922 C C . ARG A 1 387 ? -4.031 3.193 18.202 1.00 57.25 272 ARG A C 1
ATOM 2923 O O . ARG A 1 387 ? -4.940 2.590 17.652 1.00 55.95 272 ARG A O 1
ATOM 2931 N N . ASN A 1 388 ? -3.831 3.104 19.515 1.00 58.98 273 ASN A N 1
ATOM 2932 C CA . ASN A 1 388 ? -4.735 2.367 20.386 1.00 60.19 273 ASN A CA 1
ATOM 2933 C C . ASN A 1 388 ? -4.746 2.961 21.789 1.00 58.82 273 ASN A C 1
ATOM 2934 O O . ASN A 1 388 ? -4.274 4.084 21.949 1.00 60.92 273 ASN A O 1
ATOM 2939 N N . SER A 1 389 ? -5.190 2.179 22.763 1.00 57.55 274 SER A N 1
ATOM 2940 C CA . SER A 1 389 ? -5.311 2.622 24.142 1.00 55.38 274 SER A CA 1
ATOM 2941 C C . SER A 1 389 ? -3.956 3.025 24.702 1.00 53.44 274 SER A C 1
ATOM 2942 O O . SER A 1 389 ? -3.861 4.014 25.425 1.00 55.41 274 SER A O 1
ATOM 2945 N N . VAL A 1 390 ? -2.931 2.210 24.443 1.00 51.22 275 VAL A N 1
ATOM 2946 C CA . VAL A 1 390 ? -1.595 2.466 24.967 1.00 47.59 275 VAL A CA 1
ATOM 2947 C C . VAL A 1 390 ? -0.718 3.330 24.072 1.00 47.07 275 VAL A C 1
ATOM 2948 O O . VAL A 1 390 ? -0.404 4.470 24.441 1.00 50.72 275 VAL A O 1
ATOM 2952 N N . TRP A 1 391 ? -0.261 2.809 22.935 1.00 43.06 276 TRP A N 1
ATOM 2953 C CA . TRP A 1 391 ? 0.623 3.578 22.077 1.00 42.22 276 TRP A CA 1
ATOM 2954 C C . TRP A 1 391 ? -0.099 4.457 21.058 1.00 43.21 276 TRP A C 1
ATOM 2955 O O . TRP A 1 391 ? -1.256 4.271 20.679 1.00 44.23 276 TRP A O 1
ATOM 2966 N N . PHE A 1 392 ? 0.630 5.459 20.549 1.00 43.28 277 PHE A N 1
ATOM 2967 C CA . PHE A 1 392 ? 0.133 6.336 19.500 1.00 47.69 277 PHE A CA 1
ATOM 2968 C C . PHE A 1 392 ? 0.790 6.009 18.169 1.00 46.03 277 PHE A C 1
ATOM 2969 O O . PHE A 1 392 ? 0.374 5.092 17.462 1.00 50.43 277 PHE A O 1
ATOM 2977 N N . ASP A 1 393 A 1.736 6.837 17.761 1.00 43.95 277 ASP A N 1
ATOM 2978 C CA . ASP A 1 393 A 2.407 6.681 16.478 1.00 41.02 277 ASP A CA 1
ATOM 2979 C C . ASP A 1 393 A 3.705 5.921 16.748 1.00 38.37 277 ASP A C 1
ATOM 2980 O O . ASP A 1 393 A 4.360 6.242 17.743 1.00 40.80 277 ASP A O 1
ATOM 2985 N N . GLY A 1 394 ? 3.965 4.867 15.989 1.00 30.44 278 GLY A N 1
ATOM 2986 C CA . GLY A 1 394 ? 5.226 4.172 16.098 1.00 26.19 278 GLY A CA 1
ATOM 2987 C C . GLY A 1 394 ? 5.306 2.990 15.129 1.00 23.30 278 GLY A C 1
ATOM 2988 O O . GLY A 1 394 ? 4.799 3.027 14.027 1.00 23.92 278 GLY A O 1
ATOM 2989 N N . PHE A 1 395 ? 6.094 1.985 15.506 1.00 22.39 279 PHE A N 1
ATOM 2990 C CA . PHE A 1 395 ? 6.305 0.839 14.656 1.00 21.98 279 PHE A CA 1
ATOM 2991 C C . PHE A 1 395 ? 5.611 -0.412 15.178 1.00 20.08 279 PHE A C 1
ATOM 2992 O O . PHE A 1 395 ? 5.535 -1.394 14.484 1.00 14.91 279 PHE A O 1
ATOM 3000 N N . LEU A 1 396 ? 5.125 -0.357 16.419 1.00 27.54 280 LEU A N 1
ATOM 3001 C CA . LEU A 1 396 ? 4.435 -1.483 17.057 1.00 25.18 280 LEU A CA 1
ATOM 3002 C C . LEU A 1 396 ? 3.097 -1.781 16.391 1.00 24.03 280 LEU A C 1
ATOM 3003 O O . LEU A 1 396 ? 2.382 -0.892 15.980 1.00 25.75 280 LEU A O 1
ATOM 3008 N N . VAL A 1 397 ? 2.802 -3.044 16.204 1.00 26.80 281 VAL A N 1
ATOM 3009 C CA . VAL A 1 397 ? 1.639 -3.521 15.496 1.00 26.39 281 VAL A CA 1
ATOM 3010 C C . VAL A 1 397 ? 0.571 -4.078 16.446 1.00 27.58 281 VAL A C 1
ATOM 3011 O O . VAL A 1 397 ? 0.806 -4.884 17.319 1.00 27.62 281 VAL A O 1
ATOM 3015 N N . ASP A 1 398 ? -0.659 -3.622 16.299 1.00 29.29 282 ASP A N 1
ATOM 3016 C CA . ASP A 1 398 ? -1.840 -4.129 16.951 1.00 24.78 282 ASP A CA 1
ATOM 3017 C C . ASP A 1 398 ? -2.493 -5.118 15.986 1.00 23.33 282 ASP A C 1
ATOM 3018 O O . ASP A 1 398 ? -2.878 -4.732 14.861 1.00 19.07 282 ASP A O 1
ATOM 3023 N N . PRO A 1 399 ? -2.646 -6.379 16.387 1.00 22.32 283 PRO A N 1
ATOM 3024 C CA . PRO A 1 399 ? -3.220 -7.445 15.573 1.00 21.36 283 PRO A CA 1
ATOM 3025 C C . PRO A 1 399 ? -4.585 -7.169 14.986 1.00 18.17 283 PRO A C 1
ATOM 3026 O O . PRO A 1 399 ? -4.963 -7.831 14.045 1.00 23.57 283 PRO A O 1
ATOM 3030 N N . ASP A 1 400 ? -5.304 -6.131 15.389 1.00 22.29 284 ASP A N 1
ATOM 3031 C CA . ASP A 1 400 ? -6.600 -5.743 14.884 1.00 21.95 284 ASP A CA 1
ATOM 3032 C C . ASP A 1 400 ? -6.493 -4.927 13.614 1.00 24.36 284 ASP A C 1
ATOM 3033 O O . ASP A 1 400 ? -7.453 -4.871 12.841 1.00 29.72 284 ASP A O 1
ATOM 3038 N N . PHE A 1 401 ? -5.330 -4.372 13.336 1.00 24.22 285 PHE A N 1
ATOM 3039 C CA . PHE A 1 401 ? -5.117 -3.545 12.136 1.00 22.14 285 PHE A CA 1
ATOM 3040 C C . PHE A 1 401 ? -4.452 -4.328 11.022 1.00 20.53 285 PHE A C 1
ATOM 3041 O O . PHE A 1 401 ? -4.314 -3.845 9.902 1.00 21.11 285 PHE A O 1
ATOM 3049 N N . ILE A 1 402 ? -4.020 -5.561 11.279 1.00 22.74 286 ILE A N 1
ATOM 3050 C CA . ILE A 1 402 ? -3.263 -6.361 10.324 1.00 22.43 286 ILE A CA 1
ATOM 3051 C C . ILE A 1 402 ? -3.963 -6.563 8.990 1.00 25.01 286 ILE A C 1
ATOM 3052 O O . ILE A 1 402 ? -3.344 -6.307 7.935 1.00 25.48 286 ILE A O 1
ATOM 3057 N N . GLU A 1 403 ? -5.195 -7.052 9.000 1.00 23.08 287 GLU A N 1
ATOM 3058 C CA . GLU A 1 403 ? -5.963 -7.219 7.775 1.00 24.59 287 GLU A CA 1
ATOM 3059 C C . GLU A 1 403 ? -6.308 -5.896 7.108 1.00 24.46 287 GLU A C 1
ATOM 3060 O O . GLU A 1 403 ? -6.329 -5.779 5.884 1.00 29.35 287 GLU A O 1
ATOM 3066 N N . GLN A 1 404 ? -6.688 -4.878 7.888 1.00 23.78 288 GLN A N 1
ATOM 3067 C CA . GLN A 1 404 ? -7.108 -3.587 7.367 1.00 19.01 288 GLN A CA 1
ATOM 3068 C C . GLN A 1 404 ? -5.921 -2.901 6.691 1.00 20.54 288 GLN A C 1
ATOM 3069 O O . GLN A 1 404 ? -6.118 -2.255 5.670 1.00 19.11 288 GLN A O 1
ATOM 3075 N N . ALA A 1 405 ? -4.723 -3.092 7.229 1.00 20.99 289 ALA A N 1
ATOM 3076 C CA . ALA A 1 405 ? -3.491 -2.577 6.709 1.00 19.99 289 ALA A CA 1
ATOM 3077 C C . ALA A 1 405 ? -3.258 -3.094 5.291 1.00 21.74 289 ALA A C 1
ATOM 3078 O O . ALA A 1 405 ? -3.025 -2.270 4.393 1.00 24.29 289 ALA A O 1
ATOM 3080 N N . GLY A 1 406 ? -3.485 -4.381 5.102 1.00 19.83 290 GLY A N 1
ATOM 3081 C CA . GLY A 1 406 ? -3.388 -5.008 3.801 1.00 24.87 290 GLY A CA 1
ATOM 3082 C C . GLY A 1 406 ? -4.473 -4.562 2.823 1.00 21.45 290 GLY A C 1
ATOM 3083 O O . GLY A 1 406 ? -4.184 -4.225 1.691 1.00 23.80 290 GLY A O 1
ATOM 3084 N N . PHE A 1 407 ? -5.709 -4.620 3.304 1.00 18.87 291 PHE A N 1
ATOM 3085 C CA . PHE A 1 407 ? -6.873 -4.332 2.444 1.00 20.04 291 PHE A CA 1
ATOM 3086 C C . PHE A 1 407 ? -6.875 -2.883 1.996 1.00 19.13 291 PHE A C 1
ATOM 3087 O O . PHE A 1 407 ? -7.060 -2.542 0.826 1.00 18.57 291 PHE A O 1
ATOM 3095 N N . GLU A 1 408 ? -6.662 -1.993 2.980 1.00 20.42 292 GLU A N 1
ATOM 3096 C CA . GLU A 1 408 ? -6.558 -0.543 2.712 1.00 21.98 292 GLU A CA 1
ATOM 3097 C C . GLU A 1 408 ? -5.543 -0.161 1.638 1.00 21.49 292 GLU A C 1
ATOM 3098 O O . GLU A 1 408 ? -5.826 0.521 0.668 1.00 16.25 292 GLU A O 1
ATOM 3104 N N . THR A 1 409 ? -4.308 -0.684 1.736 1.00 21.23 293 THR A N 1
ATOM 3105 C CA . THR A 1 409 ? -3.234 -0.414 0.814 1.00 18.67 293 THR A CA 1
ATOM 3106 C C . THR A 1 409 ? -3.490 -0.995 -0.561 1.00 18.63 293 THR A C 1
ATOM 3107 O O . THR A 1 409 ? -3.144 -0.399 -1.585 1.00 16.00 293 THR A O 1
ATOM 3111 N N . TRP A 1 410 ? -4.193 -2.131 -0.607 1.00 16.85 294 TRP A N 1
ATOM 3112 C CA . TRP A 1 410 ? -4.403 -2.825 -1.884 1.00 19.16 294 TRP A CA 1
ATOM 3113 C C . TRP A 1 410 ? -5.326 -1.984 -2.775 1.00 18.70 294 TRP A C 1
ATOM 3114 O O . TRP A 1 410 ? -5.264 -2.010 -4.008 1.00 16.40 294 TRP A O 1
ATOM 3125 N N . GLU A 1 411 ? -6.224 -1.235 -2.147 1.00 17.87 295 GLU A N 1
ATOM 3126 C CA . GLU A 1 411 ? -7.067 -0.273 -2.830 1.00 19.77 295 GLU A CA 1
ATOM 3127 C C . GLU A 1 411 ? -6.236 0.744 -3.603 1.00 21.21 295 GLU A C 1
ATOM 3128 O O . GLU A 1 411 ? -6.633 1.178 -4.687 1.00 25.63 295 GLU A O 1
ATOM 3134 N N . GLY A 1 412 ? -5.152 1.226 -2.982 1.00 20.04 296 GLY A N 1
ATOM 3135 C CA . GLY A 1 412 ? -4.298 2.228 -3.622 1.00 17.58 296 GLY A CA 1
ATOM 3136 C C . GLY A 1 412 ? -3.396 1.621 -4.684 1.00 16.62 296 GLY A C 1
ATOM 3137 O O . GLY A 1 412 ? -3.161 2.185 -5.739 1.00 17.49 296 GLY A O 1
ATOM 3138 N N . ILE A 1 413 ? -2.892 0.429 -4.389 1.00 18.24 297 ILE A N 1
ATOM 3139 C CA . ILE A 1 413 ? -1.983 -0.275 -5.279 1.00 20.53 297 ILE A CA 1
ATOM 3140 C C . ILE A 1 413 ? -2.639 -0.629 -6.611 1.00 20.94 297 ILE A C 1
ATOM 3141 O O . ILE A 1 413 ? -2.025 -0.424 -7.639 1.00 22.05 297 ILE A O 1
ATOM 3146 N N . LYS A 1 414 ? -3.831 -1.226 -6.604 1.00 19.38 298 LYS A N 1
ATOM 3147 C CA . LYS A 1 414 ? -4.473 -1.632 -7.835 1.00 22.12 298 LYS A CA 1
ATOM 3148 C C . LYS A 1 414 ? -4.895 -0.434 -8.691 1.00 25.57 298 LYS A C 1
ATOM 3149 O O . LYS A 1 414 ? -4.974 -0.437 -9.940 1.00 25.40 298 LYS A O 1
ATOM 3155 N N . VAL A 1 415 ? -5.197 0.690 -8.050 1.00 25.43 299 VAL A N 1
ATOM 3156 C CA . VAL A 1 415 ? -5.584 1.909 -8.731 1.00 21.72 299 VAL A CA 1
ATOM 3157 C C . VAL A 1 415 ? -4.347 2.453 -9.414 1.00 21.89 299 VAL A C 1
ATOM 3158 O O . VAL A 1 415 ? -4.453 2.973 -10.536 1.00 24.54 299 VAL A O 1
ATOM 3162 N N . GLY A 1 416 ? -3.222 2.321 -8.701 1.00 17.94 300 GLY A N 1
ATOM 3163 C CA . GLY A 1 416 ? -1.955 2.824 -9.220 1.00 17.35 300 GLY A CA 1
ATOM 3164 C C . GLY A 1 416 ? -1.440 1.968 -10.369 1.00 19.01 300 GLY A C 1
ATOM 3165 O O . GLY A 1 416 ? -1.011 2.509 -11.406 1.00 20.85 300 GLY A O 1
ATOM 3166 N N . ALA A 1 417 ? -1.523 0.648 -10.170 1.00 17.71 301 ALA A N 1
ATOM 3167 C CA . ALA A 1 417 ? -1.072 -0.310 -11.168 1.00 22.33 301 ALA A CA 1
ATOM 3168 C C . ALA A 1 417 ? -1.825 -0.126 -12.491 1.00 22.92 301 ALA A C 1
ATOM 3169 O O . ALA A 1 417 ? -1.188 -0.178 -13.525 1.00 23.14 301 ALA A O 1
ATOM 3171 N N . ARG A 1 418 ? -3.129 0.108 -12.406 1.00 19.74 302 ARG A N 1
ATOM 3172 C CA . ARG A 1 418 ? -3.948 0.269 -13.585 1.00 20.59 302 ARG A CA 1
ATOM 3173 C C . ARG A 1 418 ? -3.692 1.608 -14.251 1.00 20.64 302 ARG A C 1
ATOM 3174 O O . ARG A 1 418 ? -3.679 1.726 -15.504 1.00 20.89 302 ARG A O 1
ATOM 3182 N N . ALA A 1 419 ? -3.549 2.649 -13.431 1.00 21.32 303 ALA A N 1
ATOM 3183 C CA . ALA A 1 419 ? -3.228 3.986 -13.929 1.00 21.35 303 ALA A CA 1
ATOM 3184 C C . ALA A 1 419 ? -1.832 4.059 -14.528 1.00 23.04 303 ALA A C 1
ATOM 3185 O O . ALA A 1 419 ? -1.633 4.623 -15.605 1.00 26.57 303 ALA A O 1
ATOM 3187 N N . ALA A 1 420 ? -0.865 3.408 -13.853 1.00 22.77 304 ALA A N 1
ATOM 3188 C CA . ALA A 1 420 ? 0.519 3.419 -14.325 1.00 22.58 304 ALA A CA 1
ATOM 3189 C C . ALA A 1 420 ? 0.642 2.582 -15.596 1.00 26.37 304 ALA A C 1
ATOM 3190 O O . ALA A 1 420 ? 1.402 2.904 -16.497 1.00 27.02 304 ALA A O 1
ATOM 3192 N N . ALA A 1 421 ? -0.079 1.475 -15.684 1.00 27.09 305 ALA A N 1
ATOM 3193 C CA . ALA A 1 421 ? -0.087 0.583 -16.813 1.00 25.85 305 ALA A CA 1
ATOM 3194 C C . ALA A 1 421 ? -0.731 1.295 -18.004 1.00 28.80 305 ALA A C 1
ATOM 3195 O O . ALA A 1 421 ? -0.225 1.223 -19.126 1.00 30.16 305 ALA A O 1
ATOM 3197 N N . ALA A 1 422 ? -1.731 2.143 -17.738 1.00 28.29 306 ALA A N 1
ATOM 3198 C CA . ALA A 1 422 ? -2.420 2.908 -18.766 1.00 31.31 306 ALA A CA 1
ATOM 3199 C C . ALA A 1 422 ? -1.522 3.985 -19.355 1.00 34.26 306 ALA A C 1
ATOM 3200 O O . ALA A 1 422 ? -1.854 4.516 -20.421 1.00 35.83 306 ALA A O 1
ATOM 3202 N N . ALA A 1 423 ? -0.339 4.219 -18.807 1.00 38.86 307 ALA A N 1
ATOM 3203 C CA . ALA A 1 423 ? 0.743 4.959 -19.436 1.00 38.11 307 ALA A CA 1
ATOM 3204 C C . ALA A 1 423 ? 1.495 4.097 -20.468 1.00 43.41 307 ALA A C 1
ATOM 3205 O O . ALA A 1 423 ? 2.736 3.920 -20.496 1.00 45.90 307 ALA A O 1
ATOM 3207 N N . ALA A 1 424 ? 0.735 3.551 -21.419 1.00 40.99 308 ALA A N 1
ATOM 3208 C CA . ALA A 1 424 ? 1.267 2.876 -22.590 1.00 38.08 308 ALA A CA 1
ATOM 3209 C C . ALA A 1 424 ? 1.156 3.875 -23.765 1.00 38.41 308 ALA A C 1
ATOM 3210 O O . ALA A 1 424 ? 1.458 3.544 -24.916 1.00 36.87 308 ALA A O 1
ATOM 3212 N N . LYS A 1 425 ? 0.805 5.123 -23.433 1.00 35.24 309 LYS A N 1
ATOM 3213 C CA . LYS A 1 425 ? 0.850 6.256 -24.341 1.00 33.65 309 LYS A CA 1
ATOM 3214 C C . LYS A 1 425 ? 2.229 6.891 -24.420 1.00 36.58 309 LYS A C 1
ATOM 3215 O O . LYS A 1 425 ? 2.454 7.757 -25.277 1.00 44.76 309 LYS A O 1
ATOM 3221 N N . GLU A 1 426 ? 3.154 6.466 -23.536 1.00 31.40 310 GLU A N 1
ATOM 3222 C CA . GLU A 1 426 ? 4.523 6.977 -23.592 1.00 34.59 310 GLU A CA 1
ATOM 3223 C C . GLU A 1 426 ? 5.380 6.278 -24.667 1.00 32.36 310 GLU A C 1
ATOM 3224 O O . GLU A 1 426 ? 4.822 5.235 -25.100 1.00 31.90 310 GLU A O 1
#